Protein AF-0000000086640403 (afdb_homodimer)

Secondary structure (DSSP, 8-state):
--SGGGB----PPTTHHHHS-HHHHHHHHHTGGGPPP-TT-SEEEEEEET-TTSGGGHHHHHHHHHTSPTT-EEEEEEEE-TTS-HHHHHHHHHHHH-SPPSSSEEEEEEEES-TTS--S-TT-EEEEEEES-TTB-SB-------TT--HHHHHHHHHHHHHHHHHHHHHHHHHHHHHHEEEEEEEEEEEEEPPPTT--PPPBSSHHHHHHHHHHHHHTTSS-HHHHHHHTT-SB-PBPHHHHHHHHHSTTTTTTEEEEEEEEEEEE-HHHHHHHHHHHH-GGGHHHHHHHHHHHHHHHHHHHHHHHHHHHHHHHH-TT---HHHHHHHHHHHHHHHHHHH-TT---EEEEEEEEEEE-SS--/--SGGGB----PPTTHHHHS-HHHHHHHHTTGGGPPP-TT-SEEEEEEET-TTSHHHHHHHHHHHHTSPTT-EEEEEEEE-TTS-HHHHHHHHHHHH-SPPSSSEEEEEEEES-TTS--S-TT-EEEEEEES-TTB-SB-------TT--HHHHHHHHHHHHHHHHHHHHHHHHHHHHHHEEEEEEEEEEEEEPPPTT--PPPBSSHHHHHHHHHHHHHTTSS-HHHHHHHTT-SB-PBPHHHHHHHHHSTTTTTTEEEEEEEEEEEE-HHHHHHHHHHHH-GGGHHHHHHHHHHHHHHHHHHHHHHHHHHHHHHHH-TT---HHHHHHHHHHHHHHHHHHH-TT---EEEEEEEEEEE-SS--

InterPro domains:
  IPR005299 SAM dependent carboxyl methyltransferase [PF03492] (41-304)
  IPR005299 SAM dependent carboxyl methyltransferase [PTHR31009] (38-302)
  IPR029063 S-adenosyl-L-methionine-dependent methyltransferase superfamily [G3DSA:3.40.50.150] (20-268)
  IPR029063 S-adenosyl-L-methionine-dependent methyltransferase superfamily [SSF53335] (14-297)
  IPR042086 Methyltransferase, alpha-helical capping domain [G3DSA:1.10.1200.270] (17-304)

Organism: NCBI:txid1208366

Radius of gyration: 28.43 Å; Cα contacts (8 Å, |Δi|>4): 1411; chains: 2; bounding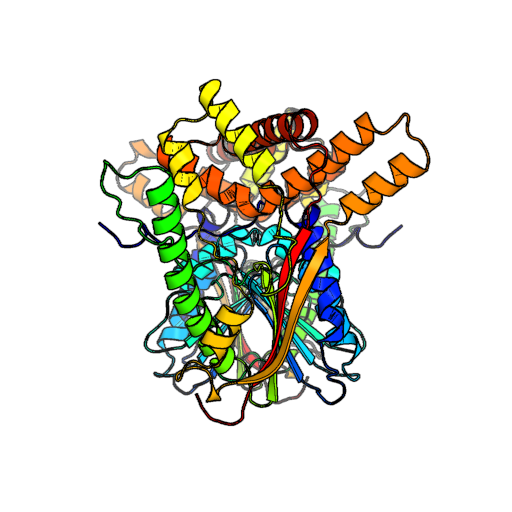 box: 63×84×74 Å

Solvent-accessible surface area (backbone atoms only — not comparable to full-atom values): 37725 Å² total; per-residue (Å²): 135,79,82,72,84,42,60,53,80,63,34,47,34,67,80,45,26,70,77,35,42,58,45,58,41,50,47,42,59,75,49,52,83,74,60,70,82,39,56,87,38,56,66,44,30,36,35,32,39,45,36,63,42,36,64,74,48,48,62,60,50,51,55,47,57,70,33,38,37,79,72,15,38,36,36,40,35,41,26,22,32,44,67,28,38,36,37,53,21,26,43,46,44,34,75,74,49,54,65,86,47,92,46,36,50,62,31,60,32,36,27,41,68,28,70,90,47,79,68,58,61,75,46,58,28,40,33,36,38,26,66,59,37,76,25,53,40,74,45,44,72,80,73,87,66,63,91,79,56,48,72,65,51,47,52,52,51,44,50,51,43,36,49,53,50,38,50,55,46,50,40,52,41,54,46,46,47,50,46,18,30,17,67,72,13,37,43,36,35,34,28,42,19,36,48,47,90,93,57,84,68,62,52,31,71,52,58,62,28,47,51,50,22,52,50,49,32,35,76,71,67,75,36,52,69,70,58,56,58,58,57,73,57,57,44,51,33,61,41,34,60,64,56,53,50,50,40,51,60,30,85,88,33,37,66,36,43,41,79,75,40,78,46,74,45,79,38,58,33,61,51,54,59,54,35,51,50,46,37,71,75,40,58,90,45,36,68,63,38,49,49,52,34,35,40,54,43,49,47,25,49,42,21,61,44,40,43,54,53,35,50,53,47,23,71,73,70,31,83,83,53,78,55,46,64,63,49,52,52,53,43,48,55,44,15,30,50,36,19,59,74,75,43,68,81,68,68,45,24,39,22,26,37,34,37,34,31,32,27,35,81,49,80,127,133,79,82,73,83,41,62,52,81,64,32,46,34,67,83,45,27,68,77,36,42,58,45,57,40,50,48,42,60,75,50,52,82,75,61,70,82,40,54,88,39,55,65,45,30,37,37,32,40,44,37,65,41,37,63,73,49,48,63,60,50,50,56,47,58,70,34,39,37,77,72,14,38,36,36,40,36,41,25,22,32,44,67,29,42,36,39,54,21,27,43,46,46,32,75,73,50,55,64,86,47,93,45,37,50,62,31,59,30,36,27,40,69,28,68,91,47,79,69,58,60,77,46,57,29,41,33,38,37,25,65,58,37,76,24,54,41,73,44,44,71,81,74,89,69,62,92,78,58,48,72,66,52,46,53,52,51,45,50,51,43,34,48,53,51,40,48,55,46,49,40,51,43,55,45,45,48,48,44,19,30,19,65,73,14,39,44,38,34,35,27,41,20,35,48,46,90,92,58,84,67,64,51,32,72,52,61,64,29,47,50,50,22,52,51,49,32,36,76,71,67,75,37,52,69,69,60,55,58,56,56,72,56,59,46,52,33,61,40,34,60,65,56,52,49,51,37,50,59,30,87,88,33,36,67,38,44,42,80,77,41,79,46,76,43,80,38,57,32,59,53,54,58,53,35,50,52,45,38,72,76,40,58,89,46,36,68,62,38,50,50,51,33,35,40,54,44,49,49,27,49,42,22,61,44,40,43,54,54,35,50,54,47,23,71,72,72,32,82,82,52,76,56,47,65,63,50,52,54,53,44,49,53,45,17,30,53,35,19,61,74,76,44,70,81,68,69,45,24,39,23,26,36,33,38,34,29,33,28,34,82,48,80,127

pLDDT: mean 92.16, std 10.55, range [21.94, 98.88]

Foldseek 3Di:
DDPPVWFDPFEFDPPQQLVQQQLLLLQLVVQLVLDDAPQVAQEAEEEEAACALPNSVQVSVVSRVVRYFFNGEYEYEYEDALNGPVVSNVVVCCVRFVDDDRGYHYHYDYFHHHLLDQTAAFAAHQEYEYRADLQFFRTQFDQDDDPVADPVRSLVSLLVRLLVRSLVSLLSNLLSVLRHHHAQGKYKYWYFAFDEPPDDDTADLLVVLLLVLQVVCCVVVNAPPVLVVQLSSRRGDHYYLVSNVVSCCDPSHVQFWDWPDKDKDKTFRPLVVVLVVCCVVPVVCNLVSLLVSLLSSLSNVCSRCLVVSLVSCCVVVHVPDPCSVVSSVVSSVSSSVSCSVPPSPDTHITMIIITMIGTHPDDD/DDPPVWFDPFEFDPPQQLVQQQLLLLQLVVQLVLDDAPQVAQEAEEEEAACALPNSVQVSVVSRVVRYFFNGEYEYEYEDALNGPVVSNVVVCCVRFVDDDRGYHYHYDYFHHHLLDQTAAFAAHQEYEYRADLQFFRTQFDQDDDPPADPVRSVVSLLVRLLVRSLVSLLSNLLSVLRHHHAQGKYKYWYFAFDEPPDDDTADLLVVLLVVLQVVCCVVVNAPPVLVVQLSSRRGHHYYLVSNVVSCCDPSHVQFWDWPDKDKDKTFRPLVVVLVVCCVVPVVCNLVSLLVSLLSSLSNVCSRCLVVSLVSCCVVVHVPDPCSVVSSVVSSVSSSVSCSPPPSPDTHITMIIITMIGTHPDDD

Sequence (728 aa):
MSSTQGQARIAMRDKHYNEHCEIQHSAMQAGLDLIPSFADRNNLVVVDYGCAQGANSVEPLKKVISTLPEGAVVSLVFEDTPFNDFGSLAKTVAQNFAKPDEKVFIAPSLVPLGFYQQIVPDGQADLGFSWSSLNYLEEVPTVSLDATASPTEFAAARHKALAAAGHTDLIKLLKLRAKEIRQGGYLIAAIGGQKPKGETVASNPGIQPVQSGLMRMVGEGKLSFPELMQTALFPSHERTPDEVRAALEDEAVKDLWEVESLEPKLIEHPAWKIYQDVIKTDESKKDDALKEYARAVVVNLVSASGWFWADVLRKSRGEDWDGGDAFLEEFVNIAVEEFVAKHADLKAEIWYNYIKLKRTDKKAMSSTQGQARIAMRDKHYNEHCEIQHSAMQAGLDLIPSFADRNNLVVVDYGCAQGANSVEPLKKVISTLPEGAVVSLVFEDTPFNDFGSLAKTVAQNFAKPDEKVFIAPSLVPLGFYQQIVPDGQADLGFSWSSLNYLEEVPTVSLDATASPTEFAAARHKALAAAGHTDLIKLLKLRAKEIRQGGYLIAAIGGQKPKGETVASNPGIQPVQSGLMRMVGEGKLSFPELMQTALFPSHERTPDEVRAALEDEAVKDLWEVESLEPKLIEHPAWKIYQDVIKTDESKKDDALKEYARAVVVNLVSASGWFWADVLRKSRGEDWDGGDAFLEEFVNIAVEEFVAKHADLKAEIWYNYIKLKRTDKKA

Nearest PDB structures (foldseek):
  6lyh-assembly2_A  TM=7.326E-01  e=1.510E-20  Camellia sinensis var. assamica
  8uzd-assembly1_A  TM=7.275E-01  e=2.534E-20  Ilex paraguariensis
  8uzd-assembly1_B-2  TM=7.233E-01  e=2.534E-20  Ilex paraguariensis
  6lyh-assembly4_H-4  TM=6.988E-01  e=3.174E-18  Camellia sinensis var. assamica
  6lyi-assembly1_B-2  TM=6.024E-01  e=2.516E-17  Camellia sinensis var. assamica

Structure (mmCIF, N/CA/C/O backbone):
data_AF-0000000086640403-model_v1
#
loop_
_entity.id
_entity.type
_entity.pdbx_description
1 polymer Methyltransferase
#
loop_
_atom_site.group_PDB
_atom_site.id
_atom_site.type_symbol
_atom_site.label_atom_id
_atom_site.label_alt_id
_atom_site.label_comp_id
_atom_site.label_asym_id
_atom_site.label_entity_id
_atom_site.label_seq_id
_atom_site.pdbx_PDB_ins_code
_atom_site.Cartn_x
_atom_site.Cartn_y
_atom_site.Cartn_z
_atom_site.occupancy
_atom_site.B_iso_or_equiv
_atom_site.auth_seq_id
_atom_site.auth_comp_id
_atom_site.auth_asym_id
_atom_site.auth_atom_id
_atom_site.pdbx_PDB_model_num
ATOM 1 N N . MET A 1 1 ? 0.499 19.156 -25.141 1 21.94 1 MET A N 1
ATOM 2 C CA . MET A 1 1 ? 1.377 19.422 -24 1 21.94 1 MET A CA 1
ATOM 3 C C . MET A 1 1 ? 0.72 18.984 -22.688 1 21.94 1 MET A C 1
ATOM 5 O O . MET A 1 1 ? -0.19 19.656 -22.203 1 21.94 1 MET A O 1
ATOM 9 N N . SER A 1 2 ? 0.416 17.766 -22.297 1 28.58 2 SER A N 1
ATOM 10 C CA . SER A 1 2 ? -0.549 17.078 -21.438 1 28.58 2 SER A CA 1
ATOM 11 C C . SER A 1 2 ? -0.518 17.625 -20.016 1 28.58 2 SER A C 1
ATOM 13 O O . SER A 1 2 ? 0.529 18.078 -19.547 1 28.58 2 SER A O 1
ATOM 15 N N . SER A 1 3 ? -1.611 18.109 -19.391 1 32.47 3 SER A N 1
ATOM 16 C CA . SER A 1 3 ? -2.123 18.812 -18.219 1 32.47 3 SER A CA 1
ATOM 17 C C . SER A 1 3 ? -1.547 18.234 -16.938 1 32.47 3 SER A C 1
ATOM 19 O O . SER A 1 3 ? -2.037 18.531 -15.836 1 32.47 3 SER A O 1
ATOM 21 N N . THR A 1 4 ? -0.666 17.297 -16.969 1 39.06 4 THR A N 1
ATOM 22 C CA . THR A 1 4 ? -0.034 16.672 -15.812 1 39.06 4 THR A CA 1
ATOM 23 C C . THR A 1 4 ? 0.853 17.656 -15.07 1 39.06 4 THR A C 1
ATOM 25 O O . THR A 1 4 ? 1.474 17.312 -14.062 1 39.06 4 THR A O 1
ATOM 28 N N . GLN A 1 5 ? 1.168 18.906 -15.602 1 44.62 5 GLN A N 1
ATOM 29 C CA . GLN A 1 5 ? 2.117 19.922 -15.141 1 44.62 5 GLN A CA 1
ATOM 30 C C . GLN A 1 5 ? 1.684 20.516 -13.805 1 44.62 5 GLN A C 1
ATOM 32 O O . GLN A 1 5 ? 2.516 21 -13.039 1 44.62 5 GLN A O 1
ATOM 37 N N . GLY A 1 6 ? 0.418 20.281 -13.344 1 54.34 6 GLY A N 1
ATOM 38 C CA . GLY A 1 6 ? -0.018 21.047 -12.188 1 54.34 6 GLY A CA 1
ATOM 39 C C . GLY A 1 6 ? -0.333 20.172 -10.984 1 54.34 6 GLY A C 1
ATOM 40 O O . GLY A 1 6 ? -0.64 20.688 -9.906 1 54.34 6 GLY A O 1
ATOM 41 N N . GLN A 1 7 ? -0.177 18.875 -11.227 1 60.88 7 GLN A N 1
ATOM 42 C CA . GLN A 1 7 ? -0.585 18.062 -10.078 1 60.88 7 GLN A CA 1
ATOM 43 C C . GLN A 1 7 ? 0.51 18.016 -9.016 1 60.88 7 GLN A C 1
ATOM 45 O O . GLN A 1 7 ? 1.671 17.75 -9.32 1 60.88 7 GLN A O 1
ATOM 50 N N . ALA A 1 8 ? 0.058 18.531 -7.84 1 69.5 8 ALA A N 1
ATOM 51 C CA . ALA A 1 8 ? 1.004 18.516 -6.727 1 69.5 8 ALA A CA 1
ATOM 52 C C . ALA A 1 8 ? 1.299 17.078 -6.281 1 69.5 8 ALA A C 1
ATOM 54 O O . ALA A 1 8 ? 0.38 16.312 -5.984 1 69.5 8 ALA A O 1
ATOM 55 N N . ARG A 1 9 ? 2.5 16.641 -6.453 1 76.19 9 ARG A N 1
ATOM 56 C CA . ARG A 1 9 ? 2.941 15.359 -5.922 1 76.19 9 ARG A CA 1
ATOM 57 C C . ARG A 1 9 ? 3.252 15.461 -4.434 1 76.19 9 ARG A C 1
ATOM 59 O O . ARG A 1 9 ? 4.367 15.82 -4.051 1 76.19 9 ARG A O 1
ATOM 66 N N . ILE A 1 10 ? 2.262 15.203 -3.652 1 79.12 10 ILE A N 1
ATOM 67 C CA . ILE A 1 10 ? 2.438 15.305 -2.207 1 79.12 10 ILE A CA 1
ATOM 68 C C . ILE A 1 10 ? 2.711 13.922 -1.623 1 79.12 10 ILE A C 1
ATOM 70 O O . ILE A 1 10 ? 1.884 13.016 -1.744 1 79.12 10 ILE A O 1
ATOM 74 N N . ALA A 1 11 ? 3.871 13.773 -1.028 1 80.69 11 ALA A N 1
ATOM 75 C CA . ALA A 1 11 ? 4.238 12.555 -0.314 1 80.69 11 ALA A CA 1
ATOM 76 C C . ALA A 1 11 ? 5.293 12.836 0.751 1 80.69 11 ALA A C 1
ATOM 78 O O . ALA A 1 11 ? 6.234 13.594 0.514 1 80.69 11 ALA A O 1
ATOM 79 N N . MET A 1 12 ? 5.09 12.32 1.934 1 81.12 12 MET A N 1
ATOM 80 C CA . MET A 1 12 ? 6.098 12.438 2.982 1 81.12 12 MET A CA 1
ATOM 81 C C . MET A 1 12 ? 7.293 11.539 2.693 1 81.12 12 MET A C 1
ATOM 83 O O . MET A 1 12 ? 7.18 10.57 1.94 1 81.12 12 MET A O 1
ATOM 87 N N . ARG A 1 13 ? 8.422 11.961 3.234 1 75.44 13 ARG A N 1
ATOM 88 C CA . ARG A 1 13 ? 9.648 11.234 2.928 1 75.44 13 ARG A CA 1
ATOM 89 C C . ARG A 1 13 ? 9.602 9.82 3.508 1 75.44 13 ARG A C 1
ATOM 91 O O . ARG A 1 13 ? 9.195 9.625 4.652 1 75.44 13 ARG A O 1
ATOM 98 N N . ASP A 1 14 ? 10.055 8.969 2.688 1 68.31 14 ASP A N 1
ATOM 99 C CA . ASP A 1 14 ? 10.008 7.535 2.977 1 68.31 14 ASP A CA 1
ATOM 100 C C . ASP A 1 14 ? 10.805 7.207 4.238 1 68.31 14 ASP A C 1
ATOM 102 O O . ASP A 1 14 ? 11.914 7.719 4.434 1 68.31 14 ASP A O 1
ATOM 106 N N . LYS A 1 15 ? 10.266 6.305 4.969 1 65.81 15 LYS A N 1
ATOM 107 C CA . LYS A 1 15 ? 10.844 5.75 6.195 1 65.81 15 LYS A CA 1
ATOM 108 C C . LYS A 1 15 ? 11.078 6.844 7.234 1 65.81 15 LYS A C 1
ATOM 110 O O . LYS A 1 15 ? 10.789 6.652 8.414 1 65.81 15 LYS A O 1
ATOM 115 N N . HIS A 1 16 ? 11.242 8.094 6.828 1 76.38 16 HIS A N 1
ATOM 116 C CA . HIS A 1 16 ? 11.68 9.148 7.742 1 76.38 16 HIS A CA 1
ATOM 117 C C . HIS A 1 16 ? 10.492 9.781 8.461 1 76.38 16 HIS A C 1
ATOM 119 O O . HIS A 1 16 ? 10.562 10.055 9.664 1 76.38 16 HIS A O 1
ATOM 125 N N . TYR A 1 17 ? 9.414 9.852 7.809 1 87.06 17 TYR A N 1
ATOM 126 C CA . TYR A 1 17 ? 8.352 10.703 8.344 1 87.06 17 TYR A CA 1
ATOM 127 C C . TYR A 1 17 ? 7.762 10.109 9.617 1 87.06 17 TYR A C 1
ATOM 129 O O . TYR A 1 17 ? 7.551 10.812 10.602 1 87.06 17 TYR A O 1
ATOM 137 N N . ASN A 1 18 ? 7.574 8.789 9.719 1 89.75 18 ASN A N 1
ATOM 138 C CA . ASN A 1 18 ? 7.035 8.156 10.922 1 89.75 18 ASN A CA 1
ATOM 139 C C . ASN A 1 18 ? 7.906 8.438 12.141 1 89.75 18 ASN A C 1
ATOM 141 O O . ASN A 1 18 ? 7.398 8.539 13.258 1 89.75 18 ASN A O 1
ATOM 145 N N . GLU A 1 19 ? 9.148 8.641 11.844 1 89.69 19 GLU A N 1
ATOM 146 C CA . GLU A 1 19 ? 10.102 8.805 12.938 1 89.69 19 GLU A CA 1
ATOM 147 C C . GLU A 1 19 ? 10.211 10.266 13.359 1 89.69 19 GLU A C 1
ATOM 149 O O . GLU A 1 19 ? 10.727 10.57 14.438 1 89.69 19 GLU A O 1
ATOM 154 N N . HIS A 1 20 ? 9.75 11.195 12.531 1 91.69 20 HIS A N 1
ATOM 155 C CA . HIS A 1 20 ? 10.016 12.602 12.781 1 91.69 20 HIS A CA 1
ATOM 156 C C . HIS A 1 20 ? 8.742 13.438 12.625 1 91.69 20 HIS A C 1
ATOM 158 O O . HIS A 1 20 ? 8.789 14.547 12.094 1 91.69 20 HIS A O 1
ATOM 164 N N . CYS A 1 21 ? 7.605 12.844 12.977 1 93.81 21 CYS A N 1
ATOM 165 C CA . CYS A 1 21 ? 6.332 13.547 12.875 1 93.81 21 CYS A CA 1
ATOM 166 C C . CYS A 1 21 ? 5.812 13.938 14.258 1 93.81 21 CYS A C 1
ATOM 168 O O . CYS A 1 21 ? 4.613 13.836 14.523 1 93.81 21 CYS A O 1
ATOM 170 N N . GLU A 1 22 ? 6.703 14.43 15.117 1 93.75 22 GLU A N 1
ATOM 171 C CA . GLU A 1 22 ? 6.391 14.633 16.531 1 93.75 22 GLU A CA 1
ATOM 172 C C . GLU A 1 22 ? 5.316 15.703 16.703 1 93.75 22 GLU A C 1
ATOM 174 O O . GLU A 1 22 ? 4.406 15.547 17.531 1 93.75 22 GLU A O 1
ATOM 179 N N . ILE A 1 23 ? 5.453 16.75 16.016 1 95.56 23 ILE A N 1
ATOM 180 C CA . ILE A 1 23 ? 4.492 17.828 16.234 1 95.56 23 ILE A CA 1
ATOM 181 C C . ILE A 1 23 ? 3.127 17.422 15.688 1 95.56 23 ILE A C 1
ATOM 183 O O . ILE A 1 23 ? 2.092 17.797 16.25 1 95.56 23 ILE A O 1
ATOM 187 N N . GLN A 1 24 ? 3.086 16.734 14.57 1 96.31 24 GLN A N 1
ATOM 188 C CA . GLN A 1 24 ? 1.825 16.219 14.055 1 96.31 24 GLN A CA 1
ATOM 189 C C . GLN A 1 24 ? 1.204 15.219 15.023 1 96.31 24 GLN A C 1
ATOM 191 O O . GLN A 1 24 ? -0.02 15.141 15.141 1 96.31 24 GLN A O 1
ATOM 196 N N . HIS A 1 25 ? 2.061 14.453 15.664 1 97.31 25 HIS A N 1
ATOM 197 C CA . HIS A 1 25 ? 1.568 13.531 16.688 1 97.31 25 HIS A CA 1
ATOM 198 C C . HIS A 1 25 ? 0.908 14.289 17.844 1 97.31 25 HIS A C 1
ATOM 200 O O . HIS A 1 25 ? -0.179 13.922 18.281 1 97.31 25 HIS A O 1
ATOM 206 N N . SER A 1 26 ? 1.57 15.312 18.281 1 97.62 26 SER A N 1
ATOM 207 C CA . SER A 1 26 ? 1.001 16.141 19.344 1 97.62 26 SER A CA 1
ATOM 208 C C . SER A 1 26 ? -0.326 16.75 18.906 1 97.62 26 SER A C 1
ATOM 210 O O . SER A 1 26 ? -1.263 16.844 19.688 1 97.62 26 SER A O 1
ATOM 212 N N . ALA A 1 27 ? -0.353 17.188 17.688 1 97.94 27 ALA A N 1
ATOM 213 C CA . ALA A 1 27 ? -1.589 17.75 17.156 1 97.94 27 ALA A CA 1
ATOM 214 C C . ALA A 1 27 ? -2.713 16.719 17.172 1 97.94 27 ALA A C 1
ATOM 216 O O . ALA A 1 27 ? -3.844 17.031 17.547 1 97.94 27 ALA A O 1
ATOM 217 N N . MET A 1 28 ? -2.402 15.539 16.719 1 98.5 28 MET A N 1
ATOM 218 C CA . MET A 1 28 ? -3.381 14.453 16.734 1 98.5 28 MET A CA 1
ATOM 219 C C . MET A 1 28 ? -3.861 14.172 18.156 1 98.5 28 MET A C 1
ATOM 221 O O . MET A 1 28 ? -5.066 14.078 18.406 1 98.5 28 MET A O 1
ATOM 225 N N . GLN A 1 29 ? -2.99 14.125 19.109 1 98.19 29 GLN A N 1
ATOM 226 C CA . GLN A 1 29 ? -3.334 13.828 20.5 1 98.19 29 GLN A CA 1
ATOM 227 C C . GLN A 1 29 ? -4.297 14.867 21.062 1 98.19 29 GLN A C 1
ATOM 229 O O . GLN A 1 29 ? -5.211 14.523 21.812 1 98.19 29 GLN A O 1
ATOM 234 N N . ALA A 1 30 ? -4.09 16.094 20.672 1 98.25 30 ALA A N 1
ATOM 235 C CA . ALA A 1 30 ? -4.91 17.188 21.172 1 98.25 30 ALA A CA 1
ATOM 236 C C . ALA A 1 30 ? -6.336 17.094 20.641 1 98.25 30 ALA A C 1
ATOM 238 O O . ALA A 1 30 ? -7.242 17.75 21.156 1 98.25 30 ALA A O 1
ATOM 239 N N . GLY A 1 31 ? -6.562 16.25 19.625 1 98.19 31 GLY A N 1
ATOM 240 C CA . GLY A 1 31 ? -7.883 16.109 19.031 1 98.19 31 GLY A CA 1
ATOM 241 C C . GLY A 1 31 ? -8.578 14.82 19.422 1 98.19 31 GLY A C 1
ATOM 242 O O . GLY A 1 31 ? -9.703 14.562 19 1 98.19 31 GLY A O 1
ATOM 243 N N . LEU A 1 32 ? -7.996 13.969 20.281 1 98.12 32 LEU A N 1
ATOM 244 C CA . LEU A 1 32 ? -8.508 12.633 20.594 1 98.12 32 LEU A CA 1
ATOM 245 C C . LEU A 1 32 ? -9.852 12.727 21.297 1 98.12 32 LEU A C 1
ATOM 247 O O . LEU A 1 32 ? -10.703 11.852 21.125 1 98.12 32 LEU A O 1
ATOM 251 N N . ASP A 1 33 ? -10.016 13.781 22.062 1 97.44 33 ASP A N 1
ATOM 252 C CA . ASP A 1 33 ? -11.234 13.922 22.859 1 97.44 33 ASP A CA 1
ATOM 253 C C . ASP A 1 33 ? -12.438 14.203 21.969 1 97.44 33 ASP A C 1
ATOM 255 O O . ASP A 1 33 ? -13.586 14.086 22.406 1 97.44 33 ASP A O 1
ATOM 259 N N . LEU A 1 34 ? -12.25 14.617 20.719 1 98.44 34 LEU A N 1
ATOM 260 C CA . LEU A 1 34 ? -13.336 14.898 19.797 1 98.44 34 LEU A CA 1
ATOM 261 C C . LEU A 1 34 ? -13.977 13.602 19.297 1 98.44 34 LEU A C 1
ATOM 263 O O . LEU A 1 34 ? -15.078 13.625 18.734 1 98.44 34 LEU A O 1
ATOM 267 N N . ILE A 1 35 ? -13.32 12.438 19.422 1 98.38 35 ILE A N 1
ATOM 268 C CA . ILE A 1 35 ? -13.781 11.164 18.891 1 98.38 35 ILE A CA 1
ATOM 269 C C . ILE A 1 35 ? -14.953 10.648 19.734 1 98.38 35 ILE A C 1
ATOM 271 O O . ILE A 1 35 ? -14.812 10.438 20.938 1 98.38 35 ILE A O 1
ATOM 275 N N . PRO A 1 36 ? -16.031 10.445 19.109 1 97.88 36 PRO A N 1
ATOM 276 C CA . PRO A 1 36 ? -17.172 9.938 19.875 1 97.88 36 PRO A CA 1
ATOM 277 C C . PRO A 1 36 ? -17.078 8.438 20.141 1 97.88 36 PRO A C 1
ATOM 279 O O . PRO A 1 36 ? -16.172 7.77 19.625 1 97.88 36 PRO A O 1
ATOM 282 N N . SER A 1 37 ? -18.016 7.977 21.031 1 97.81 37 SER A N 1
ATOM 283 C CA . SER A 1 37 ? -18.156 6.543 21.266 1 97.81 37 SER A CA 1
ATOM 284 C C . SER A 1 37 ? -19 5.891 20.172 1 97.81 37 SER A C 1
ATOM 286 O O . SER A 1 37 ? -19.938 6.5 19.656 1 97.81 37 SER A O 1
ATOM 288 N N . PHE A 1 38 ? -18.625 4.66 19.859 1 97.56 38 PHE A N 1
ATOM 289 C CA . PHE A 1 38 ? -19.391 3.871 18.891 1 97.56 38 PHE A CA 1
ATOM 290 C C . PHE A 1 38 ? -19.859 2.568 19.531 1 97.56 38 PHE A C 1
ATOM 292 O O . PHE A 1 38 ? -19.875 1.524 18.875 1 97.56 38 PHE A O 1
ATOM 299 N N . ALA A 1 39 ? -20.203 2.67 20.734 1 96.81 39 ALA A N 1
ATOM 300 C CA . ALA A 1 39 ? -20.594 1.5 21.516 1 96.81 39 ALA A CA 1
ATOM 301 C C . ALA A 1 39 ? -21.875 0.875 20.969 1 96.81 39 ALA A C 1
ATOM 303 O O . ALA A 1 39 ? -22.172 -0.284 21.266 1 96.81 39 ALA A O 1
ATOM 304 N N . ASP A 1 40 ? -22.594 1.63 20.219 1 96.12 40 ASP A N 1
ATOM 305 C CA . ASP A 1 40 ? -23.875 1.141 19.719 1 96.12 40 ASP A CA 1
ATOM 306 C C . ASP A 1 40 ? -23.75 0.646 18.281 1 96.12 40 ASP A C 1
ATOM 308 O O . ASP A 1 40 ? -24.766 0.329 17.641 1 96.12 40 ASP A O 1
ATOM 312 N N . ARG A 1 41 ? -22.594 0.575 17.75 1 95.62 41 ARG A N 1
ATOM 313 C CA . ARG A 1 41 ? -22.375 0.176 16.359 1 95.62 41 ARG A CA 1
ATOM 314 C C . ARG A 1 41 ? -21.75 -1.206 16.281 1 95.62 41 ARG A C 1
ATOM 316 O O . ARG A 1 41 ? -20.75 -1.48 16.969 1 95.62 41 ARG A O 1
ATOM 323 N N . ASN A 1 42 ? -22.359 -2.047 15.445 1 96.44 42 ASN A N 1
ATOM 324 C CA . ASN A 1 42 ? -21.797 -3.375 15.227 1 96.44 42 ASN A CA 1
ATOM 325 C C . ASN A 1 42 ? -20.938 -3.422 13.969 1 96.44 42 ASN A C 1
ATOM 327 O O . ASN A 1 42 ? -20.172 -4.367 13.766 1 96.44 42 ASN A O 1
ATOM 331 N N . ASN A 1 43 ? -21.156 -2.455 13.133 1 96.94 43 ASN A N 1
ATOM 332 C CA . ASN A 1 43 ? -20.375 -2.277 11.906 1 96.94 43 ASN A CA 1
ATOM 333 C C . ASN A 1 43 ? -19.922 -0.83 11.742 1 96.94 43 ASN A C 1
ATOM 335 O O . ASN A 1 43 ? -20.719 0.094 11.844 1 96.94 43 ASN A O 1
ATOM 339 N N . LEU A 1 44 ? -18.641 -0.67 11.625 1 97.75 44 LEU A N 1
ATOM 340 C CA . LEU A 1 44 ? -18.078 0.676 11.555 1 97.75 44 LEU A CA 1
ATOM 341 C C . LEU A 1 44 ? -17.078 0.79 10.414 1 97.75 44 LEU A C 1
ATOM 343 O O . LEU A 1 44 ? -16.281 -0.117 10.195 1 97.75 44 LEU A O 1
ATOM 347 N N . VAL A 1 45 ? -17.141 1.835 9.602 1 98.44 45 VAL A N 1
ATOM 348 C CA . VAL A 1 45 ? -16.156 2.174 8.586 1 98.44 45 VAL A CA 1
ATOM 349 C C . VAL A 1 45 ? -15.477 3.492 8.953 1 98.44 45 VAL A C 1
ATOM 351 O O . VAL A 1 45 ? -16.141 4.523 9.078 1 98.44 45 VAL A O 1
ATOM 354 N N . VAL A 1 46 ? -14.195 3.455 9.141 1 98.75 46 VAL A N 1
ATOM 355 C CA . VAL A 1 46 ? -13.398 4.629 9.508 1 98.75 46 VAL A CA 1
ATOM 356 C C . VAL A 1 46 ? -12.359 4.902 8.422 1 98.75 46 VAL A C 1
ATOM 358 O O . VAL A 1 46 ? -11.648 3.994 7.992 1 98.75 46 VAL A O 1
ATOM 361 N N . VAL A 1 47 ? -12.258 6.148 7.969 1 98.81 47 VAL A N 1
ATOM 362 C CA . VAL A 1 47 ? -11.297 6.531 6.941 1 98.81 47 VAL A CA 1
ATOM 363 C C . VAL A 1 47 ? -10.328 7.57 7.5 1 98.81 47 VAL A C 1
ATOM 365 O O . VAL A 1 47 ? -10.75 8.555 8.117 1 98.81 47 VAL A O 1
ATOM 368 N N . ASP A 1 48 ? -9.086 7.363 7.402 1 98.81 48 ASP A N 1
ATOM 369 C CA . ASP A 1 48 ? -8.062 8.367 7.672 1 98.81 48 ASP A CA 1
ATOM 370 C C . ASP A 1 48 ? -7.531 8.969 6.371 1 98.81 48 ASP A C 1
ATOM 372 O O . ASP A 1 48 ? -6.789 8.32 5.633 1 98.81 48 ASP A O 1
ATOM 376 N N . TYR A 1 49 ? -7.871 10.234 6.086 1 98.56 49 TYR A N 1
ATOM 377 C CA . TYR A 1 49 ? -7.484 10.945 4.875 1 98.56 49 TYR A CA 1
ATOM 378 C C . TYR A 1 49 ? -6.117 11.602 5.039 1 98.56 49 TYR A C 1
ATOM 380 O O . TYR A 1 49 ? -5.926 12.445 5.914 1 98.56 49 TYR A O 1
ATOM 388 N N . GLY A 1 50 ? -5.195 11.203 4.125 1 97.56 50 GLY A N 1
ATOM 389 C CA . GLY A 1 50 ? -3.838 11.719 4.227 1 97.56 50 GLY A CA 1
ATOM 390 C C . GLY A 1 50 ? -3.066 11.125 5.395 1 97.56 50 GLY A C 1
ATOM 391 O O . GLY A 1 50 ? -2.486 11.859 6.195 1 97.56 50 GLY A O 1
ATOM 392 N N . CYS A 1 51 ? -2.975 9.812 5.383 1 97.38 51 CYS A N 1
ATOM 393 C CA . CYS A 1 51 ? -2.49 9.125 6.574 1 97.38 51 CYS A CA 1
ATOM 394 C C . CYS A 1 51 ? -0.969 9.031 6.566 1 97.38 51 CYS A C 1
ATOM 396 O O . CYS A 1 51 ? -0.361 8.664 7.578 1 97.38 51 CYS A O 1
ATOM 398 N N . ALA A 1 52 ? -0.315 9.359 5.461 1 96.12 52 ALA A N 1
ATOM 399 C CA . ALA A 1 52 ? 1.126 9.18 5.309 1 96.12 52 ALA A CA 1
ATOM 400 C C . ALA A 1 52 ? 1.533 7.742 5.633 1 96.12 52 ALA A C 1
ATOM 402 O O . ALA A 1 52 ? 0.974 6.793 5.078 1 96.12 52 ALA A O 1
ATOM 403 N N . GLN A 1 53 ? 2.527 7.574 6.484 1 95.94 53 GLN A N 1
ATOM 404 C CA . GLN A 1 53 ? 3.006 6.234 6.797 1 95.94 53 GLN A CA 1
ATOM 405 C C . GLN A 1 53 ? 2.232 5.633 7.965 1 95.94 53 GLN A C 1
ATOM 407 O O . GLN A 1 53 ? 2.535 4.523 8.414 1 95.94 53 GLN A O 1
ATOM 412 N N . GLY A 1 54 ? 1.254 6.266 8.547 1 96.69 54 GLY A N 1
ATOM 413 C CA . GLY A 1 54 ? 0.237 5.664 9.391 1 96.69 54 GLY A CA 1
ATOM 414 C C . GLY A 1 54 ? 0.522 5.824 10.875 1 96.69 54 GLY A C 1
ATOM 415 O O . GLY A 1 54 ? -0.272 5.395 11.711 1 96.69 54 GLY A O 1
ATOM 416 N N . ALA A 1 55 ? 1.636 6.492 11.258 1 95.75 55 ALA A N 1
ATOM 417 C CA . ALA A 1 55 ? 1.986 6.609 12.672 1 95.75 55 ALA A CA 1
ATOM 418 C C . ALA A 1 55 ? 0.883 7.316 13.453 1 95.75 55 ALA A C 1
ATOM 420 O O . ALA A 1 55 ? 0.529 6.895 14.555 1 95.75 55 ALA A O 1
ATOM 421 N N . ASN A 1 56 ? 0.336 8.359 12.914 1 96.88 56 ASN A N 1
ATOM 422 C CA . ASN A 1 56 ? -0.636 9.18 13.617 1 96.88 56 ASN A CA 1
ATOM 423 C C . ASN A 1 56 ? -2.053 8.633 13.469 1 96.88 56 ASN A C 1
ATOM 425 O O . ASN A 1 56 ? -3.002 9.195 14.016 1 96.88 56 ASN A O 1
ATOM 429 N N . SER A 1 57 ? -2.223 7.551 12.742 1 98 57 SER A N 1
ATOM 430 C CA . SER A 1 57 ? -3.518 6.891 12.602 1 98 57 SER A CA 1
ATOM 431 C C . SER A 1 57 ? -3.777 5.934 13.758 1 98 57 SER A C 1
ATOM 433 O O . SER A 1 57 ? -4.93 5.625 14.07 1 98 57 SER A O 1
ATOM 435 N N . VAL A 1 58 ? -2.734 5.449 14.398 1 97.94 58 VAL A N 1
ATOM 436 C CA . VAL A 1 58 ? -2.793 4.277 15.266 1 97.94 58 VAL A CA 1
ATOM 437 C C . VAL A 1 58 ? -3.613 4.598 16.516 1 97.94 58 VAL A C 1
ATOM 439 O O . VAL A 1 58 ? -4.609 3.93 16.797 1 97.94 58 VAL A O 1
ATOM 442 N N . GLU A 1 59 ? -3.262 5.66 17.219 1 98.19 59 GLU A N 1
ATOM 443 C CA . GLU A 1 59 ? -3.891 5.957 18.5 1 98.19 59 GLU A CA 1
ATOM 444 C C . GLU A 1 59 ? -5.367 6.297 18.328 1 98.19 59 GLU A C 1
ATOM 446 O O . GLU A 1 59 ? -6.219 5.766 19.031 1 98.19 59 GLU A O 1
ATOM 451 N N . PRO A 1 60 ? -5.719 7.188 17.375 1 98.56 60 PRO A N 1
ATOM 452 C CA . PRO A 1 60 ? -7.145 7.469 17.188 1 98.56 60 PRO A CA 1
ATOM 453 C C . PRO A 1 60 ? -7.949 6.219 16.828 1 98.56 60 PRO A C 1
ATOM 455 O O . PRO A 1 60 ? -9.07 6.047 17.328 1 98.56 60 PRO A O 1
ATOM 458 N N . LEU A 1 61 ? -7.461 5.355 16 1 98.12 61 LEU A N 1
ATOM 459 C CA . LEU A 1 61 ? -8.18 4.16 15.586 1 98.12 61 LEU A CA 1
ATOM 460 C C . LEU A 1 61 ? -8.32 3.174 16.734 1 98.12 61 LEU A C 1
ATOM 462 O O . LEU A 1 61 ? -9.367 2.541 16.891 1 98.12 61 LEU A O 1
ATOM 466 N N . LYS A 1 62 ? -7.27 3.043 17.5 1 97.19 62 LYS A N 1
ATOM 467 C CA . LYS A 1 62 ? -7.367 2.184 18.672 1 97.19 62 LYS A CA 1
ATOM 468 C C . LYS A 1 62 ? -8.406 2.711 19.656 1 97.19 62 LYS A C 1
ATOM 470 O O . LYS A 1 62 ? -9.141 1.931 20.266 1 97.19 62 LYS A O 1
ATOM 475 N N . LYS A 1 63 ? -8.43 4.023 19.797 1 97.62 63 LYS A N 1
ATOM 476 C CA . LYS A 1 63 ? -9.453 4.625 20.656 1 97.62 63 LYS A CA 1
ATOM 477 C C . LYS A 1 63 ? -10.852 4.293 20.141 1 97.62 63 LYS A C 1
ATOM 479 O O . LYS A 1 63 ? -11.719 3.889 20.922 1 97.62 63 LYS A O 1
ATOM 484 N N . VAL A 1 64 ? -11.109 4.426 18.844 1 97.75 64 VAL A N 1
ATOM 485 C CA . VAL A 1 64 ? -12.391 4.094 18.25 1 97.75 64 VAL A CA 1
ATOM 486 C C . VAL A 1 64 ? -12.727 2.629 18.5 1 97.75 64 VAL A C 1
ATOM 488 O O . VAL A 1 64 ? -13.828 2.307 18.953 1 97.75 64 VAL A O 1
ATOM 491 N N . ILE A 1 65 ? -11.805 1.728 18.25 1 96.88 65 ILE A N 1
ATOM 492 C CA . ILE A 1 65 ? -12 0.286 18.359 1 96.88 65 ILE A CA 1
ATOM 493 C C . ILE A 1 65 ? -12.344 -0.085 19.797 1 96.88 65 ILE A C 1
ATOM 495 O O . ILE A 1 65 ? -13.18 -0.965 20.031 1 96.88 65 ILE A O 1
ATOM 499 N N . SER A 1 66 ? -11.734 0.629 20.75 1 95.94 66 SER A N 1
ATOM 500 C CA . SER A 1 66 ? -11.938 0.326 22.156 1 95.94 66 SER A CA 1
ATOM 501 C C . SER A 1 66 ? -13.383 0.588 22.578 1 95.94 66 SER A C 1
ATOM 503 O O . SER A 1 66 ? -13.836 0.088 23.609 1 95.94 66 SER A O 1
ATOM 505 N N . THR A 1 67 ? -14.109 1.351 21.828 1 96.94 67 THR A N 1
ATOM 506 C CA . THR A 1 67 ? -15.484 1.679 22.188 1 96.94 67 THR A CA 1
ATOM 507 C C . THR A 1 67 ? -16.453 0.669 21.594 1 96.94 67 THR A C 1
ATOM 509 O O . THR A 1 67 ? -17.625 0.638 21.953 1 96.94 67 THR A O 1
ATOM 512 N N . LEU A 1 68 ? -16.047 -0.151 20.641 1 97 68 LEU A N 1
ATOM 513 C CA . LEU A 1 68 ? -16.922 -1.043 19.906 1 97 68 LEU A CA 1
ATOM 514 C C . LEU A 1 68 ? -17.359 -2.229 20.766 1 97 68 LEU A C 1
ATOM 516 O O . LEU A 1 68 ? -16.594 -2.693 21.609 1 97 68 LEU A O 1
ATOM 520 N N . PRO A 1 69 ? -18.547 -2.678 20.594 1 96.69 69 PRO A N 1
ATOM 521 C CA . PRO A 1 69 ? -18.984 -3.873 21.312 1 96.69 69 PRO A CA 1
ATOM 522 C C . PRO A 1 69 ? -18.328 -5.152 20.797 1 96.69 69 PRO A C 1
ATOM 524 O O . PRO A 1 69 ? -17.797 -5.164 19.688 1 96.69 69 PRO A O 1
ATOM 527 N N . GLU A 1 70 ? -18.422 -6.188 21.625 1 95.12 70 GLU A N 1
ATOM 528 C CA . GLU A 1 70 ? -17.906 -7.492 21.219 1 95.12 70 GLU A CA 1
ATOM 529 C C . GLU A 1 70 ? -18.625 -8.008 19.969 1 95.12 70 GLU A C 1
ATOM 531 O O . GLU A 1 70 ? -19.859 -7.895 19.875 1 95.12 70 GLU A O 1
ATOM 536 N N . GLY A 1 71 ? -17.828 -8.484 19.062 1 94.94 71 GLY A N 1
ATOM 537 C CA . GLY A 1 71 ? -18.422 -9.055 17.859 1 94.94 71 GLY A CA 1
ATOM 538 C C . GLY A 1 71 ? -18.562 -8.047 16.719 1 94.94 71 GLY A C 1
ATOM 539 O O . GLY A 1 71 ? -18.953 -8.406 15.609 1 94.94 71 GLY A O 1
ATOM 540 N N . ALA A 1 72 ? -18.188 -6.785 17 1 96.69 72 ALA A N 1
ATOM 541 C CA . ALA A 1 72 ? -18.312 -5.746 15.992 1 96.69 72 ALA A CA 1
ATOM 542 C C . ALA A 1 72 ? -17.281 -5.949 14.875 1 96.69 72 ALA A C 1
ATOM 544 O O . ALA A 1 72 ? -16.297 -6.668 15.055 1 96.69 72 ALA A O 1
ATOM 545 N N . VAL A 1 73 ? -17.641 -5.453 13.719 1 97 73 VAL A N 1
ATOM 546 C CA . VAL A 1 73 ? -16.75 -5.406 12.562 1 97 73 VAL A CA 1
ATOM 547 C C . VAL A 1 73 ? -16.359 -3.959 12.266 1 97 73 VAL A C 1
ATOM 549 O O . VAL A 1 73 ? -17.219 -3.07 12.242 1 97 73 VAL A O 1
ATOM 552 N N . VAL A 1 74 ? -15.094 -3.734 12.133 1 97.25 74 VAL A N 1
ATOM 553 C CA . VAL A 1 74 ? -14.648 -2.383 11.805 1 97.25 74 VAL A CA 1
ATOM 554 C C . VAL A 1 74 ? -13.727 -2.424 10.586 1 97.25 74 VAL A C 1
ATOM 556 O O . VAL A 1 74 ? -12.797 -3.232 10.531 1 97.25 74 VAL A O 1
ATOM 559 N N . SER A 1 75 ? -14.047 -1.648 9.578 1 97.81 75 SER A N 1
ATOM 560 C CA . SER A 1 75 ? -13.203 -1.425 8.406 1 97.81 75 SER A CA 1
ATOM 561 C C . SER A 1 75 ? -12.375 -0.156 8.555 1 97.81 75 SER A C 1
ATOM 563 O O . SER A 1 75 ? -12.922 0.938 8.711 1 97.81 75 SER A O 1
ATOM 565 N N . LEU A 1 76 ? -11.078 -0.312 8.57 1 98.38 76 LEU A N 1
ATOM 566 C CA . LEU A 1 76 ? -10.156 0.809 8.68 1 98.38 76 LEU A CA 1
ATOM 567 C C . LEU A 1 76 ? -9.539 1.144 7.328 1 98.38 76 LEU A C 1
ATOM 569 O O . LEU A 1 76 ? -8.82 0.33 6.75 1 98.38 76 LEU A O 1
ATOM 573 N N . VAL A 1 77 ? -9.828 2.334 6.82 1 98.69 77 VAL A N 1
ATOM 574 C CA . VAL A 1 77 ? -9.336 2.754 5.512 1 98.69 77 VAL A CA 1
ATOM 575 C C . VAL A 1 77 ? -8.242 3.805 5.684 1 98.69 77 VAL A C 1
ATOM 577 O O . VAL A 1 77 ? -8.484 4.875 6.246 1 98.69 77 VAL A O 1
ATOM 580 N N . PHE A 1 78 ? -7.066 3.461 5.238 1 98.69 78 PHE A N 1
ATOM 581 C CA . PHE A 1 78 ? -5.926 4.367 5.25 1 98.69 78 PHE A CA 1
ATOM 582 C C . PHE A 1 78 ? -5.676 4.941 3.863 1 98.69 78 PHE A C 1
ATOM 584 O O . PHE A 1 78 ? -5.227 4.23 2.961 1 98.69 78 PHE A O 1
ATOM 591 N N . GLU A 1 79 ? -5.895 6.223 3.721 1 98.25 79 GLU A N 1
ATOM 592 C CA . GLU A 1 79 ? -5.82 6.816 2.391 1 98.25 79 GLU A CA 1
ATOM 593 C C . GLU A 1 79 ? -4.656 7.801 2.289 1 98.25 79 GLU A C 1
ATOM 595 O O . GLU A 1 79 ? -4.387 8.547 3.23 1 98.25 79 GLU A O 1
ATOM 600 N N . ASP A 1 80 ? -3.959 7.758 1.19 1 96.88 80 ASP A N 1
ATOM 601 C CA . ASP A 1 80 ? -2.992 8.781 0.811 1 96.88 80 ASP A CA 1
ATOM 602 C C . ASP A 1 80 ? -2.797 8.82 -0.703 1 96.88 80 ASP A C 1
ATOM 604 O O . ASP A 1 80 ? -3.424 8.047 -1.435 1 96.88 80 ASP A O 1
ATOM 608 N N . THR A 1 81 ? -1.986 9.789 -1.177 1 94.31 81 THR A N 1
ATOM 609 C CA . THR A 1 81 ? -1.685 9.867 -2.602 1 94.31 81 THR A CA 1
ATOM 610 C C . THR A 1 81 ? -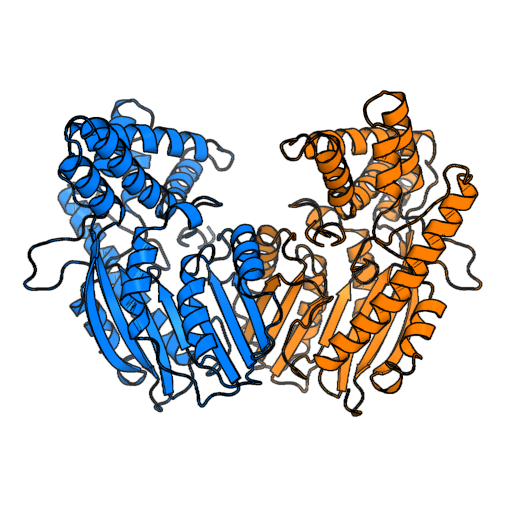0.879 8.648 -3.049 1 94.31 81 THR A C 1
ATOM 612 O O . THR A 1 81 ? -0.223 7.996 -2.232 1 94.31 81 THR A O 1
ATOM 615 N N . PRO A 1 82 ? -0.873 8.32 -4.359 1 91.88 82 PRO A N 1
ATOM 616 C CA . PRO A 1 82 ? -0.131 7.156 -4.859 1 91.88 82 PRO A CA 1
ATOM 617 C C . PRO A 1 82 ? 1.377 7.289 -4.652 1 91.88 82 PRO A C 1
ATOM 619 O O . PRO A 1 82 ? 2.107 6.305 -4.777 1 91.88 82 PRO A O 1
ATOM 622 N N . PHE A 1 83 ? 1.875 8.438 -4.262 1 89.69 83 PHE A N 1
ATOM 623 C CA . PHE A 1 83 ? 3.301 8.703 -4.113 1 89.69 83 PHE A CA 1
ATOM 624 C C . PHE A 1 83 ? 3.766 8.383 -2.697 1 89.69 83 PHE A C 1
ATOM 626 O O . PHE A 1 83 ? 4.965 8.398 -2.412 1 89.69 83 PHE A O 1
ATOM 633 N N . ASN A 1 84 ? 2.781 8.117 -1.842 1 93.69 84 ASN A N 1
ATOM 634 C CA . ASN A 1 84 ? 3.102 7.789 -0.457 1 93.69 84 ASN A CA 1
ATOM 635 C C . ASN A 1 84 ? 3.965 6.535 -0.361 1 93.69 84 ASN A C 1
ATOM 637 O O . ASN A 1 84 ? 3.969 5.707 -1.275 1 93.69 84 ASN A O 1
ATOM 641 N N . ASP A 1 85 ? 4.75 6.488 0.657 1 92.75 85 ASP A N 1
ATOM 642 C CA . ASP A 1 85 ? 5.465 5.254 0.966 1 92.75 85 ASP A CA 1
ATOM 643 C C . ASP A 1 85 ? 4.516 4.188 1.505 1 92.75 85 ASP A C 1
ATOM 645 O O . ASP A 1 85 ? 4.457 3.957 2.715 1 92.75 85 ASP A O 1
ATOM 649 N N . PHE A 1 86 ? 3.904 3.422 0.661 1 94.75 86 PHE A N 1
ATOM 650 C CA . PHE A 1 86 ? 2.906 2.428 1.036 1 94.75 86 PHE A CA 1
ATOM 651 C C . PHE A 1 86 ? 3.57 1.202 1.655 1 94.75 86 PHE A C 1
ATOM 653 O O . PHE A 1 86 ? 2.91 0.403 2.322 1 94.75 86 PHE A O 1
ATOM 660 N N . GLY A 1 87 ? 4.875 1 1.376 1 92.12 87 GLY A N 1
ATOM 661 C CA . GLY A 1 87 ? 5.586 -0.058 2.074 1 92.12 87 GLY A CA 1
ATOM 662 C C . GLY A 1 87 ? 5.637 0.149 3.576 1 92.12 87 GLY A C 1
ATOM 663 O O . GLY A 1 87 ? 5.293 -0.752 4.344 1 92.12 87 GLY A O 1
ATOM 664 N N . SER A 1 88 ? 6.047 1.384 3.973 1 93.56 88 SER A N 1
ATOM 665 C CA . SER A 1 88 ? 6.086 1.721 5.391 1 93.56 88 SER A CA 1
ATOM 666 C C . SER A 1 88 ? 4.688 1.714 6.004 1 93.56 88 SER A C 1
ATOM 668 O O . SER A 1 88 ? 4.504 1.274 7.141 1 93.56 88 SER A O 1
ATOM 670 N N . LEU A 1 89 ? 3.74 2.188 5.23 1 96.44 89 LEU A N 1
ATOM 671 C CA . LEU A 1 89 ? 2.363 2.193 5.715 1 96.44 89 LEU A CA 1
ATOM 672 C C . LEU A 1 89 ? 1.863 0.773 5.949 1 96.44 89 LEU A C 1
ATOM 674 O O . LEU A 1 89 ? 1.249 0.49 6.98 1 96.44 89 LEU A O 1
ATOM 678 N N . ALA A 1 90 ? 2.115 -0.101 5.004 1 95.38 90 ALA A N 1
ATOM 679 C CA . ALA A 1 90 ? 1.705 -1.497 5.137 1 95.38 90 ALA A CA 1
ATOM 680 C C . ALA A 1 90 ? 2.285 -2.121 6.402 1 95.38 90 ALA A C 1
ATOM 682 O O . ALA A 1 90 ? 1.586 -2.832 7.125 1 95.38 90 ALA A O 1
ATOM 683 N N . LYS A 1 91 ? 3.502 -1.876 6.664 1 93.06 91 LYS A N 1
ATOM 684 C CA . LYS A 1 91 ? 4.156 -2.398 7.859 1 93.06 91 LYS A CA 1
ATOM 685 C C . LYS A 1 91 ? 3.498 -1.857 9.125 1 93.06 91 LYS A C 1
ATOM 687 O O . LYS A 1 91 ? 3.24 -2.609 10.07 1 93.06 91 LYS A O 1
ATOM 692 N N . THR A 1 92 ? 3.268 -0.52 9.125 1 95.94 92 THR A N 1
ATOM 693 C CA . THR A 1 92 ? 2.613 0.105 10.266 1 95.94 92 THR A CA 1
ATOM 694 C C . THR A 1 92 ? 1.249 -0.528 10.523 1 95.94 92 THR A C 1
ATOM 696 O O . THR A 1 92 ? 0.924 -0.877 11.664 1 95.94 92 THR A O 1
ATOM 699 N N . VAL A 1 93 ? 0.514 -0.716 9.5 1 96.69 93 VAL A N 1
ATOM 700 C CA . VAL A 1 93 ? -0.84 -1.248 9.609 1 96.69 93 VAL A CA 1
ATOM 701 C C . VAL A 1 93 ? -0.789 -2.709 10.055 1 96.69 93 VAL A C 1
ATOM 703 O O . VAL A 1 93 ? -1.545 -3.125 10.93 1 96.69 93 VAL A O 1
ATOM 706 N N . ALA A 1 94 ? 0.056 -3.482 9.461 1 93.25 94 ALA A N 1
ATOM 707 C CA . ALA A 1 94 ? 0.192 -4.891 9.828 1 93.25 94 ALA A CA 1
ATOM 708 C C . ALA A 1 94 ? 0.572 -5.035 11.305 1 93.25 94 ALA A C 1
ATOM 710 O O . ALA A 1 94 ? 0.026 -5.887 12.008 1 93.25 94 ALA A O 1
ATOM 711 N N . GLN A 1 95 ? 1.451 -4.215 11.781 1 93.75 95 GLN A N 1
ATOM 712 C CA . GLN A 1 95 ? 1.946 -4.273 13.148 1 93.75 95 GLN A CA 1
ATOM 713 C C . GLN A 1 95 ? 0.85 -3.914 14.148 1 93.75 95 GLN A C 1
ATOM 715 O O . GLN A 1 95 ? 0.817 -4.445 15.258 1 93.75 95 GLN A O 1
ATOM 720 N N . ASN A 1 96 ? -0.054 -3.062 13.719 1 95.81 96 ASN A N 1
ATOM 721 C CA . ASN A 1 96 ? -0.973 -2.502 14.703 1 95.81 96 ASN A CA 1
ATOM 722 C C . ASN A 1 96 ? -2.379 -3.072 14.547 1 95.81 96 ASN A C 1
ATOM 724 O O . ASN A 1 96 ? -3.156 -3.088 15.508 1 95.81 96 ASN A O 1
ATOM 728 N N .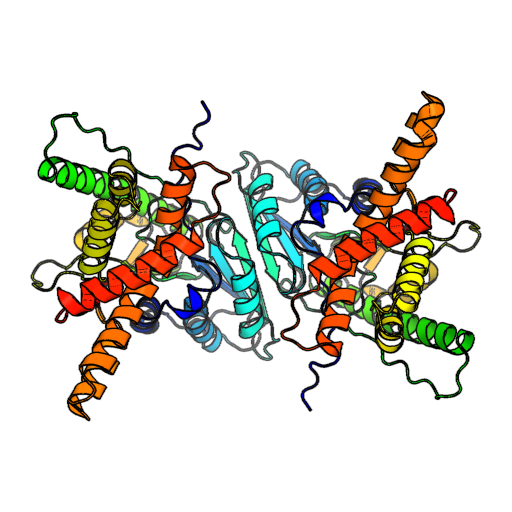 PHE A 1 97 ? -2.721 -3.588 13.344 1 95.5 97 PHE A N 1
ATOM 729 C CA . PHE A 1 97 ? -4.133 -3.871 13.125 1 95.5 97 PHE A CA 1
ATOM 730 C C . PHE A 1 97 ? -4.312 -5.234 12.461 1 95.5 97 PHE A C 1
ATOM 732 O O . PHE A 1 97 ? -5.434 -5.625 12.133 1 95.5 97 PHE A O 1
ATOM 739 N N . ALA A 1 98 ? -3.268 -5.969 12.172 1 88.31 98 ALA A N 1
ATOM 740 C CA . ALA A 1 98 ? -3.365 -7.242 11.461 1 88.31 98 ALA A CA 1
ATOM 741 C C . ALA A 1 98 ? -3.686 -8.383 12.43 1 88.31 98 ALA A C 1
ATOM 743 O O . ALA A 1 98 ? -4.242 -9.406 12.023 1 88.31 98 ALA A O 1
ATOM 744 N N . LYS A 1 99 ? -3.271 -8.297 13.68 1 82.5 99 LYS A N 1
ATOM 745 C CA . LYS A 1 99 ? -3.502 -9.375 14.633 1 82.5 99 LYS A CA 1
ATOM 746 C C . LYS A 1 99 ? -4.984 -9.5 14.977 1 82.5 99 LYS A C 1
ATOM 748 O O . LYS A 1 99 ? -5.652 -8.5 15.227 1 82.5 99 LYS A O 1
ATOM 753 N N . PRO A 1 100 ? -5.383 -10.766 14.805 1 73.31 100 PRO A N 1
ATOM 754 C CA . PRO A 1 100 ? -6.793 -10.969 15.148 1 73.31 100 PRO A CA 1
ATOM 755 C C . PRO A 1 100 ? -7.129 -10.492 16.562 1 73.31 100 PRO A C 1
ATOM 757 O O . PRO A 1 100 ? -6.34 -10.68 17.484 1 73.31 100 PRO A O 1
ATOM 760 N N . ASP A 1 101 ? -8.141 -9.719 16.547 1 72.12 101 ASP A N 1
ATOM 761 C CA . ASP A 1 101 ? -8.711 -9.289 17.828 1 72.12 101 ASP A CA 1
ATOM 762 C C . ASP A 1 101 ? -9.867 -10.203 18.234 1 72.12 101 ASP A C 1
ATOM 764 O O . ASP A 1 101 ? -10.734 -10.523 17.422 1 72.12 101 ASP A O 1
ATOM 768 N N . GLU A 1 102 ? -9.727 -10.578 19.344 1 75.69 102 GLU A N 1
ATOM 769 C CA . GLU A 1 102 ? -10.727 -11.523 19.828 1 75.69 102 GLU A CA 1
ATOM 770 C C . GLU A 1 102 ? -12.109 -10.867 19.906 1 75.69 102 GLU A C 1
ATOM 772 O O . GLU A 1 102 ? -13.125 -11.547 19.766 1 75.69 102 GLU A O 1
ATOM 777 N N . LYS A 1 103 ? -12.148 -9.625 20.109 1 88.06 103 LYS A N 1
ATOM 778 C CA . LYS A 1 103 ? -13.43 -8.977 20.391 1 88.06 103 LYS A CA 1
ATOM 779 C C . LYS A 1 103 ? -14.016 -8.359 19.125 1 88.06 103 LYS A C 1
ATOM 781 O O . LYS A 1 103 ? -15.234 -8.422 18.906 1 88.06 103 LYS A O 1
ATOM 786 N N . VAL A 1 104 ? -13.188 -7.797 18.312 1 94.62 104 VAL A N 1
ATOM 787 C CA . VAL A 1 104 ? -13.656 -7.051 17.156 1 94.62 104 VAL A CA 1
ATOM 788 C C . VAL A 1 104 ? -12.93 -7.539 15.898 1 94.62 104 VAL A C 1
ATOM 790 O O . VAL A 1 104 ? -11.727 -7.805 15.945 1 94.62 104 VAL A O 1
ATOM 793 N N . PHE A 1 105 ? -13.625 -7.797 14.797 1 95.62 105 PHE A N 1
ATOM 794 C CA . PHE A 1 105 ? -12.969 -8.07 13.523 1 95.62 105 PHE A CA 1
ATOM 795 C C . PHE A 1 105 ? -12.5 -6.773 12.867 1 95.62 105 PHE A C 1
ATOM 797 O O . PHE A 1 105 ? -13.297 -5.879 12.602 1 95.62 105 PHE A O 1
ATOM 804 N N . ILE A 1 106 ? -11.211 -6.668 12.664 1 96.88 106 ILE A N 1
ATOM 805 C CA . ILE A 1 106 ? -10.609 -5.484 12.055 1 96.88 106 ILE A CA 1
ATOM 806 C C . ILE A 1 106 ? -10.234 -5.785 10.609 1 96.88 106 ILE A C 1
ATOM 808 O O . ILE A 1 106 ? -9.508 -6.746 10.336 1 96.88 106 ILE A O 1
ATOM 812 N N . ALA A 1 107 ? -10.758 -5.07 9.672 1 96.75 107 ALA A N 1
ATOM 813 C CA . ALA A 1 107 ? -10.422 -5.16 8.258 1 96.75 107 ALA A CA 1
ATOM 814 C C . ALA A 1 107 ? -9.688 -3.91 7.781 1 96.75 107 ALA A C 1
ATOM 816 O O . ALA A 1 107 ? -10.312 -2.93 7.375 1 96.75 107 ALA A O 1
ATOM 817 N N . PRO A 1 108 ? -8.391 -3.906 7.77 1 97.38 108 PRO A N 1
ATOM 818 C CA . PRO A 1 108 ? -7.637 -2.74 7.309 1 97.38 108 PRO A CA 1
ATOM 819 C C . PRO A 1 108 ? -7.461 -2.711 5.793 1 97.38 108 PRO A C 1
ATOM 821 O O . PRO A 1 108 ? -7.363 -3.766 5.16 1 97.38 108 PRO A O 1
ATOM 824 N N . SER A 1 109 ? -7.465 -1.562 5.227 1 98.06 109 SER A N 1
ATOM 825 C CA . SER A 1 109 ? -7.207 -1.397 3.801 1 98.06 109 SER A CA 1
ATOM 826 C C . SER A 1 109 ? -6.473 -0.092 3.518 1 98.06 109 SER A C 1
ATOM 828 O O . SER A 1 109 ? -6.66 0.899 4.227 1 98.06 109 SER A O 1
ATOM 830 N N . LEU A 1 110 ? -5.641 -0.15 2.561 1 98.56 110 LEU A N 1
ATOM 831 C CA . LEU A 1 110 ? -4.898 1.013 2.088 1 98.56 110 LEU A CA 1
ATOM 832 C C . LEU A 1 110 ? -5.449 1.502 0.752 1 98.56 110 LEU A C 1
ATOM 834 O O . LEU A 1 110 ? -5.785 0.696 -0.118 1 98.56 110 LEU A O 1
ATOM 838 N N . VAL A 1 111 ? -5.574 2.822 0.563 1 98.31 111 VAL A N 1
ATOM 839 C CA . VAL A 1 111 ? -6.148 3.373 -0.66 1 98.31 111 VAL A CA 1
ATOM 840 C C . VAL A 1 111 ? -5.195 4.406 -1.259 1 98.31 111 VAL A C 1
ATOM 842 O O . VAL A 1 111 ? -4.934 5.445 -0.648 1 98.31 111 VAL A O 1
ATOM 845 N N . PRO A 1 112 ? -4.656 4.16 -2.479 1 96.62 112 PRO A N 1
ATOM 846 C CA . PRO A 1 112 ? -3.678 5.051 -3.109 1 96.62 112 PRO A CA 1
ATOM 847 C C . PRO A 1 112 ? -4.312 6 -4.121 1 96.62 112 PRO A C 1
ATOM 849 O O . PRO A 1 112 ? -3.939 6 -5.297 1 96.62 112 PRO A O 1
ATOM 852 N N . LEU A 1 113 ? -5.164 6.996 -3.744 1 95.25 113 LEU A N 1
ATOM 853 C CA . LEU A 1 113 ? -5.895 7.828 -4.691 1 95.25 113 LEU A CA 1
ATOM 854 C C . LEU A 1 113 ? -5.633 9.312 -4.438 1 95.25 113 LEU A C 1
ATOM 856 O O . LEU A 1 113 ? -5.531 10.102 -5.379 1 95.25 113 LEU A O 1
ATOM 860 N N . GLY A 1 114 ? -5.527 9.68 -3.119 1 95 114 GLY A N 1
ATOM 861 C CA . GLY A 1 114 ? -5.535 11.078 -2.715 1 95 114 GLY A CA 1
ATOM 862 C C . GLY A 1 114 ? -6.906 11.57 -2.295 1 95 114 GLY A C 1
ATOM 863 O O . GLY A 1 114 ? -7.914 11.227 -2.916 1 95 114 GLY A O 1
ATOM 864 N N . PHE A 1 115 ? -6.965 12.438 -1.336 1 96.81 115 PHE A N 1
ATOM 865 C CA . PHE A 1 115 ? -8.234 12.742 -0.689 1 96.81 115 PHE A CA 1
ATOM 866 C C . PHE A 1 115 ? -9.008 13.797 -1.476 1 96.81 115 PHE A C 1
ATOM 868 O O . PHE A 1 115 ? -10.102 14.188 -1.082 1 96.81 115 PHE A O 1
ATOM 875 N N . TYR A 1 116 ? -8.523 14.258 -2.66 1 96.12 116 TYR A N 1
ATOM 876 C CA . TYR A 1 116 ? -9.305 15.117 -3.535 1 96.12 116 TYR A CA 1
ATOM 877 C C . TYR A 1 116 ? -10.156 14.297 -4.496 1 96.12 116 TYR A C 1
ATOM 879 O O . TYR A 1 116 ? -10.742 14.836 -5.438 1 96.12 116 TYR A O 1
ATOM 887 N N . GLN A 1 117 ? -10.195 12.992 -4.328 1 95.25 117 GLN A N 1
ATOM 888 C CA . GLN A 1 117 ? -11.109 12.062 -4.969 1 95.25 117 GLN A CA 1
ATOM 889 C C . GLN A 1 117 ? -11.992 11.359 -3.939 1 95.25 117 GLN A C 1
ATOM 891 O O . GLN A 1 117 ? -11.703 11.391 -2.742 1 95.25 117 GLN A O 1
ATOM 896 N N . GLN A 1 118 ? -13.125 10.898 -4.453 1 96.5 118 GLN A N 1
ATOM 897 C CA . GLN A 1 118 ? -13.93 10.055 -3.57 1 96.5 118 GLN A CA 1
ATOM 898 C C . GLN A 1 118 ? -13.203 8.75 -3.252 1 96.5 118 GLN A C 1
ATOM 900 O O . GLN A 1 118 ? -12.664 8.102 -4.148 1 96.5 118 GLN A O 1
ATOM 905 N N . ILE A 1 119 ? -13.188 8.352 -2.023 1 97.06 119 ILE A N 1
ATOM 906 C CA . ILE A 1 119 ? -12.367 7.242 -1.543 1 97.06 119 ILE A CA 1
ATOM 907 C C . ILE A 1 119 ? -13.242 6.008 -1.356 1 97.06 119 ILE A C 1
ATOM 909 O O . ILE A 1 119 ? -12.859 4.902 -1.745 1 97.06 119 ILE A O 1
ATOM 913 N N . VAL A 1 120 ? -14.391 6.152 -0.723 1 96.94 120 VAL A N 1
ATOM 914 C CA . VAL A 1 120 ? -15.336 5.062 -0.49 1 96.94 120 VAL A CA 1
ATOM 915 C C . VAL A 1 120 ? -16.688 5.395 -1.121 1 96.94 120 VAL A C 1
ATOM 917 O O . VAL A 1 120 ? -16.969 6.559 -1.425 1 96.94 120 VAL A O 1
ATOM 920 N N . PRO A 1 121 ? -17.531 4.406 -1.347 1 95.62 121 PRO A N 1
ATOM 921 C CA . PRO A 1 121 ? -18.844 4.652 -1.945 1 95.62 121 PRO A CA 1
ATOM 922 C C . PRO A 1 121 ? -19.719 5.566 -1.094 1 95.62 121 PRO A C 1
ATOM 924 O O . PRO A 1 121 ? -19.422 5.812 0.075 1 95.62 121 PRO A O 1
ATOM 927 N N . ASP A 1 122 ? -20.812 6.059 -1.707 1 96.25 122 ASP A N 1
ATOM 928 C CA . ASP A 1 122 ? -21.719 7.012 -1.09 1 96.25 122 ASP A CA 1
ATOM 929 C C . ASP A 1 122 ? -22.266 6.473 0.23 1 96.25 122 ASP A C 1
ATOM 931 O O . ASP A 1 122 ? -22.781 5.352 0.285 1 96.25 122 ASP A O 1
ATOM 935 N N . GLY A 1 123 ? -22.078 7.258 1.25 1 96.88 123 GLY A N 1
ATOM 936 C CA . GLY A 1 123 ? -22.734 6.984 2.521 1 96.88 123 GLY A CA 1
ATOM 937 C C . GLY A 1 123 ? -22.188 5.754 3.219 1 96.88 123 GLY A C 1
ATOM 938 O O . GLY A 1 123 ? -22.891 5.113 4.004 1 96.88 123 GLY A O 1
ATOM 939 N N . GLN A 1 124 ? -20.953 5.445 2.941 1 96.38 124 GLN A N 1
ATOM 940 C CA . GLN A 1 124 ? -20.422 4.191 3.473 1 96.38 124 GLN A CA 1
ATOM 941 C C . GLN A 1 124 ? -19.578 4.43 4.723 1 96.38 124 GLN A C 1
ATOM 943 O O . GLN A 1 124 ? -19.438 3.535 5.559 1 96.38 124 GLN A O 1
ATOM 948 N N . ALA A 1 125 ? -19.047 5.57 4.926 1 98.31 125 ALA A N 1
ATOM 949 C CA . ALA A 1 125 ? -18.172 5.84 6.059 1 98.31 125 ALA A CA 1
ATOM 950 C C . ALA A 1 125 ? -18.969 6.336 7.266 1 98.31 125 ALA A C 1
ATOM 952 O O . ALA A 1 125 ? -19.969 7.031 7.105 1 98.31 125 ALA A O 1
ATOM 953 N N . ASP A 1 126 ? -18.516 5.906 8.461 1 98.69 126 ASP A N 1
ATOM 954 C CA . ASP A 1 126 ? -19.094 6.395 9.711 1 98.69 126 ASP A CA 1
ATOM 955 C C . ASP A 1 126 ? -18.281 7.562 10.266 1 98.69 126 ASP A C 1
ATOM 957 O O . ASP A 1 126 ? -18.828 8.445 10.93 1 98.69 126 ASP A O 1
ATOM 961 N N . LEU A 1 127 ? -17.016 7.477 10.078 1 98.88 127 LEU A N 1
ATOM 962 C CA . LEU A 1 127 ? -16.078 8.43 10.664 1 98.88 127 LEU A CA 1
ATOM 963 C C . LEU A 1 127 ? -14.914 8.688 9.719 1 98.88 127 LEU A C 1
ATOM 965 O O . LEU A 1 127 ? -14.328 7.75 9.172 1 98.88 127 LEU A O 1
ATOM 969 N N . GLY A 1 128 ? -14.633 9.922 9.469 1 98.81 128 GLY A N 1
ATOM 970 C CA . GLY A 1 128 ? -13.43 10.352 8.766 1 98.81 128 GLY A CA 1
ATOM 971 C C . GLY A 1 128 ? -12.492 11.164 9.625 1 98.81 128 GLY A C 1
ATOM 972 O O . GLY A 1 128 ? -12.93 12.008 10.414 1 98.81 128 GLY A O 1
ATOM 973 N N . PHE A 1 129 ? -11.188 10.836 9.484 1 98.5 129 PHE A N 1
ATOM 974 C CA . PHE A 1 129 ? -10.133 11.602 10.148 1 98.5 129 PHE A CA 1
ATOM 975 C C . PHE A 1 129 ? -9.258 12.312 9.125 1 98.5 129 PHE A C 1
ATOM 977 O O . PHE A 1 129 ? -9.148 11.875 7.984 1 98.5 129 PHE A O 1
ATOM 984 N N . SER A 1 130 ? -8.688 13.367 9.555 1 98.5 130 SER A N 1
ATOM 985 C CA . SER A 1 130 ? -7.496 13.93 8.93 1 98.5 130 SER A CA 1
ATOM 986 C C . SER A 1 130 ? -6.629 14.656 9.953 1 98.5 130 SER A C 1
ATOM 988 O O . SER A 1 130 ? -7.086 15.602 10.594 1 98.5 130 SER A O 1
ATOM 990 N N . TRP A 1 131 ? -5.418 14.164 10.047 1 97.19 131 TRP A N 1
ATOM 991 C CA . TRP A 1 131 ? -4.508 14.75 11.023 1 97.19 131 TRP A CA 1
ATOM 992 C C . TRP A 1 131 ? -3.381 15.508 10.328 1 97.19 131 TRP A C 1
ATOM 994 O O . TRP A 1 131 ? -2.311 14.953 10.086 1 97.19 131 TRP A O 1
ATOM 1004 N N . SER A 1 132 ? -3.625 16.766 9.945 1 94.56 132 SER A N 1
ATOM 1005 C CA . SER A 1 132 ? -2.609 17.719 9.492 1 94.56 132 SER A CA 1
ATOM 1006 C C . SER A 1 132 ? -2.361 17.578 7.992 1 94.56 132 SER A C 1
ATOM 1008 O O . SER A 1 132 ? -1.233 17.75 7.527 1 94.56 132 SER A O 1
ATOM 1010 N N . SER A 1 133 ? -3.357 17.203 7.246 1 95.88 133 SER A N 1
ATOM 1011 C CA . SER A 1 133 ? -3.068 17.016 5.824 1 95.88 133 SER A CA 1
ATOM 1012 C C . SER A 1 133 ? -3.986 17.875 4.961 1 95.88 133 SER A C 1
ATOM 1014 O O . SER A 1 133 ? -3.689 18.125 3.791 1 95.88 133 SER A O 1
ATOM 1016 N N . LEU A 1 134 ? -5.035 18.422 5.48 1 96.94 134 LEU A N 1
ATOM 1017 C CA . LEU A 1 134 ? -6.035 19.078 4.652 1 96.94 134 LEU A CA 1
ATOM 1018 C C . LEU A 1 134 ? -5.59 20.5 4.293 1 96.94 134 LEU A C 1
ATOM 1020 O O . LEU A 1 134 ? -6.312 21.219 3.602 1 96.94 134 LEU A O 1
ATOM 1024 N N . ASN A 1 135 ? -4.449 20.938 4.762 1 95.25 135 ASN A N 1
ATOM 1025 C CA . ASN A 1 135 ? -3.9 22.219 4.344 1 95.25 135 ASN A CA 1
ATOM 1026 C C . ASN A 1 135 ? -3.189 22.109 2.996 1 95.25 135 ASN A C 1
ATOM 1028 O O . ASN A 1 135 ? -2.896 23.125 2.361 1 95.25 135 ASN A O 1
ATOM 1032 N N . TYR A 1 136 ? -2.846 20.891 2.592 1 95.12 136 TYR A N 1
ATOM 1033 C CA . TYR A 1 136 ? -2.24 20.703 1.278 1 95.12 136 TYR A CA 1
ATOM 1034 C C . TYR A 1 136 ? -3.248 20.969 0.167 1 95.12 136 TYR A C 1
ATOM 1036 O O . TYR A 1 136 ? -4.426 20.609 0.29 1 95.12 136 TYR A O 1
ATOM 1044 N N . LEU A 1 137 ? -2.729 21.531 -0.895 1 94.94 137 LEU A N 1
ATOM 1045 C CA . LEU A 1 137 ? -3.605 21.922 -1.998 1 94.94 137 LEU A CA 1
ATOM 1046 C C . LEU A 1 137 ? -3.572 20.859 -3.104 1 94.94 137 LEU A C 1
ATOM 1048 O O . LEU A 1 137 ? -2.586 20.141 -3.246 1 94.94 137 LEU A O 1
ATOM 1052 N N . GLU A 1 138 ? -4.664 20.75 -3.82 1 93.69 138 GLU A N 1
ATOM 1053 C CA . GLU A 1 138 ? -4.785 19.781 -4.91 1 93.69 138 GLU A CA 1
ATOM 1054 C C . GLU A 1 138 ? -3.793 20.094 -6.027 1 93.69 138 GLU A C 1
ATOM 1056 O O . GLU A 1 138 ? -3.186 19.188 -6.594 1 93.69 138 GLU A O 1
ATOM 1061 N N . GLU A 1 139 ? -3.641 21.391 -6.32 1 89.94 139 GLU A N 1
ATOM 1062 C CA . GLU A 1 139 ? -2.77 21.844 -7.395 1 89.94 139 GLU A CA 1
ATOM 1063 C C . GLU A 1 139 ? -1.891 23 -6.934 1 89.94 139 GLU A C 1
ATOM 1065 O O . GLU A 1 139 ? -2.221 23.688 -5.965 1 89.94 139 GLU A O 1
ATOM 1070 N N . VAL A 1 140 ? -0.783 23.062 -7.594 1 83.06 140 VAL A N 1
ATOM 1071 C CA . VAL A 1 140 ? 0.046 24.25 -7.379 1 83.06 140 VAL A CA 1
ATOM 1072 C C . VAL A 1 140 ? -0.538 25.438 -8.148 1 83.06 140 VAL A C 1
ATOM 1074 O O . VAL A 1 140 ? -0.607 25.422 -9.375 1 83.06 140 VAL A O 1
ATOM 1077 N N . PRO A 1 141 ? -0.977 26.422 -7.395 1 82.31 141 PRO A N 1
ATOM 1078 C CA . PRO A 1 141 ? -1.545 27.562 -8.109 1 82.31 141 PRO A CA 1
ATOM 1079 C C . PRO A 1 141 ? -0.513 28.281 -8.969 1 82.31 141 PRO A C 1
ATOM 1081 O O . PRO A 1 141 ? 0.675 28.297 -8.641 1 82.31 141 PRO A O 1
ATOM 1084 N N . THR A 1 142 ? -0.94 28.75 -10.078 1 78.69 142 THR A N 1
ATOM 1085 C CA . THR A 1 142 ? -0.09 29.578 -10.93 1 78.69 142 THR A CA 1
ATOM 1086 C C . THR A 1 142 ? -0.057 31.016 -10.422 1 78.69 142 THR A C 1
ATOM 1088 O O . THR A 1 142 ? -1.09 31.562 -10.039 1 78.69 142 THR A O 1
ATOM 1091 N N . VAL A 1 143 ? 1.229 31.406 -10.156 1 76.88 143 VAL A N 1
ATOM 1092 C CA . VAL A 1 143 ? 1.394 32.812 -9.805 1 76.88 143 VAL A CA 1
ATOM 1093 C C . VAL A 1 143 ? 2.02 33.562 -10.969 1 76.88 143 VAL A C 1
ATOM 1095 O O . VAL A 1 143 ? 3.109 33.219 -11.43 1 76.88 143 VAL A O 1
ATOM 1098 N N . SER A 1 144 ? 1.175 34.25 -11.688 1 65.44 144 SER A N 1
ATOM 1099 C CA . SER A 1 144 ? 1.693 35.062 -12.789 1 65.44 144 SER A CA 1
ATOM 1100 C C . SER A 1 144 ? 2.162 36.438 -12.312 1 65.44 144 SER A C 1
ATOM 1102 O O . SER A 1 144 ? 1.383 37.188 -11.734 1 65.44 144 SER A O 1
ATOM 1104 N N . LEU A 1 145 ? 3.49 36.531 -12.148 1 62.53 145 LEU A N 1
ATOM 1105 C CA . LEU A 1 145 ? 3.924 37.875 -11.797 1 62.53 145 LEU A CA 1
ATOM 1106 C C . LEU A 1 145 ? 4.695 38.5 -12.945 1 62.53 145 LEU A C 1
ATOM 1108 O O . LEU A 1 145 ? 5.324 37.812 -13.742 1 62.53 145 LEU A O 1
ATOM 1112 N N . ASP A 1 146 ? 4.379 39.781 -12.945 1 63.53 146 ASP A N 1
ATOM 1113 C CA . ASP A 1 146 ? 5.164 40.625 -13.82 1 63.53 146 ASP A CA 1
ATOM 1114 C C . ASP A 1 146 ? 6.645 40.594 -13.453 1 63.53 146 ASP A C 1
ATOM 1116 O O . ASP A 1 146 ? 6.996 40.406 -12.281 1 63.53 146 ASP A O 1
ATOM 1120 N N . ALA A 1 147 ? 7.512 40.531 -14.367 1 62.66 147 ALA A N 1
ATOM 1121 C CA . ALA A 1 147 ? 8.969 40.469 -14.227 1 62.66 147 ALA A CA 1
ATOM 1122 C C . ALA A 1 147 ? 9.469 41.594 -13.328 1 62.66 147 ALA A C 1
ATOM 1124 O O . ALA A 1 147 ? 10.562 41.5 -12.766 1 62.66 147 ALA A O 1
ATOM 1125 N N . THR A 1 148 ? 8.766 42.469 -13.219 1 72.56 148 THR A N 1
ATOM 1126 C CA . THR A 1 148 ? 9.219 43.625 -12.461 1 72.56 148 THR A CA 1
ATOM 1127 C C . THR A 1 148 ? 8.672 43.594 -11.039 1 72.56 148 THR A C 1
ATOM 1129 O O . THR A 1 148 ? 8.945 44.5 -10.242 1 72.56 148 THR A O 1
ATOM 1132 N N . ALA A 1 149 ? 8 42.531 -10.711 1 76.5 149 ALA A N 1
ATOM 1133 C CA . ALA A 1 149 ? 7.352 42.469 -9.406 1 76.5 149 ALA A CA 1
ATOM 1134 C C . ALA A 1 149 ? 8.383 42.375 -8.289 1 76.5 149 ALA A C 1
ATOM 1136 O O . ALA A 1 149 ? 9.367 41.656 -8.406 1 76.5 149 ALA A O 1
ATOM 1137 N N . SER A 1 150 ? 8.242 43.219 -7.262 1 80.5 150 SER A N 1
ATOM 1138 C CA . SER A 1 150 ? 9.094 43.156 -6.078 1 80.5 150 SER A CA 1
ATOM 1139 C C . SER A 1 150 ? 8.852 41.875 -5.289 1 80.5 150 SER A C 1
ATOM 1141 O O . SER A 1 150 ? 7.82 41.219 -5.457 1 80.5 150 SER A O 1
ATOM 1143 N N . PRO A 1 151 ? 9.773 41.5 -4.445 1 76.94 151 PRO A N 1
ATOM 1144 C CA . PRO A 1 151 ? 9.57 40.312 -3.576 1 76.94 151 PRO A CA 1
ATOM 1145 C C . PRO A 1 151 ? 8.32 40.438 -2.707 1 76.94 151 PRO A C 1
ATOM 1147 O O . PRO A 1 151 ? 7.633 39.438 -2.467 1 76.94 151 PRO A O 1
ATOM 1150 N N . THR A 1 152 ? 8.117 41.625 -2.344 1 82 152 THR A N 1
ATOM 1151 C CA . THR A 1 152 ? 6.945 41.875 -1.515 1 82 152 THR A CA 1
ATOM 1152 C C . THR A 1 152 ? 5.664 41.656 -2.316 1 82 152 THR A C 1
ATOM 1154 O O . THR A 1 152 ? 4.699 41.062 -1.813 1 82 152 THR A O 1
ATOM 1157 N N . GLU A 1 153 ? 5.727 42.094 -3.463 1 81.12 153 GLU A N 1
ATOM 1158 C CA . GLU A 1 153 ? 4.574 41.906 -4.336 1 81.12 153 GLU A CA 1
ATOM 1159 C C . GLU A 1 153 ? 4.371 40.438 -4.672 1 81.12 153 GLU A C 1
ATOM 1161 O O . GLU A 1 153 ? 3.234 39.938 -4.727 1 81.12 153 GLU A O 1
ATOM 1166 N N . PHE A 1 154 ? 5.426 39.844 -4.875 1 78.69 154 PHE A N 1
ATOM 1167 C CA . PHE A 1 154 ? 5.359 38.406 -5.148 1 78.69 154 PHE A CA 1
ATOM 1168 C C . PHE A 1 154 ? 4.77 37.656 -3.963 1 78.69 154 PHE A C 1
ATOM 1170 O O . PHE A 1 154 ? 3.902 36.781 -4.133 1 78.69 154 PHE A O 1
ATOM 1177 N N . ALA A 1 155 ? 5.23 38 -2.822 1 81.12 155 ALA A N 1
ATOM 1178 C CA . ALA A 1 155 ? 4.762 37.312 -1.61 1 81.12 155 ALA A CA 1
ATOM 1179 C C . ALA A 1 155 ? 3.26 37.531 -1.417 1 81.12 155 ALA A C 1
ATOM 1181 O O . ALA A 1 155 ? 2.545 36.594 -1.034 1 81.12 155 ALA A O 1
ATOM 1182 N N . ALA A 1 156 ? 2.854 38.719 -1.663 1 85.06 156 ALA A N 1
ATOM 1183 C CA . ALA A 1 156 ? 1.436 39.031 -1.505 1 85.06 156 ALA A CA 1
ATOM 1184 C C . ALA A 1 156 ? 0.591 38.281 -2.541 1 85.06 156 ALA A C 1
ATOM 1186 O O . ALA A 1 156 ? -0.482 37.781 -2.223 1 85.06 156 ALA A O 1
ATOM 1187 N N . ALA A 1 157 ? 1.051 38.312 -3.73 1 84.06 157 ALA A N 1
ATOM 1188 C CA . ALA A 1 157 ? 0.339 37.625 -4.805 1 84.06 157 ALA A CA 1
ATOM 1189 C C . ALA A 1 157 ? 0.273 36.125 -4.555 1 84.06 157 ALA A C 1
ATOM 1191 O O . ALA A 1 157 ? -0.756 35.469 -4.801 1 84.06 157 ALA A O 1
ATOM 1192 N N . ARG A 1 158 ? 1.335 35.625 -4.148 1 86.19 158 ARG A N 1
ATOM 1193 C CA . ARG A 1 158 ? 1.402 34.219 -3.818 1 86.19 158 ARG A CA 1
ATOM 1194 C C . ARG A 1 158 ? 0.416 33.875 -2.713 1 86.19 158 ARG A C 1
ATOM 1196 O O . ARG A 1 158 ? -0.326 32.875 -2.822 1 86.19 158 ARG A O 1
ATOM 120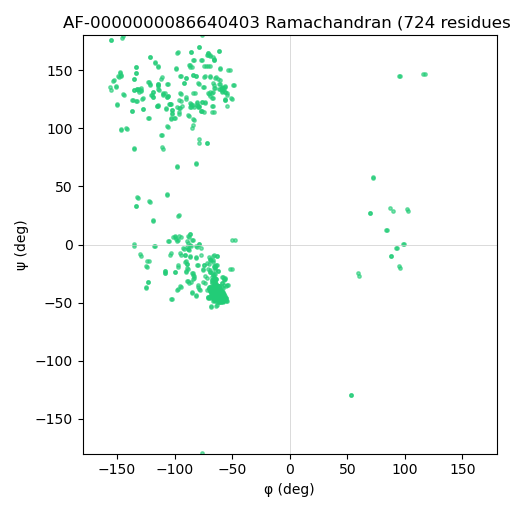3 N N . HIS A 1 159 ? 0.454 34.625 -1.715 1 86.94 159 HIS A N 1
ATOM 1204 C CA . HIS A 1 159 ? -0.44 34.375 -0.586 1 86.94 159 HIS A CA 1
ATOM 1205 C C . HIS A 1 159 ? -1.899 34.406 -1.027 1 86.94 159 HIS A C 1
ATOM 1207 O O . HIS A 1 159 ? -2.689 33.531 -0.605 1 86.94 159 HIS A O 1
ATOM 1213 N N . LYS A 1 160 ? -2.199 35.375 -1.838 1 89.31 160 LYS A N 1
ATOM 1214 C CA . LYS A 1 160 ? -3.57 35.5 -2.33 1 89.31 160 LYS A CA 1
ATOM 1215 C C . LYS A 1 160 ? -3.953 34.281 -3.182 1 89.31 160 LYS A C 1
ATOM 1217 O O . LYS A 1 160 ? -5.066 33.781 -3.072 1 89.31 160 LYS A O 1
ATOM 1222 N N . ALA A 1 161 ? -3.076 33.875 -3.986 1 90.06 161 ALA A N 1
ATOM 1223 C CA . ALA A 1 161 ? -3.334 32.719 -4.859 1 90.06 161 ALA A CA 1
ATOM 1224 C C . ALA A 1 161 ? -3.523 31.453 -4.051 1 90.06 161 ALA A C 1
ATOM 1226 O O . ALA A 1 161 ? -4.426 30.656 -4.328 1 90.06 161 ALA A O 1
ATOM 1227 N N . LEU A 1 162 ? -2.707 31.297 -3.072 1 92.12 162 LEU A N 1
ATOM 1228 C CA . LEU A 1 162 ? -2.777 30.109 -2.227 1 92.12 162 LEU A CA 1
ATOM 1229 C C . LEU A 1 162 ? -4.051 30.109 -1.391 1 92.12 162 LEU A C 1
ATOM 1231 O O . LEU A 1 162 ? -4.695 29.062 -1.227 1 92.12 162 LEU A O 1
ATOM 1235 N N . ALA A 1 163 ? -4.418 31.266 -0.931 1 93.94 163 ALA A N 1
ATOM 1236 C CA . ALA A 1 163 ? -5.629 31.375 -0.121 1 93.94 163 ALA A CA 1
ATOM 1237 C C . ALA A 1 163 ? -6.871 31.062 -0.945 1 93.94 163 ALA A C 1
ATOM 1239 O O . ALA A 1 163 ? -7.77 30.359 -0.478 1 93.94 163 ALA A O 1
ATOM 1240 N N . ALA A 1 164 ? -6.906 31.578 -2.135 1 94.69 164 ALA A N 1
ATOM 1241 C CA . ALA A 1 164 ? -8.047 31.344 -3.018 1 94.69 164 ALA A CA 1
ATOM 1242 C C . ALA A 1 164 ? -8.148 29.859 -3.375 1 94.69 164 ALA A C 1
ATOM 1244 O O . ALA A 1 164 ? -9.234 29.281 -3.342 1 94.69 164 ALA A O 1
ATOM 1245 N N . ALA A 1 165 ? -7.055 29.297 -3.705 1 94.56 165 ALA A N 1
ATOM 1246 C CA . ALA A 1 165 ? -7.027 27.859 -4.008 1 94.56 165 ALA A CA 1
ATOM 1247 C C . ALA A 1 165 ? -7.414 27.031 -2.787 1 94.56 165 ALA A C 1
ATOM 1249 O O . ALA A 1 165 ? -8.125 26.047 -2.908 1 94.56 165 ALA A O 1
ATOM 1250 N N . GLY A 1 166 ? -6.91 27.5 -1.652 1 96.12 166 GLY A N 1
ATOM 1251 C CA . GLY A 1 166 ? -7.227 26.812 -0.412 1 96.12 166 GLY A CA 1
ATOM 1252 C C . GLY A 1 166 ? -8.711 26.797 -0.104 1 96.12 166 GLY A C 1
ATOM 1253 O O . GLY A 1 166 ? -9.242 25.781 0.362 1 96.12 166 GLY A O 1
ATOM 1254 N N . HIS A 1 167 ? -9.352 27.922 -0.35 1 97.38 167 HIS A N 1
ATOM 1255 C CA . HIS A 1 167 ? -10.789 28 -0.115 1 97.38 167 HIS A CA 1
ATOM 1256 C C . HIS A 1 167 ? -11.562 27.062 -1.03 1 97.38 167 HIS A C 1
ATOM 1258 O O . HIS A 1 167 ? -12.422 26.312 -0.568 1 97.38 167 HIS A O 1
ATOM 1264 N N . THR A 1 168 ? -11.219 27.078 -2.256 1 97.25 168 THR A N 1
ATOM 1265 C CA . THR A 1 168 ? -11.859 26.203 -3.242 1 97.25 168 THR A CA 1
ATOM 1266 C C . THR A 1 168 ? -11.641 24.734 -2.893 1 97.25 168 THR A C 1
ATOM 1268 O O . THR A 1 168 ? -12.578 23.938 -2.943 1 97.25 168 THR A O 1
ATOM 1271 N N . ASP A 1 169 ? -10.453 24.422 -2.52 1 97.44 169 ASP A N 1
ATOM 1272 C CA . ASP A 1 169 ? -10.086 23.047 -2.207 1 97.44 169 ASP A CA 1
ATOM 1273 C C . ASP A 1 169 ? -10.82 22.562 -0.958 1 97.44 169 ASP A C 1
ATOM 1275 O O . ASP A 1 169 ? -11.242 21.406 -0.894 1 97.44 169 ASP A O 1
ATOM 1279 N N . LEU A 1 170 ? -10.922 23.438 0.058 1 98.38 170 LEU A N 1
ATOM 1280 C CA . LEU A 1 170 ? -11.602 23.016 1.28 1 98.38 170 LEU A CA 1
ATOM 1281 C C . LEU A 1 170 ? -13.078 22.734 1.016 1 98.38 170 LEU A C 1
ATOM 1283 O O . LEU A 1 170 ? -13.633 21.766 1.548 1 98.38 170 LEU A O 1
ATOM 1287 N N . ILE A 1 171 ? -13.719 23.516 0.221 1 98.62 171 ILE A N 1
ATOM 1288 C CA . ILE A 1 171 ? -15.109 23.281 -0.156 1 98.62 171 ILE A CA 1
ATOM 1289 C C . ILE A 1 171 ? -15.242 21.938 -0.857 1 98.62 171 ILE A C 1
ATOM 1291 O O . ILE A 1 171 ? -16.125 21.141 -0.531 1 98.62 171 ILE A O 1
ATOM 1295 N N . LYS A 1 172 ? -14.344 21.672 -1.78 1 98.38 172 LYS A N 1
ATOM 1296 C CA . LYS A 1 172 ? -14.352 20.406 -2.492 1 98.38 172 LYS A CA 1
ATOM 1297 C C . LYS A 1 172 ? -14.195 19.234 -1.523 1 98.38 172 LYS A C 1
ATOM 1299 O O . LYS A 1 172 ? -14.922 18.234 -1.622 1 98.38 172 LYS A O 1
ATOM 1304 N N . LEU A 1 173 ? -13.289 19.359 -0.58 1 98.5 173 LEU A N 1
ATOM 1305 C CA . LEU A 1 173 ? -13.023 18.312 0.395 1 98.5 173 LEU A CA 1
ATOM 1306 C C . LEU A 1 173 ? -14.258 18.047 1.249 1 98.5 173 LEU A C 1
ATOM 1308 O O . LEU A 1 173 ? -14.633 16.891 1.469 1 98.5 173 LEU A O 1
ATOM 1312 N N . LEU A 1 174 ? -14.891 19.094 1.703 1 98.69 174 LEU A N 1
ATOM 1313 C CA . LEU A 1 174 ? -16.062 18.969 2.564 1 98.69 174 LEU A CA 1
ATOM 1314 C C . LEU A 1 174 ? -17.219 18.312 1.817 1 98.69 174 LEU A C 1
ATOM 1316 O O . LEU A 1 174 ? -17.969 17.516 2.391 1 98.69 174 LEU A O 1
ATOM 1320 N N . LYS A 1 175 ? -17.344 18.578 0.548 1 98.5 175 LYS A N 1
ATOM 1321 C CA . LYS A 1 175 ? -18.391 17.969 -0.266 1 98.5 175 LYS A CA 1
ATOM 1322 C C . LYS A 1 175 ? -18.109 16.484 -0.503 1 98.5 175 LYS A C 1
ATOM 1324 O O . LYS A 1 175 ? -19 15.648 -0.41 1 98.5 175 LYS A O 1
ATOM 1329 N N . LEU A 1 176 ? -16.891 16.172 -0.841 1 98.25 176 LEU A N 1
ATOM 1330 C CA . LEU A 1 176 ? -16.5 14.797 -1.085 1 98.25 176 LEU A CA 1
ATOM 1331 C C . LEU A 1 176 ? -16.703 13.945 0.161 1 98.25 176 LEU A C 1
ATOM 1333 O O . LEU A 1 176 ? -17.234 12.828 0.074 1 98.25 176 LEU A O 1
ATOM 1337 N N . ARG A 1 177 ? -16.312 14.469 1.323 1 98.75 177 ARG A N 1
ATOM 1338 C CA . ARG A 1 177 ? -16.469 13.727 2.568 1 98.75 177 ARG A CA 1
ATOM 1339 C C . ARG A 1 177 ? -17.953 13.562 2.926 1 98.75 177 ARG A C 1
ATOM 1341 O O . ARG A 1 177 ? -18.359 12.523 3.441 1 98.75 177 ARG A O 1
ATOM 1348 N N . ALA A 1 178 ? -18.688 14.594 2.635 1 98.56 178 ALA A N 1
ATOM 1349 C CA . ALA A 1 178 ? -20.125 14.5 2.896 1 98.56 178 ALA A CA 1
ATOM 1350 C C . ALA A 1 178 ? -20.781 13.414 2.035 1 98.56 178 ALA A C 1
ATOM 1352 O O . ALA A 1 178 ? -21.734 12.773 2.455 1 98.56 178 ALA A O 1
ATOM 1353 N N . LYS A 1 179 ? -20.266 13.25 0.848 1 97.5 179 LYS A N 1
ATOM 1354 C CA . LYS A 1 179 ? -20.766 12.203 -0.041 1 97.5 179 LYS A CA 1
ATOM 1355 C C . LYS A 1 179 ? -20.453 10.82 0.521 1 97.5 179 LYS A C 1
ATOM 1357 O O . LYS A 1 179 ? -21.281 9.906 0.416 1 97.5 179 LYS A O 1
ATOM 1362 N N . GLU A 1 180 ? -19.328 10.633 1.16 1 98.31 180 GLU A N 1
ATOM 1363 C CA . GLU A 1 180 ? -18.844 9.352 1.642 1 98.31 180 GLU A CA 1
ATOM 1364 C C . GLU A 1 180 ? -19.422 9.016 3.01 1 98.31 180 GLU A C 1
ATOM 1366 O O . GLU A 1 180 ? -19.734 7.852 3.291 1 98.31 180 GLU A O 1
ATOM 1371 N N . ILE A 1 181 ? -19.484 10.031 3.893 1 98.56 181 ILE A N 1
ATOM 1372 C CA . ILE A 1 181 ? -19.891 9.805 5.281 1 98.56 181 ILE A CA 1
ATOM 1373 C C . ILE A 1 181 ? -21.406 9.766 5.383 1 98.56 181 ILE A C 1
ATOM 1375 O O . ILE A 1 181 ? -22.094 10.641 4.859 1 98.56 181 ILE A O 1
ATOM 1379 N N . ARG A 1 182 ? -21.938 8.773 6.016 1 97.81 182 ARG A N 1
ATOM 1380 C CA . ARG A 1 182 ? -23.375 8.594 6.133 1 97.81 182 ARG A CA 1
ATOM 1381 C C . ARG A 1 182 ? -23.984 9.641 7.062 1 97.81 182 ARG A C 1
ATOM 1383 O O . ARG A 1 182 ? -23.281 10.281 7.84 1 97.81 182 ARG A O 1
ATOM 1390 N N . GLN A 1 183 ? -25.297 9.742 6.973 1 97.25 183 GLN A N 1
ATOM 1391 C CA . GLN A 1 183 ? -26.016 10.617 7.895 1 97.25 183 GLN A CA 1
ATOM 1392 C C . GLN A 1 183 ? -25.719 10.25 9.344 1 97.25 183 GLN A C 1
ATOM 1394 O O . GLN A 1 183 ? -25.734 9.078 9.711 1 97.25 183 GLN A O 1
ATOM 1399 N N . GLY A 1 184 ? -25.391 11.25 10.117 1 97.44 184 GLY A N 1
ATOM 1400 C CA . GLY A 1 184 ? -25.094 11.023 11.516 1 97.44 184 GLY A CA 1
ATOM 1401 C C . GLY A 1 184 ? -23.625 10.688 11.766 1 97.44 184 GLY A C 1
ATOM 1402 O O . GLY A 1 184 ? -23.172 10.664 12.906 1 97.44 184 GLY A O 1
ATOM 1403 N N . GLY A 1 185 ? -22.859 10.445 10.672 1 98.44 185 GLY A N 1
ATOM 1404 C CA . GLY A 1 185 ? -21.438 10.195 10.789 1 98.44 185 GLY A CA 1
ATOM 1405 C C . GLY A 1 185 ? -20.641 11.461 11.039 1 98.44 185 GLY A C 1
ATOM 1406 O O . GLY A 1 185 ? -21.203 12.555 11.109 1 98.44 185 GLY A O 1
ATOM 1407 N N . TYR A 1 186 ? -19.297 11.312 11.164 1 98.88 186 TYR A N 1
ATOM 1408 C CA . TYR A 1 186 ? -18.5 12.453 11.602 1 98.88 186 TYR A CA 1
ATOM 1409 C C . TYR A 1 186 ? -17.266 12.633 10.719 1 98.88 186 TYR A C 1
ATOM 1411 O O . TYR A 1 186 ? -16.719 11.656 10.203 1 98.88 186 TYR A O 1
ATOM 1419 N N . LEU A 1 187 ? -16.875 13.844 10.562 1 98.88 187 LEU A N 1
ATOM 1420 C CA . LEU A 1 187 ? -15.555 14.234 10.094 1 98.88 187 LEU A CA 1
ATOM 1421 C C . LEU A 1 187 ? -14.789 14.992 11.18 1 98.88 187 LEU A C 1
ATOM 1423 O O . LEU A 1 187 ? -15.273 16.016 11.688 1 98.88 187 LEU A O 1
ATOM 1427 N N . ILE A 1 188 ? -13.695 14.5 11.594 1 98.88 188 ILE A N 1
ATOM 1428 C CA . ILE A 1 188 ? -12.836 15.117 12.602 1 98.88 188 ILE A CA 1
ATOM 1429 C C . ILE A 1 188 ? -11.461 15.391 12.008 1 98.88 188 ILE A C 1
ATOM 1431 O O . ILE A 1 188 ? -10.836 14.5 11.422 1 98.88 188 ILE A O 1
ATOM 1435 N N . ALA A 1 189 ? -11.023 16.625 12.164 1 98.69 189 ALA A N 1
ATOM 1436 C CA . ALA A 1 189 ? -9.75 16.969 11.539 1 98.69 189 ALA A CA 1
ATOM 1437 C C . ALA A 1 189 ? -8.992 18.016 12.344 1 98.69 189 ALA A C 1
ATOM 1439 O O . ALA A 1 189 ? -9.609 18.859 13.008 1 98.69 189 ALA A O 1
ATOM 1440 N N . ALA A 1 190 ? -7.703 17.891 12.359 1 98.44 190 ALA A N 1
ATOM 1441 C CA . ALA A 1 190 ? -6.777 18.953 12.727 1 98.44 190 ALA A CA 1
ATOM 1442 C C . ALA A 1 190 ? -6.117 19.562 11.492 1 98.44 190 ALA A C 1
ATOM 1444 O O . ALA A 1 190 ? -5.266 18.922 10.859 1 98.44 190 ALA A O 1
ATOM 1445 N N . ILE A 1 191 ? -6.488 20.766 11.156 1 97.81 191 ILE A N 1
ATOM 1446 C CA . ILE A 1 191 ? -6 21.422 9.945 1 97.81 191 ILE A CA 1
ATOM 1447 C C . ILE A 1 191 ? -4.961 22.469 10.312 1 97.81 191 ILE A C 1
ATOM 1449 O O . ILE A 1 191 ? -5.25 23.406 11.07 1 97.81 191 ILE A O 1
ATOM 1453 N N . GLY A 1 192 ? -3.76 22.297 9.766 1 95.69 192 GLY A N 1
ATOM 1454 C CA . GLY A 1 192 ? -2.779 23.344 10 1 95.69 192 GLY A CA 1
ATOM 1455 C C . GLY A 1 192 ? -3.314 24.734 9.711 1 95.69 192 GLY A C 1
ATOM 1456 O O . GLY A 1 192 ? -4.039 24.938 8.734 1 95.69 192 GLY A O 1
ATOM 1457 N N . GLY A 1 193 ? -2.975 25.656 10.609 1 95.5 193 GLY A N 1
ATOM 1458 C CA . GLY A 1 193 ? -3.658 26.938 10.492 1 95.5 193 GLY A CA 1
ATOM 1459 C C . GLY A 1 193 ? -2.783 28.109 10.867 1 95.5 193 GLY A C 1
ATOM 1460 O O . GLY A 1 193 ? -1.58 27.953 11.094 1 95.5 193 GLY A O 1
ATOM 1461 N N . GLN A 1 194 ? -3.354 29.266 10.727 1 94.88 194 GLN A N 1
ATOM 1462 C CA . GLN A 1 194 ? -2.785 30.531 11.148 1 94.88 194 GLN A CA 1
ATOM 1463 C C . GLN A 1 194 ? -3.326 30.953 12.516 1 94.88 194 GLN A C 1
ATOM 1465 O O . GLN A 1 194 ? -4.32 30.406 12.992 1 94.88 194 GLN A O 1
ATOM 1470 N N . LYS A 1 195 ? -2.637 31.906 13.055 1 94.62 195 LYS A N 1
ATOM 1471 C CA . LYS A 1 195 ? -3.064 32.438 14.336 1 94.62 195 LYS A CA 1
ATOM 1472 C C . LYS A 1 195 ? -4.488 33 14.25 1 94.62 195 LYS A C 1
ATOM 1474 O O . LYS A 1 195 ? -4.828 33.719 13.32 1 94.62 195 LYS A O 1
ATOM 1479 N N . PRO A 1 196 ? -5.324 32.688 15.25 1 95 196 PRO A N 1
ATOM 1480 C CA . PRO A 1 196 ? -6.672 33.25 15.281 1 95 196 PRO A CA 1
ATOM 1481 C C . PRO A 1 196 ? -6.664 34.75 15.57 1 95 196 PRO A C 1
ATOM 1483 O O . PRO A 1 196 ? -5.656 35.281 16.047 1 95 196 PRO A O 1
ATOM 1486 N N . LYS A 1 197 ? -7.809 35.344 15.242 1 92.94 197 LYS A N 1
ATOM 1487 C CA . LYS A 1 197 ? -7.98 36.75 15.594 1 92.94 197 LYS A CA 1
ATOM 1488 C C . LYS A 1 197 ? -7.844 36.969 17.094 1 92.94 197 LYS A C 1
ATOM 1490 O O . LYS A 1 197 ? -8.367 36.188 17.891 1 92.94 197 LYS A O 1
ATOM 1495 N N . GLY A 1 198 ? -7.086 38 17.484 1 92.31 198 GLY A N 1
ATOM 1496 C CA . GLY A 1 198 ? -6.938 38.344 18.891 1 92.31 198 GLY A CA 1
ATOM 1497 C C . GLY A 1 198 ? -5.699 37.719 19.531 1 92.31 198 GLY A C 1
ATOM 1498 O O . GLY A 1 198 ? -5.273 38.156 20.609 1 92.31 198 GLY A O 1
ATOM 1499 N N . GLU A 1 199 ? -5.207 36.719 18.875 1 93.06 199 GLU A N 1
ATOM 1500 C CA . GLU A 1 199 ? -3.979 36.094 19.375 1 93.06 199 GLU A CA 1
ATOM 1501 C C . GLU A 1 199 ? -2.748 36.812 18.828 1 93.06 199 GLU A C 1
ATOM 1503 O O . GLU A 1 199 ? -2.791 37.406 17.75 1 93.06 199 GLU A O 1
ATOM 1508 N N . THR A 1 200 ? -1.674 36.781 19.531 1 93.25 200 THR A N 1
ATOM 1509 C CA . THR A 1 200 ? -0.473 37.531 19.156 1 93.25 200 THR A CA 1
ATOM 1510 C C . THR A 1 200 ? 0.612 36.562 18.656 1 93.25 200 THR A C 1
ATOM 1512 O O . THR A 1 200 ? 1.496 36.969 17.891 1 93.25 200 THR A O 1
ATOM 1515 N N . VAL A 1 201 ? 0.524 35.344 19.094 1 93.75 201 VAL A N 1
ATOM 1516 C CA . VAL A 1 201 ? 1.551 34.375 18.719 1 93.75 201 VAL A CA 1
ATOM 1517 C C . VAL A 1 201 ? 1.211 33.781 17.359 1 93.75 201 VAL A C 1
ATOM 1519 O O . VAL A 1 201 ? 0.151 33.156 17.188 1 93.75 201 VAL A O 1
ATOM 1522 N N . ALA A 1 202 ? 2.051 33.938 16.391 1 93.06 202 ALA A N 1
ATOM 1523 C CA . ALA A 1 202 ? 1.886 33.312 15.078 1 93.06 202 ALA A CA 1
ATOM 1524 C C . ALA A 1 202 ? 2.477 31.906 15.055 1 93.06 202 ALA A C 1
ATOM 1526 O O . ALA A 1 202 ? 3.316 31.562 15.891 1 93.06 202 ALA A O 1
ATOM 1527 N N . SER A 1 203 ? 1.954 31.062 14.156 1 93.56 203 SER A N 1
ATOM 1528 C CA . SER A 1 203 ? 2.596 29.766 13.93 1 93.56 203 SER A CA 1
ATOM 1529 C C . SER A 1 203 ? 4.059 29.938 13.531 1 93.56 203 SER A C 1
ATOM 1531 O O . SER A 1 203 ? 4.398 30.844 12.773 1 93.56 203 SER A O 1
ATOM 1533 N N . ASN A 1 204 ? 4.879 29.141 14.117 1 92.62 204 ASN A N 1
ATOM 1534 C CA . ASN A 1 204 ? 6.301 29.125 13.797 1 92.62 204 ASN A CA 1
ATOM 1535 C C . ASN A 1 204 ? 6.82 27.688 13.656 1 92.62 204 ASN A C 1
ATOM 1537 O O . ASN A 1 204 ? 7.441 27.156 14.578 1 92.62 204 ASN A O 1
ATOM 1541 N N . PRO A 1 205 ? 6.656 27.078 12.508 1 90.75 205 PRO A N 1
ATOM 1542 C CA . PRO A 1 205 ? 7.074 25.672 12.32 1 90.75 205 PRO A CA 1
ATOM 1543 C C . PRO A 1 205 ? 8.578 25.531 12.102 1 90.75 205 PRO A C 1
ATOM 1545 O O . PRO A 1 205 ? 9.078 24.422 11.938 1 90.75 205 PRO A O 1
ATOM 1548 N N . GLY A 1 206 ? 9.352 26.625 12.109 1 90.62 206 GLY A N 1
ATOM 1549 C CA . GLY A 1 206 ? 10.781 26.547 11.859 1 90.62 206 GLY A CA 1
ATOM 1550 C C . GLY A 1 206 ? 11.172 26.984 10.453 1 90.62 206 GLY A C 1
ATOM 1551 O O . GLY A 1 206 ? 12.164 26.5 9.906 1 90.62 206 GLY A O 1
ATOM 1552 N N . ILE A 1 207 ? 10.398 27.859 9.898 1 88.69 207 ILE A N 1
ATOM 1553 C CA . ILE A 1 207 ? 10.602 28.266 8.508 1 88.69 207 ILE A CA 1
ATOM 1554 C C . ILE A 1 207 ? 11.828 29.172 8.406 1 88.69 207 ILE A C 1
ATOM 1556 O O . ILE A 1 207 ? 12.555 29.125 7.418 1 88.69 207 ILE A O 1
ATOM 1560 N N . GLN A 1 208 ? 12.078 29.953 9.422 1 92.19 208 GLN A N 1
ATOM 1561 C CA . GLN A 1 208 ? 13.156 30.938 9.367 1 92.19 208 GLN A CA 1
ATOM 1562 C C . GLN A 1 208 ? 14.516 30.25 9.227 1 92.19 208 GLN A C 1
ATOM 1564 O O . GLN A 1 208 ? 15.289 30.578 8.328 1 92.19 208 GLN A O 1
ATOM 1569 N N . PRO A 1 209 ? 14.797 29.328 10.102 1 94.88 209 PRO A N 1
ATOM 1570 C CA . PRO A 1 209 ? 16.062 28.625 9.914 1 94.88 209 PRO A CA 1
ATOM 1571 C C . PRO A 1 209 ? 16.156 27.938 8.555 1 94.88 209 PRO A C 1
ATOM 1573 O O . PRO A 1 209 ? 17.234 27.859 7.969 1 94.88 209 PRO A O 1
ATOM 1576 N N . VAL A 1 210 ? 15.086 27.406 8.094 1 92 210 VAL A N 1
ATOM 1577 C CA . VAL A 1 210 ? 15.047 26.734 6.797 1 92 210 VAL A CA 1
ATOM 1578 C C . VAL A 1 210 ? 15.336 27.734 5.688 1 92 210 VAL A C 1
ATOM 1580 O O . VAL A 1 210 ? 16.141 27.469 4.793 1 92 210 VAL A O 1
ATOM 1583 N N . GLN A 1 211 ? 14.695 28.891 5.793 1 89.69 211 GLN A N 1
ATOM 1584 C CA . GLN A 1 211 ? 14.953 29.953 4.82 1 89.69 211 GLN A CA 1
ATOM 1585 C C . GLN A 1 211 ? 16.406 30.391 4.859 1 89.69 211 GLN A C 1
ATOM 1587 O O . GLN A 1 211 ? 17.031 30.594 3.814 1 89.69 211 GLN A O 1
ATOM 1592 N N . SER A 1 212 ? 16.922 30.562 6.043 1 94.25 212 SER A N 1
ATOM 1593 C CA . SER A 1 212 ? 18.328 30.938 6.207 1 94.25 212 SER A CA 1
ATOM 1594 C C . SER A 1 212 ? 19.25 29.891 5.582 1 94.25 212 SER A C 1
ATOM 1596 O O . SER A 1 212 ? 20.25 30.234 4.941 1 94.25 212 SER A O 1
ATOM 1598 N N . GLY A 1 213 ? 18.922 28.688 5.82 1 94.75 213 GLY A N 1
ATOM 1599 C CA . GLY A 1 213 ? 19.703 27.609 5.242 1 94.75 213 GLY A CA 1
ATOM 1600 C C . GLY A 1 213 ? 19.688 27.594 3.725 1 94.75 213 GLY A C 1
ATOM 1601 O O . GLY A 1 213 ? 20.719 27.438 3.084 1 94.75 213 GLY A O 1
ATOM 1602 N N . LEU A 1 214 ? 18.531 27.812 3.133 1 92.44 214 LEU A N 1
ATOM 1603 C CA . LEU A 1 214 ? 18.391 27.844 1.681 1 92.44 214 LEU A CA 1
ATOM 1604 C C . LEU A 1 214 ? 19.172 29.016 1.09 1 92.44 214 LEU A C 1
ATOM 1606 O O . LEU A 1 214 ? 19.844 28.859 0.064 1 92.44 214 LEU A O 1
ATOM 1610 N N . MET A 1 215 ? 19.109 30.094 1.731 1 92.88 215 MET A N 1
ATOM 1611 C CA . MET A 1 215 ? 19.844 31.266 1.268 1 92.88 215 MET A CA 1
ATOM 1612 C C . MET A 1 215 ? 21.344 31.031 1.316 1 92.88 215 MET A C 1
ATOM 1614 O O . MET A 1 215 ? 22.078 31.438 0.411 1 92.88 215 MET A O 1
ATOM 1618 N N . ARG A 1 216 ? 21.734 30.453 2.379 1 95.5 216 ARG A N 1
ATOM 1619 C CA . ARG A 1 216 ? 23.156 30.109 2.486 1 95.5 216 ARG A CA 1
ATOM 1620 C C . ARG A 1 216 ? 23.578 29.172 1.369 1 95.5 216 ARG A C 1
ATOM 1622 O O . ARG A 1 216 ? 24.672 29.312 0.808 1 95.5 216 ARG A O 1
ATOM 1629 N N . MET A 1 217 ? 22.781 28.25 1.072 1 95.19 217 MET A N 1
ATOM 1630 C CA . MET A 1 217 ? 23.094 27.297 0.007 1 95.19 217 MET A CA 1
ATOM 1631 C C . MET A 1 217 ? 23.188 28 -1.342 1 95.19 217 MET A C 1
ATOM 1633 O O . MET A 1 217 ? 24 27.625 -2.193 1 95.19 217 MET A O 1
ATOM 1637 N N . VAL A 1 218 ? 22.359 28.969 -1.538 1 93.75 218 VAL A N 1
ATOM 1638 C CA . VAL A 1 218 ? 22.453 29.781 -2.746 1 93.75 218 VAL A CA 1
ATOM 1639 C C . VAL A 1 218 ? 23.781 30.531 -2.764 1 93.75 218 VAL A C 1
ATOM 1641 O O . VAL A 1 218 ? 24.484 30.531 -3.781 1 93.75 218 VAL A O 1
ATOM 1644 N N . GLY A 1 219 ? 24.094 31.109 -1.698 1 95.62 219 GLY A N 1
ATOM 1645 C CA . GLY A 1 219 ? 25.359 31.828 -1.582 1 95.62 219 GLY A CA 1
ATOM 1646 C C . GLY A 1 219 ? 26.578 30.953 -1.828 1 95.62 219 GLY A C 1
ATOM 1647 O O . GLY A 1 219 ? 27.578 31.422 -2.365 1 95.62 219 GLY A O 1
ATOM 1648 N N . GLU A 1 220 ? 26.438 29.75 -1.457 1 96.19 220 GLU A N 1
ATOM 1649 C CA . GLU A 1 220 ? 27.531 28.797 -1.596 1 96.19 220 GLU A CA 1
ATOM 1650 C C . GLU A 1 220 ? 27.516 28.125 -2.959 1 96.19 220 GLU A C 1
ATOM 1652 O O . GLU A 1 220 ? 28.359 27.266 -3.252 1 96.19 220 GLU A O 1
ATOM 1657 N N . GLY A 1 221 ? 26.484 28.406 -3.783 1 93.94 221 GLY A N 1
ATOM 1658 C CA . GLY A 1 221 ? 26.406 27.859 -5.129 1 93.94 221 GLY A CA 1
ATOM 1659 C C . GLY A 1 221 ? 25.797 26.469 -5.176 1 93.94 221 GLY A C 1
ATOM 1660 O O . GLY A 1 221 ? 25.828 25.812 -6.215 1 93.94 221 GLY A O 1
ATOM 1661 N N . LYS A 1 222 ? 25.203 26.031 -4.109 1 93.81 222 LYS A N 1
ATOM 1662 C CA . LYS A 1 222 ? 24.641 24.688 -4.02 1 93.81 222 LYS A CA 1
ATOM 1663 C C . LYS A 1 222 ? 23.188 24.672 -4.508 1 93.81 222 LYS A C 1
ATOM 1665 O O . LYS A 1 222 ? 22.641 23.609 -4.812 1 93.81 222 LYS A O 1
ATOM 1670 N N . LEU A 1 223 ? 22.578 25.734 -4.531 1 93.5 223 LEU A N 1
ATOM 1671 C CA . LEU A 1 223 ? 21.203 25.953 -4.988 1 93.5 223 LEU A CA 1
ATOM 1672 C C . LEU A 1 223 ? 21.125 27.188 -5.875 1 93.5 223 LEU A C 1
ATOM 1674 O O . LEU A 1 223 ? 21.688 28.234 -5.547 1 93.5 223 LEU A O 1
ATOM 1678 N N . SER A 1 224 ? 20.469 27.062 -6.988 1 92.62 224 SER A N 1
ATOM 1679 C CA . SER A 1 224 ? 20.328 28.219 -7.855 1 92.62 224 SER A CA 1
ATOM 1680 C C . SER A 1 224 ? 19.172 29.109 -7.406 1 92.62 224 SER A C 1
ATOM 1682 O O . SER A 1 224 ? 18.281 28.656 -6.676 1 92.62 224 SER A O 1
ATOM 1684 N N . PHE A 1 225 ? 19.234 30.312 -7.824 1 87.69 225 PHE A N 1
ATOM 1685 C CA . PHE A 1 225 ? 18.188 31.266 -7.465 1 87.69 225 PHE A CA 1
ATOM 1686 C C . PHE A 1 225 ? 16.844 30.828 -8.055 1 87.69 225 PHE A C 1
ATOM 1688 O O . PHE A 1 225 ? 15.82 30.859 -7.367 1 87.69 225 PHE A O 1
ATOM 1695 N N . PRO A 1 226 ? 16.828 30.328 -9.289 1 85.81 226 PRO A N 1
ATOM 1696 C CA . PRO A 1 226 ? 15.555 29.812 -9.812 1 85.81 226 PRO A CA 1
ATOM 1697 C C . PRO A 1 226 ? 15.016 28.625 -9.016 1 85.81 226 PRO A C 1
ATOM 1699 O O . PRO A 1 226 ? 13.805 28.531 -8.797 1 85.81 226 PRO A O 1
ATOM 1702 N N . GLU A 1 227 ? 15.883 27.766 -8.617 1 89.19 227 GLU A N 1
ATOM 1703 C CA . GLU A 1 227 ? 15.477 26.641 -7.773 1 89.19 227 GLU A CA 1
ATOM 1704 C C . GLU A 1 227 ? 14.867 27.141 -6.461 1 89.19 227 GLU A C 1
ATOM 1706 O O . GLU A 1 227 ? 13.836 26.625 -6.02 1 89.19 227 GLU A O 1
ATOM 1711 N N . LEU A 1 228 ? 15.5 28.094 -5.871 1 87.25 228 LEU A N 1
ATOM 1712 C CA . LEU A 1 228 ? 15 28.672 -4.633 1 87.25 228 LEU A CA 1
ATOM 1713 C C . LEU A 1 228 ? 13.609 29.281 -4.836 1 87.25 228 LEU A C 1
ATOM 1715 O O . LEU A 1 228 ? 12.727 29.078 -4 1 87.25 228 LEU A O 1
ATOM 1719 N N . MET A 1 229 ? 13.359 29.938 -5.848 1 81.25 229 MET A N 1
ATOM 1720 C CA . MET A 1 229 ? 12.086 30.594 -6.121 1 81.25 229 MET A CA 1
ATOM 1721 C C . MET A 1 229 ? 10.977 29.562 -6.297 1 81.25 229 MET A C 1
ATOM 1723 O O . MET A 1 229 ? 9.828 29.812 -5.922 1 81.25 229 MET A O 1
ATOM 1727 N N . GLN A 1 230 ? 11.305 28.438 -6.785 1 81.44 230 GLN A N 1
ATOM 1728 C CA . GLN A 1 230 ? 10.32 27.391 -7.004 1 81.44 230 GLN A CA 1
ATOM 1729 C C . GLN A 1 230 ? 9.867 26.781 -5.684 1 81.44 230 GLN A C 1
ATOM 1731 O O . GLN A 1 230 ? 8.727 26.312 -5.566 1 81.44 230 GLN A O 1
ATOM 1736 N N . THR A 1 231 ? 10.75 26.828 -4.754 1 80.81 231 THR A N 1
ATOM 1737 C CA . THR A 1 231 ? 10.383 26.25 -3.467 1 80.81 231 THR A CA 1
ATOM 1738 C C . THR A 1 231 ? 9.312 27.109 -2.781 1 80.81 231 THR A C 1
ATOM 1740 O O . THR A 1 231 ? 8.602 26.625 -1.899 1 80.81 231 THR A O 1
ATOM 1743 N N . ALA A 1 232 ? 9.18 28.359 -3.129 1 77.19 232 ALA A N 1
ATOM 1744 C CA . ALA A 1 232 ? 8.195 29.266 -2.539 1 77.19 232 ALA A CA 1
ATOM 1745 C C . ALA A 1 232 ? 6.777 28.875 -2.951 1 77.19 232 ALA A C 1
ATOM 1747 O O . ALA A 1 232 ? 5.805 29.312 -2.332 1 77.19 232 ALA A O 1
ATOM 1748 N N . LEU A 1 233 ? 6.656 28.031 -3.893 1 80.31 233 LEU A N 1
ATOM 1749 C CA . LEU A 1 233 ? 5.348 27.656 -4.418 1 80.31 233 LEU A CA 1
ATOM 1750 C C . LEU A 1 233 ? 4.855 26.375 -3.775 1 80.31 233 LEU A C 1
ATOM 1752 O O . LEU A 1 233 ? 4.059 25.641 -4.371 1 80.31 233 LEU A O 1
ATOM 1756 N N . PHE A 1 234 ? 5.367 26.156 -2.572 1 85.94 234 PHE A N 1
ATOM 1757 C CA . PHE A 1 234 ? 4.883 25 -1.82 1 85.94 234 PHE A CA 1
ATOM 1758 C C . PHE A 1 234 ? 3.359 24.984 -1.782 1 85.94 234 PHE A C 1
ATOM 1760 O O . PHE A 1 234 ? 2.73 25.969 -1.399 1 85.94 234 PHE A O 1
ATOM 1767 N N . PRO A 1 235 ? 2.717 23.891 -2.211 1 89.81 235 PRO A N 1
ATOM 1768 C CA . PRO A 1 235 ? 1.264 23.844 -2.402 1 89.81 235 PRO A CA 1
ATOM 1769 C C . PRO A 1 235 ? 0.504 23.609 -1.101 1 89.81 235 PRO A C 1
ATOM 1771 O O . PRO A 1 235 ? -0.159 22.578 -0.954 1 89.81 235 PRO A O 1
ATOM 1774 N N . SER A 1 236 ? 0.506 24.547 -0.242 1 92.75 236 SER A N 1
ATOM 1775 C CA . SER A 1 236 ? -0.212 24.469 1.026 1 92.75 236 SER A CA 1
ATOM 1776 C C . SER A 1 236 ? -0.723 25.844 1.459 1 92.75 236 SER A C 1
ATOM 1778 O O . SER A 1 236 ? -0.133 26.859 1.113 1 92.75 236 SER A O 1
ATOM 1780 N N . HIS A 1 237 ? -1.766 25.844 2.092 1 94.69 237 HIS A N 1
ATOM 1781 C CA . HIS A 1 237 ? -2.314 27.062 2.68 1 94.69 237 HIS A CA 1
ATOM 1782 C C . HIS A 1 237 ? -2.826 26.797 4.094 1 94.69 237 HIS A C 1
ATOM 1784 O O . HIS A 1 237 ? -3.738 26 4.293 1 94.69 237 HIS A O 1
ATOM 1790 N N . GLU A 1 238 ? -2.152 27.438 5.023 1 95.38 238 GLU A N 1
ATOM 1791 C CA . GLU A 1 238 ? -2.637 27.406 6.402 1 95.38 238 GLU A CA 1
ATOM 1792 C C . GLU A 1 238 ? -3.826 28.344 6.586 1 95.38 238 GLU A C 1
ATOM 1794 O O . GLU A 1 238 ? -3.715 29.547 6.367 1 95.38 238 GLU A O 1
ATOM 1799 N N . ARG A 1 239 ? -4.898 27.812 7.02 1 96.44 239 ARG A N 1
ATOM 1800 C CA . ARG A 1 239 ? -6.141 28.578 7.082 1 96.44 239 ARG A CA 1
ATOM 1801 C C . ARG A 1 239 ? -6.34 29.188 8.461 1 96.44 239 ARG A C 1
ATOM 1803 O O . ARG A 1 239 ? -5.973 28.578 9.477 1 96.44 239 ARG A O 1
ATOM 1810 N N . THR A 1 240 ? -6.918 30.375 8.461 1 96 240 THR A N 1
ATOM 1811 C CA . THR A 1 240 ? -7.441 30.922 9.711 1 96 240 THR A CA 1
ATOM 1812 C C . THR A 1 240 ? -8.75 30.25 10.094 1 96 240 THR A C 1
ATOM 1814 O O . THR A 1 240 ? -9.414 29.641 9.242 1 96 240 THR A O 1
ATOM 1817 N N . PRO A 1 241 ? -9.086 30.344 11.414 1 97.19 241 PRO A N 1
ATOM 1818 C CA . PRO A 1 241 ? -10.398 29.828 11.781 1 97.19 241 PRO A CA 1
ATOM 1819 C C . PRO A 1 241 ? -11.539 30.438 10.969 1 97.19 241 PRO A C 1
ATOM 1821 O O . PRO A 1 241 ? -12.492 29.75 10.609 1 97.19 241 PRO A O 1
ATOM 1824 N N . ASP A 1 242 ? -11.414 31.703 10.617 1 96.94 242 ASP A N 1
ATOM 1825 C CA . ASP A 1 242 ? -12.453 32.406 9.844 1 96.94 242 ASP A CA 1
ATOM 1826 C C . ASP A 1 242 ? -12.547 31.828 8.43 1 96.94 242 ASP A C 1
ATOM 1828 O O . ASP A 1 242 ? -13.641 31.719 7.867 1 96.94 242 ASP A O 1
ATOM 1832 N N . GLU A 1 243 ? -11.43 31.516 7.863 1 97.12 243 GLU A N 1
ATOM 1833 C CA . GLU A 1 243 ? -11.43 30.906 6.539 1 97.12 243 GLU A CA 1
ATOM 1834 C C . GLU A 1 243 ? -12.109 29.531 6.562 1 97.12 243 GLU A C 1
ATOM 1836 O O . GLU A 1 243 ? -12.82 29.172 5.625 1 97.12 243 GLU A O 1
ATOM 1841 N N . VAL A 1 244 ? -11.875 28.781 7.625 1 98.44 244 VAL A N 1
ATOM 1842 C CA . VAL A 1 244 ? -12.531 27.484 7.766 1 98.44 244 VAL A CA 1
ATOM 1843 C C . VAL A 1 244 ? -14.039 27.672 7.91 1 98.44 244 VAL A C 1
ATOM 1845 O O . VAL A 1 244 ? -14.82 27 7.25 1 98.44 244 VAL A O 1
ATOM 1848 N N . ARG A 1 245 ? -14.414 28.641 8.719 1 98.12 245 ARG A N 1
ATOM 1849 C CA . ARG A 1 245 ? -15.828 28.938 8.914 1 98.12 245 ARG A CA 1
ATOM 1850 C C . ARG A 1 245 ? -16.484 29.375 7.605 1 98.12 245 ARG A C 1
ATOM 1852 O O . ARG A 1 245 ? -17.625 28.969 7.316 1 98.12 245 ARG A O 1
ATOM 1859 N N . ALA A 1 246 ? -15.766 30.156 6.883 1 98.19 246 ALA A N 1
ATOM 1860 C CA . ALA A 1 246 ? -16.297 30.625 5.605 1 98.19 246 ALA A CA 1
ATOM 1861 C C . ALA A 1 246 ? -16.594 29.453 4.668 1 98.19 246 ALA A C 1
ATOM 1863 O O . ALA A 1 246 ? -17.609 29.469 3.957 1 98.19 246 ALA A O 1
ATOM 1864 N N . ALA A 1 247 ? -15.719 28.516 4.613 1 98.38 247 ALA A N 1
ATOM 1865 C CA . ALA A 1 247 ? -15.938 27.344 3.779 1 98.38 247 ALA A CA 1
ATOM 1866 C C . ALA A 1 247 ? -17.141 26.531 4.266 1 98.38 247 ALA A C 1
ATOM 1868 O O . ALA A 1 247 ? -17.953 26.062 3.459 1 98.38 247 ALA A O 1
ATOM 1869 N N . LEU A 1 248 ? -17.328 26.391 5.582 1 98.5 248 LEU A N 1
ATOM 1870 C CA . LEU A 1 248 ? -18.422 25.625 6.172 1 98.5 248 LEU A CA 1
ATOM 1871 C C . LEU A 1 248 ? -19.766 26.312 5.945 1 98.5 248 LEU A C 1
ATOM 1873 O O . LEU A 1 248 ? -20.812 25.672 5.914 1 98.5 248 LEU A O 1
ATOM 1877 N N . GLU A 1 249 ? -19.672 27.625 5.742 1 98.12 249 GLU A N 1
ATOM 1878 C CA . GLU A 1 249 ? -20.891 28.422 5.57 1 98.12 249 GLU A CA 1
ATOM 1879 C C . GLU A 1 249 ? -21.234 28.594 4.094 1 98.12 249 GLU A C 1
ATOM 1881 O O . GLU A 1 249 ? -22.281 29.141 3.754 1 98.12 249 GLU A O 1
ATOM 1886 N N . ASP A 1 250 ? -20.344 28.188 3.27 1 98 250 ASP A N 1
ATOM 1887 C CA . ASP A 1 250 ? -20.609 28.25 1.837 1 98 250 ASP A CA 1
ATOM 1888 C C . ASP A 1 250 ? -21.938 27.578 1.494 1 98 250 ASP A C 1
ATOM 1890 O O . ASP A 1 250 ? -22.266 26.531 2.062 1 98 250 ASP A O 1
ATOM 1894 N N . GLU A 1 251 ? -22.609 28.016 0.473 1 97.5 251 GLU A N 1
ATOM 1895 C CA . GLU A 1 251 ? -23.938 27.531 0.088 1 97.5 251 GLU A CA 1
ATOM 1896 C C . GLU A 1 251 ? -23.875 26.062 -0.315 1 97.5 251 GLU A C 1
ATOM 1898 O O . GLU A 1 251 ? -24.828 25.312 -0.087 1 97.5 251 GLU A O 1
ATOM 1903 N N . ALA A 1 252 ? -22.781 25.656 -0.822 1 97.06 252 ALA A N 1
ATOM 1904 C CA . ALA A 1 252 ? -22.625 24.281 -1.299 1 97.06 252 ALA A CA 1
ATOM 1905 C C . ALA A 1 252 ? -22.328 23.328 -0.144 1 97.06 252 ALA A C 1
ATOM 1907 O O . ALA A 1 252 ? -22.438 22.109 -0.294 1 97.06 252 ALA A O 1
ATOM 1908 N N . VAL A 1 253 ? -22.016 23.844 1.071 1 98.19 253 VAL A N 1
ATOM 1909 C CA . VAL A 1 253 ? -21.5 23.016 2.148 1 98.19 253 VAL A CA 1
ATOM 1910 C C . VAL A 1 253 ? -22.391 23.141 3.379 1 98.19 253 VAL A C 1
ATOM 1912 O O . VAL A 1 253 ? -22.609 22.156 4.102 1 98.19 253 VAL A O 1
ATOM 1915 N N . LYS A 1 254 ? -22.953 24.266 3.566 1 97.25 254 LYS A N 1
ATOM 1916 C CA . LYS A 1 254 ? -23.562 24.672 4.836 1 97.25 254 LYS A CA 1
ATOM 1917 C C . LYS A 1 254 ? -24.641 23.672 5.27 1 97.25 254 LYS A C 1
ATOM 1919 O O . LYS A 1 254 ? -24.828 23.438 6.461 1 97.25 254 LYS A O 1
ATOM 1924 N N . ASP A 1 255 ? -25.328 23.016 4.328 1 97.56 255 ASP A N 1
ATOM 1925 C CA . ASP A 1 255 ? -26.422 22.109 4.68 1 97.56 255 ASP A CA 1
ATOM 1926 C C . ASP A 1 255 ? -25.922 20.672 4.84 1 97.56 255 ASP A C 1
ATOM 1928 O O . ASP A 1 255 ? -26.656 19.797 5.258 1 97.56 255 ASP A O 1
ATOM 1932 N N . LEU A 1 256 ? -24.672 20.453 4.578 1 98.19 256 LEU A N 1
ATOM 1933 C CA . LEU A 1 256 ? -24.141 19.094 4.582 1 98.19 256 LEU A CA 1
ATOM 1934 C C . LEU A 1 256 ? -23.625 18.719 5.969 1 98.19 256 LEU A C 1
ATOM 1936 O O . LEU A 1 256 ? -23.547 17.531 6.309 1 98.19 256 LEU A O 1
ATOM 1940 N N . TRP A 1 257 ? -23.297 19.75 6.738 1 98.5 257 TRP A N 1
ATOM 1941 C CA . TRP A 1 257 ? -22.625 19.469 8.008 1 98.5 257 TRP A CA 1
ATOM 1942 C C . TRP A 1 257 ? -23.234 20.297 9.133 1 98.5 257 TRP A C 1
ATOM 1944 O O . TRP A 1 257 ? -23.562 21.469 8.945 1 98.5 257 TRP A O 1
ATOM 1954 N N . GLU A 1 258 ? -23.328 19.719 10.258 1 98.25 258 GLU A N 1
ATOM 1955 C CA . GLU A 1 258 ? -23.469 20.422 11.531 1 98.25 258 GLU A CA 1
ATOM 1956 C C . GLU A 1 258 ? -22.125 20.594 12.219 1 98.25 258 GLU A C 1
ATOM 1958 O O . GLU A 1 258 ? -21.422 19.625 12.469 1 98.25 258 GLU A O 1
ATOM 1963 N N . VAL A 1 259 ? -21.797 21.797 12.516 1 98.44 259 VAL A N 1
ATOM 1964 C CA . VAL A 1 259 ? -20.516 22.078 13.156 1 98.44 259 VAL A CA 1
ATOM 1965 C C . VAL A 1 259 ? -20.641 21.875 14.664 1 98.44 259 VAL A C 1
ATOM 1967 O O . VAL A 1 259 ? -21.219 22.719 15.359 1 98.44 259 VAL A O 1
ATOM 1970 N N . GLU A 1 260 ? -20.031 20.812 15.141 1 98.38 260 GLU A N 1
ATOM 1971 C CA . GLU A 1 260 ? -20.062 20.547 16.578 1 98.38 260 GLU A CA 1
ATOM 1972 C C . GLU A 1 260 ? -18.891 21.219 17.281 1 98.38 260 GLU A C 1
ATOM 1974 O O . GLU A 1 260 ? -19 21.578 18.469 1 98.38 260 GLU A O 1
ATOM 1979 N N . SER A 1 261 ? -17.812 21.328 16.578 1 97.94 261 SER A N 1
ATOM 1980 C CA . SER A 1 261 ? -16.641 21.984 17.156 1 97.94 261 SER A CA 1
ATOM 1981 C C . SER A 1 261 ? -15.789 22.641 16.062 1 97.94 261 SER A C 1
ATOM 1983 O O . SER A 1 261 ? -15.633 22.094 14.977 1 97.94 261 SER A O 1
ATOM 1985 N N . LEU A 1 262 ? -15.344 23.766 16.25 1 98.06 262 LEU A N 1
ATOM 1986 C CA . LEU A 1 262 ? -14.312 24.484 15.516 1 98.06 262 LEU A CA 1
ATOM 1987 C C . LEU A 1 262 ? -13.445 25.297 16.469 1 98.06 262 LEU A C 1
ATOM 1989 O O . LEU A 1 262 ? -13.82 26.406 16.859 1 98.06 262 LEU A O 1
ATOM 1993 N N . GLU A 1 263 ? -12.289 24.781 16.797 1 97.31 263 GLU A N 1
ATOM 1994 C CA . GLU A 1 263 ? -11.453 25.375 17.828 1 97.31 263 GLU A CA 1
ATOM 1995 C C . GLU A 1 263 ? -9.992 25.406 17.406 1 97.31 263 GLU A C 1
ATOM 1997 O O . GLU A 1 263 ? -9.43 24.391 17.016 1 97.31 263 GLU A O 1
ATOM 2002 N N . PRO A 1 264 ? -9.469 26.547 17.438 1 97.94 264 PRO A N 1
ATOM 2003 C CA . PRO A 1 264 ? -8.023 26.609 17.203 1 97.94 264 PRO A CA 1
ATOM 2004 C C . PRO A 1 264 ? -7.215 26.234 18.453 1 97.94 264 PRO A C 1
ATOM 2006 O O . PRO A 1 264 ? -7.621 26.531 19.578 1 97.94 264 PRO A O 1
ATOM 2009 N N . LYS A 1 265 ? -6.191 25.5 18.281 1 98 265 LYS A N 1
ATOM 2010 C CA . LYS A 1 265 ? -5.25 25.156 19.359 1 98 265 LYS A CA 1
ATOM 2011 C C . LYS A 1 265 ? -3.809 25.375 18.906 1 98 265 LYS A C 1
ATOM 2013 O O . LYS A 1 265 ? -3.459 25.078 17.766 1 98 265 LYS A O 1
ATOM 2018 N N . LEU A 1 266 ? -3.07 26.016 19.734 1 98.12 266 LEU A N 1
ATOM 2019 C CA . LEU A 1 266 ? -1.639 26.141 19.484 1 98.12 266 LEU A CA 1
ATOM 2020 C C . LEU A 1 266 ? -0.877 24.938 20.016 1 98.12 266 LEU A C 1
ATOM 2022 O O . LEU A 1 266 ? -0.935 24.625 21.203 1 98.12 266 LEU A O 1
ATOM 2026 N N . ILE A 1 267 ? -0.21 24.203 19.125 1 98.31 267 ILE A N 1
ATOM 2027 C CA . ILE A 1 267 ? 0.508 22.984 19.484 1 98.31 267 ILE A CA 1
ATOM 2028 C C . ILE A 1 267 ? 2.012 23.25 19.453 1 98.31 267 ILE A C 1
ATOM 2030 O O . ILE A 1 267 ? 2.549 23.719 18.453 1 98.31 267 ILE A O 1
ATOM 2034 N N . GLU A 1 268 ? 2.658 22.938 20.5 1 97.31 268 GLU A N 1
ATOM 2035 C CA . GLU A 1 268 ? 4.105 23.094 20.609 1 97.31 268 GLU A CA 1
ATOM 2036 C C . GLU A 1 268 ? 4.832 21.828 20.188 1 97.31 268 GLU A C 1
ATOM 2038 O O . GLU A 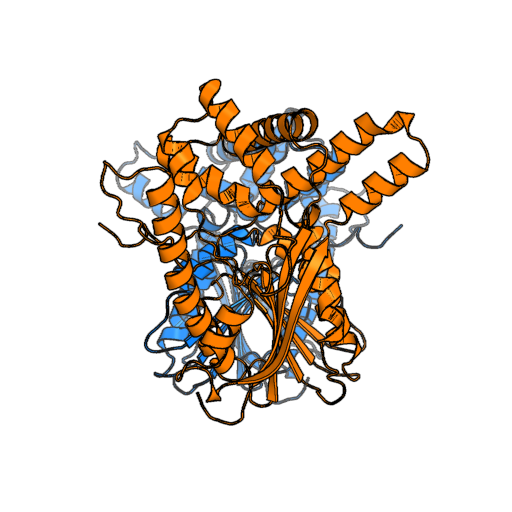1 268 ? 4.379 20.719 20.484 1 97.31 268 GLU A O 1
ATOM 2043 N N . HIS A 1 269 ? 5.895 22.016 19.484 1 97.62 269 HIS A N 1
ATOM 2044 C CA . HIS A 1 269 ? 6.766 20.875 19.234 1 97.62 269 HIS A CA 1
ATOM 2045 C C . HIS A 1 269 ? 7.27 20.266 20.547 1 97.62 269 HIS A C 1
ATOM 2047 O O . HIS A 1 269 ? 7.82 20.984 21.391 1 97.62 269 HIS A O 1
ATOM 2053 N N . PRO A 1 270 ? 7.172 18.969 20.672 1 96.88 270 PRO A N 1
ATOM 2054 C CA . PRO A 1 270 ? 7.516 18.375 21.969 1 96.88 270 PRO A CA 1
ATOM 2055 C C . PRO A 1 270 ? 9 18.516 22.297 1 96.88 270 PRO A C 1
ATOM 2057 O O . PRO A 1 270 ? 9.367 18.516 23.484 1 96.88 270 PRO A O 1
ATOM 2060 N N . ALA A 1 271 ? 9.82 18.625 21.328 1 97 271 ALA A N 1
ATOM 2061 C CA . ALA A 1 271 ? 11.258 18.781 21.562 1 97 271 ALA A CA 1
ATOM 2062 C C . ALA A 1 271 ? 11.547 20.062 22.328 1 97 271 ALA A C 1
ATOM 2064 O O . ALA A 1 271 ? 12.602 20.188 22.969 1 97 271 ALA A O 1
ATOM 2065 N N . TRP A 1 272 ? 10.656 21.047 22.281 1 97.19 272 TRP A N 1
ATOM 2066 C CA . TRP A 1 272 ? 10.859 22.297 23.016 1 97.19 272 TRP A CA 1
ATOM 2067 C C . TRP A 1 272 ? 10.906 22.047 24.516 1 97.19 272 TRP A C 1
ATOM 2069 O O . TRP A 1 272 ? 11.82 22.5 25.203 1 97.19 272 TRP A O 1
ATOM 2079 N N . LYS A 1 273 ? 9.914 21.297 24.984 1 96.31 273 LYS A N 1
ATOM 2080 C CA . LYS A 1 273 ? 9.875 20.984 26.406 1 96.31 273 LYS A CA 1
ATOM 2081 C C . LYS A 1 273 ? 11.109 20.188 26.828 1 96.31 273 LYS A C 1
ATOM 2083 O O . LYS A 1 273 ? 11.664 20.406 27.906 1 96.31 273 LYS A O 1
ATOM 2088 N N . ILE A 1 274 ? 11.492 19.297 25.969 1 96.31 274 ILE A N 1
ATOM 2089 C CA . ILE A 1 274 ? 12.68 18.5 26.266 1 96.31 274 ILE A CA 1
ATOM 2090 C C . ILE A 1 274 ? 13.891 19.422 26.406 1 96.31 274 ILE A C 1
ATOM 2092 O O . ILE A 1 274 ? 14.664 19.297 27.359 1 96.31 274 ILE A O 1
ATOM 2096 N N . TYR A 1 275 ? 14.055 20.297 25.516 1 97.31 275 TYR A N 1
ATOM 2097 C CA . TYR A 1 275 ? 15.141 21.266 25.531 1 97.31 275 TYR A CA 1
ATOM 2098 C C . TYR A 1 275 ? 15.094 22.109 26.797 1 97.31 275 TYR A C 1
ATOM 2100 O O . TYR A 1 275 ? 16.109 22.234 27.5 1 97.31 275 TYR A O 1
ATOM 2108 N N . GLN A 1 276 ? 13.922 22.547 27.156 1 96.5 276 GLN A N 1
ATOM 2109 C CA . GLN A 1 276 ? 13.758 23.391 28.344 1 96.5 276 GLN A CA 1
ATOM 2110 C C . GLN A 1 276 ? 14.109 22.625 29.609 1 96.5 276 GLN A C 1
ATOM 2112 O O . GLN A 1 276 ? 14.734 23.172 30.516 1 96.5 276 GLN A O 1
ATOM 2117 N N . ASP A 1 277 ? 13.719 21.406 29.656 1 96.88 277 ASP A N 1
ATOM 2118 C CA . ASP A 1 277 ? 13.984 20.578 30.828 1 96.88 277 ASP A CA 1
ATOM 2119 C C . ASP A 1 277 ? 15.477 20.344 31 1 96.88 277 ASP A C 1
ATOM 2121 O O . ASP A 1 277 ? 15.977 20.359 32.125 1 96.88 277 ASP A O 1
ATOM 2125 N N . VAL A 1 278 ? 16.141 20.125 29.906 1 96.38 278 VAL A N 1
ATOM 2126 C CA . VAL A 1 278 ? 17.578 19.906 29.969 1 96.38 278 VAL A CA 1
ATOM 2127 C C . VAL A 1 278 ? 18.281 21.141 30.5 1 96.38 278 VAL A C 1
ATOM 2129 O O . VAL A 1 278 ? 19.156 21.062 31.359 1 96.38 278 VAL A O 1
ATOM 2132 N N . ILE A 1 279 ? 17.922 22.344 30 1 95.06 279 ILE A N 1
ATOM 2133 C CA . ILE A 1 279 ? 18.578 23.578 30.375 1 95.06 279 ILE A CA 1
ATOM 2134 C C . ILE A 1 279 ? 18.281 23.906 31.828 1 95.06 279 ILE A C 1
ATOM 2136 O O . ILE A 1 279 ? 19.125 24.484 32.531 1 95.06 279 ILE A O 1
ATOM 2140 N N . LYS A 1 280 ? 17.109 23.547 32.312 1 95.69 280 LYS A N 1
ATOM 2141 C CA . LYS A 1 280 ? 16.734 23.766 33.719 1 95.69 280 LYS A CA 1
ATOM 2142 C C . LYS A 1 280 ? 17.531 22.875 34.656 1 95.69 280 LYS A C 1
ATOM 2144 O O . LYS A 1 280 ? 17.891 23.281 35.75 1 95.69 280 LYS A O 1
ATOM 2149 N N . THR A 1 281 ? 17.797 21.703 34.25 1 96.06 281 THR A N 1
ATOM 2150 C CA . THR A 1 281 ? 18.484 20.719 35.094 1 96.06 281 THR A CA 1
ATOM 2151 C C . THR A 1 281 ? 20 20.953 35.062 1 96.06 281 THR A C 1
ATOM 2153 O O . THR A 1 281 ? 20.656 20.844 36.094 1 96.06 281 THR A O 1
ATOM 2156 N N . ASP A 1 282 ? 20.562 21.219 33.844 1 95.88 282 ASP A N 1
ATOM 2157 C CA . ASP A 1 282 ? 22 21.375 33.656 1 95.88 282 ASP A CA 1
ATOM 2158 C C . ASP A 1 282 ? 22.297 22.406 32.562 1 95.88 282 ASP A C 1
ATOM 2160 O O . ASP A 1 282 ? 22.406 22.047 31.391 1 95.88 282 ASP A O 1
ATOM 2164 N N . GLU A 1 283 ? 22.578 23.562 32.906 1 93.25 283 GLU A N 1
ATOM 2165 C CA . GLU A 1 283 ? 22.797 24.688 31.984 1 93.25 283 GLU A CA 1
ATOM 2166 C C . GLU A 1 283 ? 24.031 24.469 31.125 1 93.25 283 GLU A C 1
ATOM 2168 O O . GLU A 1 283 ? 24.125 24.984 30.016 1 93.25 283 GLU A O 1
ATOM 2173 N N . SER A 1 284 ? 24.953 23.797 31.578 1 95.75 284 SER A N 1
ATOM 2174 C CA . SER A 1 284 ? 26.188 23.547 30.844 1 95.75 284 SER A CA 1
ATOM 2175 C C . SER A 1 284 ? 25.906 22.75 29.578 1 95.75 284 SER A C 1
ATOM 2177 O O . SER A 1 284 ? 26.75 22.719 28.672 1 95.75 284 SER A O 1
ATOM 2179 N N . LYS A 1 285 ? 24.781 22.125 29.484 1 96.62 285 LYS A N 1
ATOM 2180 C CA . LYS A 1 285 ? 24.422 21.297 28.344 1 96.62 285 LYS A CA 1
ATOM 2181 C C . LYS A 1 285 ? 23.578 22.078 27.328 1 96.62 285 LYS A C 1
ATOM 2183 O O . LYS A 1 285 ? 23.031 21.516 26.391 1 96.62 285 LYS A O 1
ATOM 2188 N N . LYS A 1 286 ? 23.453 23.281 27.547 1 96.12 286 LYS A N 1
ATOM 2189 C CA . LYS A 1 286 ? 22.547 24.141 26.766 1 96.12 286 LYS A CA 1
ATOM 2190 C C . LYS A 1 286 ? 22.891 24.062 25.281 1 96.12 286 LYS A C 1
ATOM 2192 O O . LYS A 1 286 ? 21.984 23.906 24.438 1 96.12 286 LYS A O 1
ATOM 2197 N N . ASP A 1 287 ? 24.156 24.188 24.922 1 95.81 287 ASP A N 1
ATOM 2198 C CA . ASP A 1 287 ? 24.562 24.219 23.516 1 95.81 287 ASP A CA 1
ATOM 2199 C C . ASP A 1 287 ? 24.203 22.922 22.812 1 95.81 287 ASP A C 1
ATOM 2201 O O . ASP A 1 287 ? 23.641 22.938 21.703 1 95.81 287 ASP A O 1
ATOM 2205 N N . ASP A 1 288 ? 24.5 21.859 23.469 1 96.81 288 ASP A N 1
ATOM 2206 C CA . ASP A 1 288 ? 24.188 20.562 22.891 1 96.81 288 ASP A CA 1
ATOM 2207 C C . ASP A 1 288 ? 22.672 20.344 22.812 1 96.81 288 ASP A C 1
ATOM 2209 O O . ASP A 1 288 ? 22.172 19.797 21.828 1 96.81 288 ASP A O 1
ATOM 2213 N N . ALA A 1 289 ? 22 20.703 23.844 1 97.44 289 ALA A N 1
ATOM 2214 C CA . ALA A 1 289 ? 20.547 20.562 23.875 1 97.44 289 ALA A CA 1
ATOM 2215 C C . ALA A 1 289 ? 19.875 21.406 22.797 1 97.44 289 ALA A C 1
ATOM 2217 O O . ALA A 1 289 ? 18.875 20.984 22.203 1 97.44 289 ALA A O 1
ATOM 2218 N N . LEU A 1 290 ? 20.375 22.609 22.609 1 97.94 290 LEU A N 1
ATOM 2219 C CA . LEU A 1 290 ? 19.828 23.484 21.578 1 97.94 290 LEU A CA 1
ATOM 2220 C C . LEU A 1 290 ? 20.016 22.875 20.188 1 97.94 290 LEU A C 1
ATOM 2222 O O . LEU A 1 290 ? 19.125 22.953 19.344 1 97.94 290 LEU A O 1
ATOM 2226 N N . LYS A 1 291 ? 21.188 22.328 19.938 1 98.06 291 LYS A N 1
ATOM 2227 C CA . LYS A 1 291 ? 21.453 21.672 18.656 1 98.06 291 LYS A CA 1
ATOM 2228 C C . LYS A 1 291 ? 20.484 20.516 18.422 1 98.06 291 LYS A C 1
ATOM 2230 O O . LYS A 1 291 ? 20 20.328 17.297 1 98.06 291 LYS A O 1
ATOM 2235 N N . GLU A 1 292 ? 20.281 19.766 19.453 1 97.69 292 GLU A N 1
ATOM 2236 C CA . GLU A 1 292 ? 19.344 18.656 19.344 1 97.69 292 GLU A CA 1
ATOM 2237 C C . GLU A 1 292 ? 17.922 19.141 19.062 1 97.69 292 GLU A C 1
ATOM 2239 O O . GLU A 1 292 ? 17.203 18.547 18.266 1 97.69 292 GLU A O 1
ATOM 2244 N N . TYR A 1 293 ? 17.531 20.172 19.797 1 98 293 TYR A N 1
ATOM 2245 C CA . TYR A 1 293 ? 16.234 20.781 19.562 1 98 293 TYR A CA 1
ATOM 2246 C C . TYR A 1 293 ? 16.125 21.281 18.125 1 98 293 TYR A C 1
ATOM 2248 O O . TYR A 1 293 ? 15.141 20.969 17.438 1 98 293 TYR A O 1
ATOM 2256 N N . ALA A 1 294 ? 17.109 21.984 17.672 1 98.12 294 ALA A N 1
ATOM 2257 C CA . ALA A 1 294 ? 17.156 22.516 16.312 1 98.12 294 ALA A CA 1
ATOM 2258 C C . ALA A 1 294 ? 17.016 21.391 15.281 1 98.12 294 ALA A C 1
ATOM 2260 O O . ALA A 1 294 ? 16.266 21.516 14.312 1 98.12 294 ALA A O 1
ATOM 2261 N N . ARG A 1 295 ? 17.719 20.375 15.508 1 97.56 295 ARG A N 1
ATOM 2262 C CA . ARG A 1 295 ? 17.703 19.25 14.578 1 97.56 295 ARG A CA 1
ATOM 2263 C C . ARG A 1 295 ? 16.328 18.609 14.531 1 97.56 295 ARG A C 1
ATOM 2265 O O . ARG A 1 295 ? 15.836 18.25 13.453 1 97.56 295 ARG A O 1
ATOM 2272 N N . ALA A 1 296 ? 15.695 18.422 15.664 1 96.62 296 ALA A N 1
ATOM 2273 C CA . ALA A 1 296 ? 14.359 17.828 15.711 1 96.62 296 ALA A CA 1
ATOM 2274 C C . ALA A 1 296 ? 13.367 18.656 14.883 1 96.62 296 ALA A C 1
ATOM 2276 O O . ALA A 1 296 ? 12.57 18.094 14.133 1 96.62 296 ALA A O 1
ATOM 2277 N N . VAL A 1 297 ? 13.461 19.922 14.992 1 97.19 297 VAL A N 1
ATOM 2278 C CA . VAL A 1 297 ? 12.539 20.812 14.297 1 97.19 297 VAL A CA 1
ATOM 2279 C C . VAL A 1 297 ? 12.812 20.781 12.797 1 97.19 297 VAL A C 1
ATOM 2281 O O . VAL A 1 297 ? 11.891 20.609 12 1 97.19 297 VAL A O 1
ATOM 2284 N N . VAL A 1 298 ? 14.039 20.875 12.422 1 96.38 298 VAL A N 1
ATOM 2285 C CA . VAL A 1 298 ? 14.422 20.953 11.016 1 96.38 298 VAL A CA 1
ATOM 2286 C C . VAL A 1 298 ? 14.125 19.625 10.32 1 96.38 298 VAL A C 1
ATOM 2288 O O . VAL A 1 298 ? 13.602 19.609 9.203 1 96.38 298 VAL A O 1
ATOM 2291 N N . VAL A 1 299 ? 14.445 18.578 10.984 1 95 299 VAL A N 1
ATOM 2292 C CA . VAL A 1 299 ? 14.227 17.266 10.398 1 95 299 VAL A CA 1
ATOM 2293 C C . VAL A 1 299 ? 12.727 17.016 10.219 1 95 299 VAL A C 1
ATOM 2295 O O . VAL A 1 299 ? 12.305 16.406 9.242 1 95 299 VAL A O 1
ATOM 2298 N N . ASN A 1 300 ? 11.961 17.406 11.188 1 94.81 300 ASN A N 1
ATOM 2299 C CA . ASN A 1 300 ? 10.516 17.312 11.039 1 94.81 300 ASN A CA 1
ATOM 2300 C C . ASN A 1 300 ? 10.023 18.031 9.789 1 94.81 300 ASN A C 1
ATOM 2302 O O . ASN A 1 300 ? 9.242 17.484 9.016 1 94.81 300 ASN A O 1
ATOM 2306 N N . LEU A 1 301 ? 10.453 19.219 9.602 1 92.88 301 LEU A N 1
ATOM 2307 C CA . LEU A 1 301 ? 10.039 20.016 8.453 1 92.88 301 LEU A CA 1
ATOM 2308 C C . LEU A 1 301 ? 10.5 19.359 7.152 1 92.88 301 LEU A C 1
ATOM 2310 O O . LEU A 1 301 ? 9.742 19.312 6.18 1 92.88 301 LEU A O 1
ATOM 2314 N N . VAL A 1 302 ? 11.719 18.906 7.168 1 91.38 302 VAL A N 1
ATOM 2315 C CA . VAL A 1 302 ? 12.273 18.281 5.973 1 91.38 302 VAL A CA 1
ATOM 2316 C C . VAL A 1 302 ? 11.547 16.969 5.688 1 91.38 302 VAL A C 1
ATOM 2318 O O . VAL A 1 302 ? 11.32 16.609 4.527 1 91.38 302 VAL A O 1
ATOM 2321 N N . SER A 1 303 ? 11.195 16.234 6.711 1 91.44 303 SER A N 1
ATOM 2322 C CA . SER A 1 303 ? 10.453 15 6.535 1 91.44 303 SER A CA 1
ATOM 2323 C C . SER A 1 303 ? 9.094 15.25 5.902 1 91.44 303 SER A C 1
ATOM 2325 O O . SER A 1 303 ? 8.617 14.453 5.086 1 91.44 303 SER A O 1
ATOM 2327 N N . ALA A 1 304 ? 8.461 16.328 6.234 1 90 304 ALA A N 1
ATOM 2328 C CA . ALA A 1 304 ? 7.121 16.672 5.762 1 90 304 ALA A CA 1
ATOM 2329 C C . ALA A 1 304 ? 7.172 17.328 4.387 1 90 304 ALA A C 1
ATOM 2331 O O . ALA A 1 304 ? 6.254 17.156 3.58 1 90 304 ALA A O 1
ATOM 2332 N N . SER A 1 305 ? 8.273 17.984 4.039 1 89.12 305 SER A N 1
ATOM 2333 C CA . SER A 1 305 ? 8.25 18.844 2.854 1 89.12 305 SER A CA 1
ATOM 2334 C C . SER A 1 305 ? 9.422 18.531 1.927 1 89.12 305 SER A C 1
ATOM 2336 O O . SER A 1 305 ? 9.492 19.047 0.812 1 89.12 305 SER A O 1
ATOM 2338 N N . GLY A 1 306 ? 10.367 17.734 2.336 1 87.25 306 GLY A N 1
ATOM 2339 C CA . GLY A 1 306 ? 11.57 17.453 1.568 1 87.25 306 GLY A CA 1
ATOM 2340 C C . GLY A 1 306 ? 11.273 16.922 0.182 1 87.25 306 GLY A C 1
ATOM 2341 O O . GLY A 1 306 ? 12.055 17.125 -0.75 1 87.25 306 GLY A O 1
ATOM 2342 N N . TRP A 1 307 ? 10.172 16.266 0.101 1 84.5 307 TRP A N 1
ATOM 2343 C CA . TRP A 1 307 ? 9.773 15.75 -1.203 1 84.5 307 TRP A CA 1
ATOM 2344 C C . TRP A 1 307 ? 9.656 16.875 -2.227 1 84.5 307 TRP A C 1
ATOM 2346 O O . TRP A 1 307 ? 10.031 16.703 -3.389 1 84.5 307 TRP A O 1
ATOM 2356 N N . PHE A 1 308 ? 9.102 17.984 -1.811 1 87 308 PHE A N 1
ATOM 2357 C CA . PHE A 1 308 ? 8.852 19.109 -2.705 1 87 308 PHE A CA 1
ATOM 2358 C C . PHE A 1 308 ? 10.164 19.703 -3.201 1 87 308 PHE A C 1
ATOM 2360 O O . PHE A 1 308 ? 10.312 20 -4.391 1 87 308 PHE A O 1
ATOM 2367 N N . TRP A 1 309 ? 11.086 19.828 -2.312 1 87.75 309 TRP A N 1
ATOM 2368 C CA . TRP A 1 309 ? 12.391 20.375 -2.676 1 87.75 309 TRP A CA 1
ATOM 2369 C C . TRP A 1 309 ? 13.133 19.438 -3.621 1 87.75 309 TRP A C 1
ATOM 2371 O O . TRP A 1 309 ? 13.727 19.875 -4.605 1 87.75 309 TRP A O 1
ATOM 2381 N N . ALA A 1 310 ? 13.062 18.203 -3.287 1 87.88 310 ALA A N 1
ATOM 2382 C CA . ALA A 1 310 ? 13.688 17.219 -4.16 1 87.88 310 ALA A CA 1
ATOM 2383 C C . ALA A 1 310 ? 13.062 17.234 -5.551 1 87.88 310 ALA A C 1
ATOM 2385 O O . ALA A 1 310 ? 13.758 17.094 -6.559 1 87.88 310 ALA A O 1
ATOM 2386 N N . ASP A 1 311 ? 11.797 17.391 -5.59 1 86.12 311 ASP A N 1
ATOM 2387 C CA . ASP A 1 311 ? 11.078 17.422 -6.863 1 86.12 311 ASP A CA 1
ATOM 2388 C C . ASP A 1 311 ? 11.484 18.641 -7.695 1 86.12 311 ASP A C 1
ATOM 2390 O O . ASP A 1 311 ? 11.648 18.531 -8.914 1 86.12 311 ASP A O 1
ATOM 2394 N N . VAL A 1 312 ? 11.539 19.75 -7.043 1 86.38 312 VAL A N 1
ATOM 2395 C CA . VAL A 1 312 ? 11.984 20.969 -7.703 1 86.38 312 VAL A CA 1
ATOM 2396 C C . VAL A 1 312 ? 13.367 20.75 -8.305 1 86.38 312 VAL A C 1
ATOM 2398 O O . VAL A 1 312 ? 13.617 21.125 -9.453 1 86.38 312 VAL A O 1
ATOM 2401 N N . LEU A 1 313 ? 14.281 20.156 -7.551 1 90.69 313 LEU A N 1
ATOM 2402 C CA . LEU A 1 313 ? 15.648 19.938 -8.008 1 90.69 313 LEU A CA 1
ATOM 2403 C C . LEU A 1 313 ? 15.68 18.938 -9.156 1 90.69 313 LEU A C 1
ATOM 2405 O O . LEU A 1 313 ? 16.438 19.109 -10.117 1 90.69 313 LEU A O 1
ATOM 2409 N N . ARG A 1 314 ? 14.922 17.922 -9.055 1 89.19 314 ARG A N 1
ATOM 2410 C CA . ARG A 1 314 ? 14.875 16.938 -10.133 1 89.19 314 ARG A CA 1
ATOM 2411 C C . ARG A 1 314 ? 14.406 17.578 -11.438 1 89.19 314 ARG A C 1
ATOM 2413 O O . ARG A 1 314 ? 14.938 17.281 -12.508 1 89.19 314 ARG A O 1
ATOM 2420 N N . LYS A 1 315 ? 13.367 18.406 -11.352 1 86.12 315 LYS A N 1
ATOM 2421 C CA . LYS A 1 315 ? 12.852 19.094 -12.531 1 86.12 315 LYS A CA 1
ATOM 2422 C C . LYS A 1 315 ? 13.898 20.016 -13.133 1 86.12 315 LYS A C 1
ATOM 2424 O O . LYS A 1 315 ? 13.984 20.172 -14.352 1 86.12 315 LYS A O 1
ATOM 2429 N N . SER A 1 316 ? 14.625 20.656 -12.289 1 89.56 316 SER A N 1
ATOM 2430 C CA . SER A 1 316 ? 15.625 21.641 -12.711 1 89.56 316 SER A CA 1
ATOM 2431 C C . SER A 1 316 ? 16.891 20.953 -13.219 1 89.56 316 SER A C 1
ATOM 2433 O O . SER A 1 316 ? 17.484 21.375 -14.211 1 89.56 316 SER A O 1
ATOM 2435 N N . ARG A 1 317 ? 17.312 19.922 -12.617 1 92.94 317 ARG A N 1
ATOM 2436 C CA . ARG A 1 317 ? 18.625 19.328 -12.867 1 92.94 317 ARG A CA 1
ATOM 2437 C C . ARG A 1 317 ? 18.5 18.078 -13.734 1 92.94 317 ARG A C 1
ATOM 2439 O O . ARG A 1 317 ? 19.516 17.531 -14.188 1 92.94 317 ARG A O 1
ATOM 2446 N N . GLY A 1 318 ? 17.328 17.656 -13.977 1 90.44 318 GLY A N 1
ATOM 2447 C CA . GLY A 1 318 ? 17.078 16.484 -14.797 1 90.44 318 GLY A CA 1
ATOM 2448 C C . GLY A 1 318 ? 16.422 15.344 -14.047 1 90.44 318 GLY A C 1
ATOM 2449 O O . GLY A 1 318 ? 16.703 15.117 -12.867 1 90.44 318 GLY A O 1
ATOM 2450 N N . GLU A 1 319 ? 15.625 14.625 -14.711 1 84.88 319 GLU A N 1
ATOM 2451 C CA . GLU A 1 319 ? 14.812 13.57 -14.125 1 84.88 319 GLU A CA 1
ATOM 2452 C C . GLU A 1 319 ? 15.688 12.438 -13.594 1 84.88 319 GLU A C 1
ATOM 2454 O O . GLU A 1 319 ? 15.312 11.75 -12.641 1 84.88 319 GLU A O 1
ATOM 2459 N N . ASP A 1 320 ? 16.828 12.328 -14.172 1 87.38 320 ASP A N 1
ATOM 2460 C CA . ASP A 1 320 ? 17.703 11.227 -13.797 1 87.38 320 ASP A CA 1
ATOM 2461 C C . ASP A 1 320 ? 18.594 11.609 -12.617 1 87.38 320 ASP A C 1
ATOM 2463 O O . ASP A 1 320 ? 19.328 10.773 -12.094 1 87.38 320 ASP A O 1
ATOM 2467 N N . TRP A 1 321 ? 18.422 12.898 -12.242 1 89.44 321 TRP A N 1
ATOM 2468 C CA . TRP A 1 321 ? 19.219 13.352 -11.102 1 89.44 321 TRP A CA 1
ATOM 2469 C C . TRP A 1 321 ? 18.781 12.633 -9.82 1 89.44 321 TRP A C 1
ATOM 2471 O O . TRP A 1 321 ? 17.594 12.594 -9.5 1 89.44 321 TRP A O 1
ATOM 2481 N N . ASP A 1 322 ? 19.688 11.992 -9.07 1 86.25 322 ASP A N 1
ATOM 2482 C CA . ASP A 1 322 ? 19.359 11.188 -7.895 1 86.25 322 ASP A CA 1
ATOM 2483 C C . ASP A 1 322 ? 20.016 11.758 -6.645 1 86.25 322 ASP A C 1
ATOM 2485 O O . ASP A 1 322 ? 20.266 11.031 -5.68 1 86.25 322 ASP A O 1
ATOM 2489 N N . GLY A 1 323 ? 20.391 13.008 -6.684 1 90.25 323 GLY A N 1
ATOM 2490 C CA . GLY A 1 323 ? 21.109 13.617 -5.574 1 90.25 323 GLY A CA 1
ATOM 2491 C C . GLY A 1 323 ? 20.188 14.18 -4.508 1 90.25 323 GLY A C 1
ATOM 2492 O O . GLY A 1 323 ? 20.625 14.938 -3.635 1 90.25 323 GLY A O 1
ATOM 2493 N N . GLY A 1 324 ? 18.938 13.93 -4.57 1 88.69 324 GLY A N 1
ATOM 2494 C CA . GLY A 1 324 ? 17.938 14.523 -3.691 1 88.69 324 GLY A CA 1
ATOM 2495 C C . GLY A 1 324 ? 18.203 14.25 -2.223 1 88.69 324 GLY A C 1
ATOM 2496 O O . GLY A 1 324 ? 18.219 15.18 -1.408 1 88.69 324 GLY A O 1
ATOM 2497 N N . ASP A 1 325 ? 18.562 13.031 -1.903 1 88.38 325 ASP A N 1
ATOM 2498 C CA . ASP A 1 325 ? 18.797 12.664 -0.511 1 88.38 325 ASP A CA 1
ATOM 2499 C C . ASP A 1 325 ? 20.031 13.344 0.044 1 88.38 325 ASP A C 1
ATOM 2501 O O . ASP A 1 325 ? 20.031 13.828 1.18 1 88.38 325 ASP A O 1
ATOM 2505 N N . ALA A 1 326 ? 21.047 13.297 -0.763 1 92 326 ALA A N 1
ATOM 2506 C CA . ALA A 1 326 ? 22.297 13.953 -0.341 1 92 326 ALA A CA 1
ATOM 2507 C C . ALA A 1 326 ? 22.078 15.445 -0.135 1 92 326 ALA A C 1
ATOM 2509 O O . ALA A 1 326 ? 22.625 16.031 0.806 1 92 326 ALA A O 1
ATOM 2510 N N . PHE A 1 327 ? 21.391 16.078 -1.006 1 93.38 327 PHE A N 1
ATOM 2511 C CA . PHE A 1 327 ? 21.078 17.5 -0.891 1 93.38 327 PHE A CA 1
ATOM 2512 C C . PHE A 1 327 ? 20.328 17.781 0.406 1 93.38 327 PHE A C 1
ATOM 2514 O O . PHE A 1 327 ? 20.672 18.719 1.135 1 93.38 327 PHE A O 1
ATOM 2521 N N . LEU A 1 328 ? 19.297 17 0.681 1 93 328 LEU A N 1
ATOM 2522 C CA . LEU A 1 328 ? 18.469 17.234 1.854 1 93 328 LEU A CA 1
ATOM 2523 C C . LEU A 1 328 ? 19.25 17.016 3.139 1 93 328 LEU A C 1
ATOM 2525 O O . LEU A 1 328 ? 19.031 17.703 4.137 1 93 328 LEU A O 1
ATOM 2529 N N . GLU A 1 329 ? 20.172 16.078 3.086 1 93.69 329 GLU A N 1
ATOM 2530 C CA . GLU A 1 329 ? 21.016 15.859 4.254 1 93.69 329 GLU A CA 1
ATOM 2531 C C . GLU A 1 329 ? 21.922 17.078 4.512 1 93.69 329 GLU A C 1
ATOM 2533 O O . GLU A 1 329 ? 22.047 17.516 5.656 1 93.69 329 GLU A O 1
ATOM 2538 N N . GLU A 1 330 ? 22.516 17.484 3.494 1 95.69 330 GLU A N 1
ATOM 2539 C CA . GLU A 1 330 ? 23.344 18.688 3.625 1 95.69 330 GLU A CA 1
ATOM 2540 C C . GLU A 1 330 ? 22.516 19.891 4.055 1 95.69 330 GLU A C 1
ATOM 2542 O O . GLU A 1 330 ? 22.953 20.703 4.875 1 95.69 330 GLU A O 1
ATOM 2547 N N . PHE A 1 331 ? 21.406 19.984 3.473 1 95.62 331 PHE A N 1
ATOM 2548 C CA . PHE A 1 331 ? 20.5 21.062 3.803 1 95.62 331 PHE A CA 1
ATOM 2549 C C . PHE A 1 331 ? 20.141 21.047 5.285 1 95.62 331 PHE A C 1
ATOM 2551 O O . PHE A 1 331 ? 20.125 22.094 5.941 1 95.62 331 PHE A O 1
ATOM 2558 N N . VAL A 1 332 ? 19.797 19.906 5.809 1 95.88 332 VAL A N 1
ATOM 2559 C CA . VAL A 1 332 ? 19.453 19.766 7.223 1 95.88 332 VAL A CA 1
ATOM 2560 C C . VAL A 1 332 ? 20.594 20.297 8.086 1 95.88 332 VAL A C 1
ATOM 2562 O O . VAL A 1 332 ? 20.375 21.078 9.016 1 95.88 332 VAL A O 1
ATOM 2565 N N . ASN A 1 333 ? 21.797 19.906 7.75 1 97.38 333 ASN A N 1
ATOM 2566 C CA . ASN A 1 333 ? 22.953 20.328 8.523 1 97.38 333 ASN A CA 1
ATOM 2567 C C . ASN A 1 333 ? 23.125 21.844 8.492 1 97.38 333 ASN A C 1
ATOM 2569 O O . ASN A 1 333 ? 23.344 22.469 9.531 1 97.38 333 ASN A O 1
ATOM 2573 N N . ILE A 1 334 ? 22.984 22.391 7.352 1 97.81 334 ILE A N 1
ATOM 2574 C CA . ILE A 1 334 ? 23.141 23.844 7.188 1 97.81 334 ILE A CA 1
ATOM 2575 C C . ILE A 1 334 ? 22.031 24.562 7.949 1 97.81 334 ILE A C 1
ATOM 2577 O O . ILE A 1 334 ? 22.297 25.547 8.648 1 97.81 334 ILE A O 1
ATOM 2581 N N . ALA A 1 335 ? 20.812 24.109 7.809 1 97.06 335 ALA A N 1
ATOM 2582 C CA . ALA A 1 335 ? 19.672 24.75 8.469 1 97.06 335 ALA A CA 1
ATOM 2583 C C . ALA A 1 335 ? 19.797 24.656 9.984 1 97.06 335 ALA A C 1
ATOM 2585 O O . ALA A 1 335 ? 19.406 25.594 10.695 1 97.06 335 ALA A O 1
ATOM 2586 N N . VAL A 1 336 ? 20.328 23.531 10.461 1 98.06 336 VAL A N 1
ATOM 2587 C CA . VAL A 1 336 ? 20.547 23.375 11.898 1 98.06 336 VAL A CA 1
ATOM 2588 C C . VAL A 1 336 ? 21.578 24.391 12.375 1 98.06 336 VAL A C 1
ATOM 2590 O O . VAL A 1 336 ? 21.422 25.016 13.422 1 98.06 336 VAL A O 1
ATOM 2593 N N . GLU A 1 337 ? 22.641 24.531 11.609 1 97.94 337 GLU A N 1
ATOM 2594 C CA . GLU A 1 337 ? 23.672 25.531 11.945 1 97.94 337 GLU A CA 1
ATOM 2595 C C . GLU A 1 337 ? 23.078 26.938 11.984 1 97.94 337 GLU A C 1
ATOM 2597 O O . GLU A 1 337 ? 23.359 27.703 12.898 1 97.94 337 GLU A O 1
ATOM 2602 N N . GLU A 1 338 ? 22.297 27.25 11 1 97.81 338 GLU A N 1
ATOM 2603 C CA . GLU A 1 338 ? 21.656 28.562 10.945 1 97.81 338 GLU A CA 1
ATOM 2604 C C . GLU A 1 338 ? 20.703 28.75 12.117 1 97.81 338 GLU A C 1
ATOM 2606 O O . GLU A 1 338 ? 20.609 29.859 12.664 1 97.81 338 GLU A O 1
ATOM 2611 N N . PHE A 1 339 ? 20 27.703 12.469 1 97.94 339 PHE A N 1
ATOM 2612 C CA . PHE A 1 339 ? 19.078 27.719 13.602 1 97.94 339 PHE A CA 1
ATOM 2613 C C . PHE A 1 339 ? 19.812 28.094 14.883 1 97.94 339 PHE A C 1
ATOM 2615 O O . PHE A 1 339 ? 19.422 29.016 15.586 1 97.94 339 PHE A O 1
ATOM 2622 N N . VAL A 1 340 ? 20.906 27.453 15.125 1 97.75 340 VAL A N 1
ATOM 2623 C CA . VAL A 1 340 ? 21.656 27.641 16.359 1 97.75 340 VAL A CA 1
ATOM 2624 C C . VAL A 1 340 ? 22.312 29.031 16.375 1 97.75 340 VAL A C 1
ATOM 2626 O O . VAL A 1 340 ? 22.328 29.703 17.391 1 97.75 340 VAL A O 1
ATOM 2629 N N . ALA A 1 341 ? 22.75 29.469 15.242 1 97.31 341 ALA A N 1
ATOM 2630 C CA . ALA A 1 341 ? 23.5 30.703 15.141 1 97.31 341 ALA A CA 1
ATOM 2631 C C . ALA A 1 341 ? 22.578 31.922 15.172 1 97.31 341 ALA A C 1
ATOM 2633 O O . ALA A 1 341 ? 22.922 32.938 15.758 1 97.31 341 ALA A O 1
ATOM 2634 N N . LYS A 1 342 ? 21.391 31.828 14.57 1 96.88 342 LYS A N 1
ATOM 2635 C CA . LYS A 1 342 ? 20.641 33.031 14.305 1 96.88 342 LYS A CA 1
ATOM 2636 C C . LYS A 1 342 ? 19.25 32.969 14.922 1 96.88 342 LYS A C 1
ATOM 2638 O O . LYS A 1 342 ? 18.578 34 15.078 1 96.88 342 LYS A O 1
ATOM 2643 N N . HIS A 1 343 ? 18.781 31.797 15.234 1 96.62 343 HIS A N 1
ATOM 2644 C CA . HIS A 1 343 ? 17.391 31.641 15.656 1 96.62 343 HIS A CA 1
ATOM 2645 C C . HIS A 1 343 ? 17.281 30.797 16.922 1 96.62 343 HIS A C 1
ATOM 2647 O O . HIS A 1 343 ? 16.391 29.953 17.031 1 96.62 343 HIS A O 1
ATOM 2653 N N . ALA A 1 344 ? 18.141 30.953 17.844 1 94.19 344 ALA A N 1
ATOM 2654 C CA . ALA A 1 344 ? 18.25 30.109 19.031 1 94.19 344 ALA A CA 1
ATOM 2655 C C . ALA A 1 344 ? 17.016 30.234 19.906 1 94.19 344 ALA A C 1
ATOM 2657 O O . ALA A 1 344 ? 16.719 29.344 20.703 1 94.19 344 ALA A O 1
ATOM 2658 N N . ASP A 1 345 ? 16.25 31.281 19.812 1 93.12 345 ASP A N 1
ATOM 2659 C CA . ASP A 1 345 ? 15.109 31.516 20.672 1 93.12 345 ASP A CA 1
ATOM 2660 C C . ASP A 1 345 ? 13.812 31.062 20.016 1 93.12 345 ASP A C 1
ATOM 2662 O O . ASP A 1 345 ? 12.734 31.203 20.594 1 93.12 345 ASP A O 1
ATOM 2666 N N . LEU A 1 346 ? 13.914 30.484 18.875 1 95.94 346 LEU A N 1
ATOM 2667 C CA . LEU A 1 346 ? 12.727 30.078 18.141 1 95.94 346 LEU A CA 1
ATOM 2668 C C . LEU A 1 346 ? 12.008 28.938 18.875 1 95.94 346 LEU A C 1
ATOM 2670 O O . LEU A 1 346 ? 12.609 27.906 19.172 1 95.94 346 LEU A O 1
ATOM 2674 N N . LYS A 1 347 ? 10.797 29.188 19.25 1 96.88 347 LYS A N 1
ATOM 2675 C CA . LYS A 1 347 ? 9.898 28.156 19.766 1 96.88 347 LYS A CA 1
ATOM 2676 C C . LYS A 1 347 ? 8.992 27.609 18.672 1 96.88 347 LYS A C 1
ATOM 2678 O O . LYS A 1 347 ? 8.117 28.328 18.172 1 96.88 347 LYS A O 1
ATOM 2683 N N . ALA A 1 348 ? 9.195 26.344 18.312 1 97.19 348 ALA A N 1
ATOM 2684 C CA . ALA A 1 348 ? 8.406 25.734 17.25 1 97.19 348 ALA A CA 1
ATOM 2685 C C . ALA A 1 348 ? 6.996 25.406 17.719 1 97.19 348 ALA A C 1
ATOM 2687 O O . ALA A 1 348 ? 6.812 24.594 18.625 1 97.19 348 ALA A O 1
ATOM 2688 N N . GLU A 1 349 ? 6.055 26 17.219 1 97.69 349 GLU A N 1
ATOM 2689 C CA . GLU A 1 349 ? 4.645 25.812 17.562 1 97.69 349 GLU A CA 1
ATOM 2690 C C . GLU A 1 349 ? 3.74 26.156 16.391 1 97.69 349 GLU A C 1
ATOM 2692 O O . GLU A 1 349 ? 4.047 27.062 15.609 1 97.69 349 GLU A O 1
ATOM 2697 N N . ILE A 1 350 ? 2.707 25.406 16.219 1 97.44 350 ILE A N 1
ATOM 2698 C CA . ILE A 1 350 ? 1.823 25.531 15.062 1 97.44 350 ILE A CA 1
ATOM 2699 C C . ILE A 1 350 ? 0.372 25.594 15.523 1 97.44 350 ILE A C 1
ATOM 2701 O O . ILE A 1 350 ? -0.04 24.828 16.406 1 97.44 350 ILE A O 1
ATOM 2705 N N . TRP A 1 351 ? -0.348 26.578 15 1 97.94 351 TRP A N 1
ATOM 2706 C CA . TRP A 1 351 ? -1.792 26.594 15.203 1 97.94 351 TRP A CA 1
ATOM 2707 C C . TRP A 1 351 ? -2.482 25.547 14.336 1 97.94 351 TRP A C 1
ATOM 2709 O O . TRP A 1 351 ? -2.125 25.375 13.164 1 97.94 351 TRP A O 1
ATOM 2719 N N . TYR A 1 352 ? -3.385 24.859 14.914 1 98.38 352 TYR A N 1
ATOM 2720 C CA . TYR A 1 352 ? -4.27 23.938 14.195 1 98.38 352 TYR A CA 1
ATOM 2721 C C . TYR A 1 352 ? -5.73 24.328 14.391 1 98.38 352 TYR A C 1
ATOM 2723 O O . TYR A 1 352 ? -6.125 24.75 15.484 1 98.38 352 TYR A O 1
ATOM 2731 N N . ASN A 1 353 ? -6.5 24.266 13.32 1 98.5 353 ASN A N 1
ATOM 2732 C CA . ASN A 1 353 ? -7.953 24.344 13.422 1 98.5 353 ASN A CA 1
ATOM 2733 C C . ASN A 1 353 ? -8.562 22.953 13.625 1 98.5 353 ASN A C 1
ATOM 2735 O O . ASN A 1 353 ? -8.547 22.125 12.711 1 98.5 353 ASN A O 1
ATOM 2739 N N . TYR A 1 354 ? -9.125 22.703 14.828 1 98.75 354 TYR A N 1
ATOM 2740 C CA . TYR A 1 354 ? -9.805 21.438 15.086 1 98.75 354 TYR A CA 1
ATOM 2741 C C . TYR A 1 354 ? -11.281 21.516 14.734 1 98.75 354 TYR A C 1
ATOM 2743 O O . TYR A 1 354 ? -11.992 22.406 15.219 1 98.75 354 TYR A O 1
ATOM 2751 N N . ILE A 1 355 ? -11.719 20.609 13.898 1 98.75 355 ILE A N 1
ATOM 2752 C CA . ILE A 1 355 ? -13.133 20.594 13.539 1 98.75 355 ILE A CA 1
ATOM 2753 C C . ILE A 1 355 ? -13.742 19.25 13.891 1 98.75 355 ILE A C 1
ATOM 2755 O O . ILE A 1 355 ? -13.078 18.219 13.789 1 98.75 355 ILE A O 1
ATOM 2759 N N . LYS A 1 356 ? -14.891 19.234 14.383 1 98.88 356 LYS A N 1
ATOM 2760 C CA . LYS A 1 356 ? -15.797 18.094 14.5 1 98.88 356 LYS A CA 1
ATOM 2761 C C . LYS A 1 356 ? -17.125 18.375 13.805 1 98.88 356 LYS A C 1
ATOM 2763 O O . LYS A 1 356 ? -17.906 19.203 14.273 1 98.88 356 LYS A O 1
ATOM 2768 N N . LEU A 1 357 ? -17.328 17.719 12.719 1 98.88 357 LEU A N 1
ATOM 2769 C CA . LEU A 1 357 ? -18.516 17.922 11.891 1 98.88 357 LEU A CA 1
ATOM 2770 C C . LEU A 1 357 ? -19.391 16.688 11.883 1 98.88 357 LEU A C 1
ATOM 2772 O O . LEU A 1 357 ? -18.891 15.562 11.742 1 98.88 357 LEU A O 1
ATOM 2776 N N . LYS A 1 358 ? -20.609 16.844 12.062 1 98.75 358 LYS A N 1
ATOM 2777 C CA . LYS A 1 358 ? -21.578 15.766 11.969 1 98.75 358 LYS A CA 1
ATOM 2778 C C . LYS A 1 358 ? -22.391 15.859 10.68 1 98.75 358 LYS A C 1
ATOM 2780 O O . LYS A 1 358 ? -22.938 16.922 10.359 1 98.75 358 LYS A O 1
ATOM 2785 N N . ARG A 1 359 ? -22.438 14.805 9.945 1 98.5 359 ARG A N 1
ATOM 2786 C CA . ARG A 1 359 ? -23.141 14.789 8.672 1 98.5 359 ARG A CA 1
ATOM 2787 C C . ARG A 1 359 ? -24.641 14.938 8.875 1 98.5 359 ARG A C 1
ATOM 2789 O O . ARG A 1 359 ? -25.25 14.188 9.633 1 98.5 359 ARG A O 1
ATOM 2796 N N . THR A 1 360 ? -25.234 15.844 8.133 1 97.06 360 THR A N 1
ATOM 2797 C CA . THR A 1 360 ? -26.656 16.109 8.289 1 97.06 360 THR A CA 1
ATOM 2798 C C . THR A 1 360 ? -27.484 15.148 7.449 1 97.06 360 THR A C 1
ATOM 2800 O O . THR A 1 360 ? -26.938 14.398 6.645 1 97.06 360 THR A O 1
ATOM 2803 N N . ASP A 1 361 ? -28.797 15.07 7.707 1 86.06 361 ASP A N 1
ATOM 2804 C CA . ASP A 1 361 ? -29.734 14.242 6.953 1 86.06 361 ASP A CA 1
ATOM 2805 C C . ASP A 1 361 ? -30.078 14.898 5.613 1 86.06 361 ASP A C 1
ATOM 2807 O O . ASP A 1 361 ? -30.734 14.281 4.773 1 86.06 361 ASP A O 1
ATOM 2811 N N . LYS A 1 362 ? -29.719 15.945 5.441 1 71.44 362 LYS A N 1
ATOM 2812 C CA . LYS A 1 362 ? -30.062 16.625 4.199 1 71.44 362 LYS A CA 1
ATOM 2813 C C . LYS A 1 362 ? -29.156 16.172 3.053 1 71.44 362 LYS A C 1
ATOM 2815 O O . LYS A 1 362 ? -27.953 16.031 3.229 1 71.44 362 LYS A O 1
ATOM 2820 N N . LYS A 1 363 ? -29.797 15.656 2.176 1 59.94 363 LYS A N 1
ATOM 2821 C CA . LYS A 1 363 ? -29.094 15.062 1.036 1 59.94 363 LYS A CA 1
ATOM 2822 C C . LYS A 1 363 ? -28.234 16.094 0.317 1 59.94 363 LYS A C 1
ATOM 2824 O O . LYS A 1 363 ? -28.641 17.266 0.18 1 59.94 363 LYS A O 1
ATOM 2829 N N . ALA A 1 364 ? -27.031 15.695 0.032 1 52.62 364 ALA A N 1
ATOM 2830 C CA . ALA A 1 364 ? -26.109 16.484 -0.777 1 52.62 364 ALA A CA 1
ATOM 2831 C C . ALA A 1 364 ? -26.656 16.688 -2.186 1 52.62 364 ALA A C 1
ATOM 2833 O O . ALA A 1 364 ? -27.25 15.789 -2.77 1 52.62 364 ALA A O 1
ATOM 2834 N N . MET B 1 1 ? 11.695 -17.969 23.453 1 22.17 1 MET B N 1
ATOM 2835 C CA . MET B 1 1 ? 12.281 -18.078 22.125 1 22.17 1 MET B CA 1
ATOM 2836 C C . MET B 1 1 ? 11.242 -17.766 21.047 1 22.17 1 MET B C 1
ATOM 2838 O O . MET B 1 1 ? 10.359 -18.594 20.781 1 22.17 1 MET B O 1
ATOM 2842 N N . SER B 1 2 ? 10.68 -16.625 20.812 1 27.45 2 SER B N 1
ATOM 2843 C CA . SER B 1 2 ? 9.43 -16.125 20.25 1 27.45 2 SER B CA 1
ATOM 2844 C C . SER B 1 2 ? 9.188 -16.703 18.844 1 27.45 2 SER B C 1
ATOM 2846 O O . SER B 1 2 ? 10.133 -16.906 18.094 1 27.45 2 SER B O 1
ATOM 2848 N N . SER B 1 3 ? 8.148 -17.453 18.516 1 32.06 3 SER B N 1
ATOM 2849 C CA . SER B 1 3 ? 7.543 -18.328 17.516 1 32.06 3 SER B CA 1
ATOM 2850 C C . SER B 1 3 ? 7.559 -17.672 16.125 1 32.06 3 SER B C 1
ATOM 2852 O O . SER B 1 3 ? 6.871 -18.141 15.211 1 32.06 3 SER B O 1
ATOM 2854 N N . THR B 1 4 ? 8.125 -16.531 15.961 1 38.62 4 THR B N 1
ATOM 2855 C CA . THR B 1 4 ? 8.234 -15.805 14.695 1 38.62 4 THR B CA 1
ATOM 2856 C C . THR B 1 4 ? 9.117 -16.562 13.711 1 38.62 4 THR B C 1
ATOM 2858 O O . THR B 1 4 ? 9.367 -16.094 12.602 1 38.62 4 THR B O 1
ATOM 2861 N N . GLN B 1 5 ? 9.867 -17.672 14.078 1 43.91 5 GLN B N 1
ATOM 2862 C CA . GLN B 1 5 ? 10.883 -18.438 13.359 1 43.91 5 GLN B CA 1
ATOM 2863 C C . GLN B 1 5 ? 10.281 -19.172 12.164 1 43.91 5 GLN B C 1
ATOM 2865 O O . GLN B 1 5 ? 10.984 -19.469 11.195 1 43.91 5 GLN B O 1
ATOM 2870 N N . GLY B 1 6 ? 8.93 -19.312 12.062 1 52.88 6 GLY B N 1
ATOM 2871 C CA . GLY B 1 6 ? 8.422 -20.203 11.031 1 52.88 6 GLY B CA 1
ATOM 2872 C C . GLY B 1 6 ? 7.582 -19.484 9.992 1 52.88 6 GLY B C 1
ATOM 2873 O O . GLY B 1 6 ? 7.121 -20.094 9.023 1 52.88 6 GLY B O 1
ATOM 2874 N N . GLN B 1 7 ? 7.449 -18.172 10.227 1 59.34 7 GLN B N 1
ATOM 2875 C CA . GLN B 1 7 ? 6.562 -17.547 9.258 1 59.34 7 GLN B CA 1
ATOM 2876 C C . GLN B 1 7 ? 7.293 -17.266 7.945 1 59.34 7 GLN B C 1
ATOM 2878 O O . GLN B 1 7 ? 8.383 -16.703 7.945 1 59.34 7 GLN B O 1
ATOM 2883 N N . ALA B 1 8 ? 6.707 -17.938 6.934 1 67.75 8 ALA B N 1
ATOM 2884 C CA . ALA B 1 8 ? 7.293 -17.719 5.613 1 67.75 8 ALA B CA 1
ATOM 2885 C C . ALA B 1 8 ? 7.09 -16.281 5.148 1 67.75 8 ALA B C 1
ATOM 2887 O O . ALA B 1 8 ? 5.965 -15.781 5.141 1 67.75 8 ALA B O 1
ATOM 2888 N N . ARG B 1 9 ? 8.141 -15.555 5.027 1 74.31 9 ARG B N 1
ATOM 2889 C CA . ARG B 1 9 ? 8.086 -14.219 4.445 1 74.31 9 ARG B CA 1
ATOM 2890 C C . ARG B 1 9 ? 8.023 -14.281 2.924 1 74.31 9 ARG B C 1
ATOM 2892 O O . ARG B 1 9 ? 9.055 -14.305 2.25 1 74.31 9 ARG B O 1
ATOM 2899 N N . ILE B 1 10 ? 6.832 -14.375 2.436 1 78.31 10 ILE B N 1
ATOM 2900 C CA . ILE B 1 10 ? 6.66 -14.469 0.99 1 78.31 10 ILE B CA 1
ATOM 2901 C C . ILE B 1 10 ? 6.438 -13.078 0.401 1 78.31 10 ILE B C 1
ATOM 2903 O O . ILE B 1 10 ? 5.484 -12.391 0.77 1 78.31 10 ILE B O 1
ATOM 2907 N N . ALA B 1 11 ? 7.34 -12.688 -0.48 1 79.69 11 ALA B N 1
ATOM 2908 C CA . ALA B 1 11 ? 7.203 -11.438 -1.221 1 79.69 11 ALA B CA 1
ATOM 2909 C C . ALA B 1 11 ? 7.98 -11.484 -2.533 1 79.69 11 ALA B C 1
ATOM 2911 O O . ALA B 1 11 ? 9.086 -12.023 -2.586 1 79.69 11 ALA B O 1
ATOM 2912 N N . MET B 1 12 ? 7.371 -11.023 -3.578 1 80.62 12 MET B N 1
ATOM 2913 C CA . MET B 1 12 ? 8.078 -10.914 -4.852 1 80.62 12 MET B CA 1
ATOM 2914 C C . MET B 1 12 ? 9.055 -9.742 -4.828 1 80.62 12 MET B C 1
ATOM 2916 O O . MET B 1 12 ? 8.906 -8.82 -4.023 1 80.62 12 MET B O 1
ATOM 2920 N N . ARG B 1 13 ? 10.07 -9.883 -5.652 1 74.94 13 ARG B N 1
ATOM 2921 C CA . ARG B 1 13 ? 11.102 -8.844 -5.641 1 74.94 13 ARG B CA 1
ATOM 2922 C C . ARG B 1 13 ? 10.547 -7.52 -6.152 1 74.94 13 ARG B C 1
ATOM 2924 O O . ARG B 1 13 ? 9.812 -7.488 -7.141 1 74.94 13 ARG B O 1
ATOM 2931 N N . ASP B 1 14 ? 10.977 -6.543 -5.461 1 67.31 14 ASP B N 1
ATOM 2932 C CA . ASP B 1 14 ? 10.508 -5.184 -5.707 1 67.31 14 ASP B CA 1
ATOM 2933 C C . ASP B 1 14 ? 10.875 -4.727 -7.121 1 67.31 14 ASP B C 1
ATOM 2935 O O . ASP B 1 14 ? 11.977 -4.988 -7.598 1 67.31 14 ASP B O 1
ATOM 2939 N N . LYS B 1 15 ? 9.961 -4.004 -7.695 1 64.31 15 LYS B N 1
ATOM 2940 C CA . LYS B 1 15 ? 10.062 -3.381 -9.016 1 64.31 15 LYS B CA 1
ATOM 2941 C C . LYS B 1 15 ? 10.281 -4.43 -10.102 1 64.31 15 LYS B C 1
ATOM 2943 O O . LYS B 1 15 ? 9.648 -4.379 -11.156 1 64.31 15 LYS B O 1
ATOM 2948 N N . HIS B 1 16 ? 10.867 -5.555 -9.773 1 75.75 16 HIS B N 1
ATOM 2949 C CA . HIS B 1 16 ? 11.297 -6.496 -10.797 1 75.75 16 HIS B CA 1
ATOM 2950 C C . HIS B 1 16 ? 10.156 -7.422 -11.203 1 75.75 16 HIS B C 1
ATOM 2952 O O . HIS B 1 16 ? 9.984 -7.719 -12.391 1 75.75 16 HIS B O 1
ATOM 2958 N N . TYR B 1 17 ? 9.312 -7.73 -10.328 1 87.19 17 TYR B N 1
ATOM 2959 C CA . TYR B 1 17 ? 8.398 -8.836 -10.594 1 87.19 17 TYR B CA 1
ATOM 2960 C C . TYR B 1 17 ? 7.359 -8.445 -11.641 1 87.19 17 TYR B C 1
ATOM 2962 O O . TYR B 1 17 ? 7.07 -9.219 -12.547 1 87.19 17 TYR B O 1
ATOM 2970 N N . ASN B 1 18 ? 6.812 -7.215 -11.648 1 89.88 18 ASN B N 1
ATOM 2971 C CA . ASN B 1 18 ? 5.836 -6.781 -12.641 1 89.88 18 ASN B CA 1
ATOM 2972 C C . ASN B 1 18 ? 6.387 -6.887 -14.062 1 89.88 18 ASN B C 1
ATOM 2974 O O . ASN B 1 18 ? 5.641 -7.152 -15.008 1 89.88 18 ASN B O 1
ATOM 2978 N N . GLU B 1 19 ? 7.68 -6.766 -14.109 1 89.44 19 GLU B N 1
ATOM 2979 C CA . GLU B 1 19 ? 8.312 -6.727 -15.422 1 89.44 19 GLU B CA 1
ATOM 2980 C C . GLU B 1 19 ? 8.672 -8.125 -15.906 1 89.44 19 GLU B C 1
ATOM 2982 O O . GLU B 1 19 ? 8.945 -8.328 -17.094 1 89.44 19 GLU B O 1
ATOM 2987 N N . HIS B 1 20 ? 8.695 -9.102 -15.016 1 91.44 20 HIS B N 1
ATOM 2988 C CA . HIS B 1 20 ? 9.227 -10.414 -15.367 1 91.44 20 HIS B CA 1
ATOM 2989 C C . HIS B 1 20 ? 8.297 -11.531 -14.906 1 91.44 20 HIS B C 1
ATOM 2991 O O . HIS B 1 20 ? 8.75 -12.578 -14.453 1 91.44 20 HIS B O 1
ATOM 2997 N N . CYS B 1 21 ? 6.996 -11.242 -14.922 1 93.75 21 CYS B N 1
ATOM 2998 C CA . CYS B 1 21 ? 6.008 -12.242 -14.523 1 93.75 21 CYS B CA 1
ATOM 2999 C C . CYS B 1 21 ? 5.266 -12.789 -15.742 1 93.75 21 CYS B C 1
ATOM 3001 O O . CYS B 1 21 ? 4.051 -12.992 -15.688 1 93.75 21 CYS B O 1
ATOM 3003 N N . GLU B 1 22 ? 5.996 -13.078 -16.812 1 93.88 22 GLU B N 1
ATOM 3004 C CA . GLU B 1 22 ? 5.398 -13.398 -18.094 1 93.88 22 GLU B CA 1
ATOM 3005 C C . GLU B 1 22 ? 4.617 -14.711 -18.031 1 93.88 22 GLU B C 1
ATOM 3007 O O . GLU B 1 22 ? 3.518 -14.812 -18.578 1 93.88 22 GLU B O 1
ATOM 3012 N N . ILE B 1 23 ? 5.184 -15.672 -17.438 1 95.62 23 ILE B N 1
ATOM 3013 C CA . ILE B 1 23 ? 4.496 -16.953 -17.438 1 95.62 23 ILE B CA 1
ATOM 3014 C C . ILE B 1 23 ? 3.264 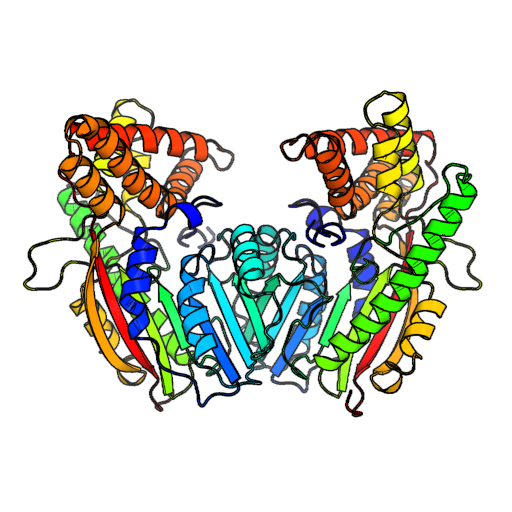-16.891 -16.547 1 95.62 23 ILE B C 1
ATOM 3016 O O . ILE B 1 23 ? 2.242 -17.516 -16.844 1 95.62 23 ILE B O 1
ATOM 3020 N N . GLN B 1 24 ? 3.342 -16.203 -15.43 1 96.38 24 GLN B N 1
ATOM 3021 C CA . GLN B 1 24 ? 2.166 -15.992 -14.594 1 96.38 24 GLN B CA 1
ATOM 3022 C C . GLN B 1 24 ? 1.086 -15.211 -15.336 1 96.38 24 GLN B C 1
ATOM 3024 O O . GLN B 1 24 ? -0.107 -15.453 -15.141 1 96.38 24 GLN B O 1
ATOM 3029 N N . HIS B 1 25 ? 1.522 -14.281 -16.156 1 97.38 25 HIS B N 1
ATOM 3030 C CA . HIS B 1 25 ? 0.572 -13.547 -16.984 1 97.38 25 HIS B CA 1
ATOM 3031 C C . HIS B 1 25 ? -0.149 -14.484 -17.953 1 97.38 25 HIS B C 1
ATOM 3033 O O . HIS B 1 25 ? -1.372 -14.414 -18.094 1 97.38 25 HIS B O 1
ATOM 3039 N N . SER B 1 26 ? 0.611 -15.32 -18.578 1 97.69 26 SER B N 1
ATOM 3040 C CA . SER B 1 26 ? 0.02 -16.312 -19.484 1 97.69 26 SER B CA 1
ATOM 3041 C C . SER B 1 26 ? -0.953 -17.219 -18.734 1 97.69 26 SER B C 1
ATOM 3043 O O . SER B 1 26 ? -2.01 -17.578 -19.266 1 97.69 26 SER B O 1
ATOM 3045 N N . ALA B 1 27 ? -0.555 -17.609 -17.578 1 97.94 27 ALA B N 1
ATOM 3046 C CA . ALA B 1 27 ? -1.43 -18.438 -16.766 1 97.94 27 ALA B CA 1
ATOM 3047 C C . ALA B 1 27 ? -2.742 -17.719 -16.453 1 97.94 27 ALA B C 1
ATOM 3049 O O . ALA B 1 27 ? -3.818 -18.312 -16.547 1 97.94 27 ALA B O 1
ATOM 3050 N N . MET B 1 28 ? -2.639 -16.484 -16.062 1 98.5 28 MET B N 1
ATOM 3051 C CA . MET B 1 28 ? -3.828 -15.688 -15.789 1 98.5 28 MET B CA 1
ATOM 3052 C C . MET B 1 28 ? -4.711 -15.578 -17.031 1 98.5 28 MET B C 1
ATOM 3054 O O . MET B 1 28 ? -5.922 -15.797 -16.953 1 98.5 28 MET B O 1
ATOM 3058 N N . GLN B 1 29 ? -4.156 -15.344 -18.172 1 98.25 29 GLN B N 1
ATOM 3059 C CA . GLN B 1 29 ? -4.906 -15.188 -19.406 1 98.25 29 GLN B CA 1
ATOM 3060 C C . GLN B 1 29 ? -5.691 -16.453 -19.734 1 98.25 29 GLN B C 1
ATOM 3062 O O . GLN B 1 29 ? -6.824 -16.375 -20.219 1 98.25 29 GLN B O 1
ATOM 3067 N N . ALA B 1 30 ? -5.09 -17.578 -19.469 1 98.31 30 ALA B N 1
ATOM 3068 C CA . ALA B 1 30 ? -5.707 -18.859 -19.781 1 98.31 30 ALA B CA 1
ATOM 3069 C C . ALA B 1 30 ? -6.93 -19.109 -18.891 1 98.31 30 ALA B C 1
ATOM 3071 O O . ALA B 1 30 ? -7.73 -20 -19.172 1 98.31 30 ALA B O 1
ATOM 3072 N N . GLY B 1 31 ? -7.086 -18.312 -17.812 1 98.25 31 GLY B N 1
ATOM 3073 C CA . GLY B 1 31 ? -8.203 -18.484 -16.906 1 98.25 31 GLY B CA 1
ATOM 3074 C C . GLY B 1 31 ? -9.273 -17.422 -17.062 1 98.25 31 GLY B C 1
ATOM 3075 O O . GLY B 1 31 ? -10.273 -17.438 -16.344 1 98.25 31 GLY B O 1
ATOM 3076 N N . LEU B 1 32 ? -9.164 -16.484 -18 1 98.19 32 LEU B N 1
ATOM 3077 C CA . LEU B 1 32 ? -10.055 -15.328 -18.125 1 98.19 32 LEU B CA 1
ATOM 3078 C C . LEU B 1 32 ? -11.477 -15.773 -18.469 1 98.19 32 LEU B C 1
ATOM 3080 O O . LEU B 1 32 ? -12.445 -15.133 -18.047 1 98.19 32 LEU B O 1
ATOM 3084 N N . ASP B 1 33 ? -11.562 -16.875 -19.188 1 97.5 33 ASP B N 1
ATOM 3085 C CA . ASP B 1 33 ? -12.867 -17.328 -19.656 1 97.5 33 ASP B CA 1
ATOM 3086 C C . ASP B 1 33 ? -13.695 -17.875 -18.484 1 97.5 33 ASP B C 1
ATOM 3088 O O . ASP B 1 33 ? -14.906 -18.062 -18.625 1 97.5 33 ASP B O 1
ATOM 3092 N N . LEU B 1 34 ? -13.094 -18.172 -17.359 1 98.44 34 LEU B N 1
ATOM 3093 C CA . LEU B 1 34 ? -13.805 -18.688 -16.188 1 98.44 34 LEU B CA 1
ATOM 3094 C C . LEU B 1 34 ? -14.594 -17.578 -15.5 1 98.44 34 LEU B C 1
ATOM 3096 O O . LEU B 1 34 ? -15.469 -17.859 -14.672 1 98.44 34 LEU B O 1
ATOM 3100 N N . ILE B 1 35 ? -14.305 -16.297 -15.742 1 98.38 35 ILE B N 1
ATOM 3101 C CA . ILE B 1 35 ? -14.922 -15.164 -15.062 1 98.38 35 ILE B CA 1
ATOM 3102 C C . ILE B 1 35 ? -16.359 -14.984 -15.562 1 98.38 35 ILE B C 1
ATOM 3104 O O . ILE B 1 35 ? -16.578 -14.781 -16.75 1 98.38 35 ILE B O 1
ATOM 3108 N N . PRO B 1 36 ? -17.266 -15.031 -14.68 1 97.94 36 PRO B N 1
ATOM 3109 C CA . PRO B 1 36 ? -18.641 -14.844 -15.109 1 97.94 36 PRO B CA 1
ATOM 3110 C C . PRO B 1 36 ? -19 -13.375 -15.336 1 97.94 36 PRO B C 1
ATOM 3112 O O . PRO B 1 36 ? -18.188 -12.492 -15.055 1 97.94 36 PRO B O 1
ATOM 3115 N N . SER B 1 37 ? -20.219 -13.203 -15.945 1 97.88 37 SER B N 1
ATOM 3116 C CA . SER B 1 37 ? -20.766 -11.859 -16.078 1 97.88 37 SER B CA 1
ATOM 3117 C C . SER B 1 37 ? -21.438 -11.406 -14.789 1 97.88 37 SER B C 1
ATOM 3119 O O . SER B 1 37 ? -22.031 -12.211 -14.07 1 97.88 37 SER B O 1
ATOM 3121 N N . PHE B 1 38 ? -21.312 -10.109 -14.531 1 97.56 38 PHE B N 1
ATOM 3122 C CA . PHE B 1 38 ? -21.969 -9.5 -13.383 1 97.56 38 PHE B CA 1
ATOM 3123 C C . PHE B 1 38 ? -22.906 -8.375 -13.82 1 97.56 38 PHE B C 1
ATOM 3125 O O . PHE B 1 38 ? -23 -7.348 -13.148 1 97.56 38 PHE B O 1
ATOM 3132 N N . ALA B 1 39 ? -23.5 -8.602 -14.898 1 96.81 39 ALA B N 1
ATOM 3133 C CA . ALA B 1 39 ? -24.359 -7.594 -15.508 1 96.81 39 ALA B CA 1
ATOM 3134 C C . ALA B 1 39 ? -25.578 -7.301 -14.633 1 96.81 39 ALA B C 1
ATOM 3136 O O . ALA B 1 39 ? -26.234 -6.27 -14.797 1 96.81 39 ALA B O 1
ATOM 3137 N N . ASP B 1 40 ? -25.859 -8.18 -13.75 1 96.19 40 ASP B N 1
ATOM 3138 C CA . ASP B 1 40 ? -27.047 -8.023 -12.922 1 96.19 40 ASP B CA 1
ATOM 3139 C C . ASP B 1 40 ? -26.688 -7.465 -11.547 1 96.19 40 ASP B C 1
ATOM 3141 O O . ASP B 1 40 ? -27.547 -7.395 -10.656 1 96.19 40 ASP B O 1
ATOM 3145 N N . ARG B 1 41 ? -25.484 -7.086 -11.328 1 95.62 41 ARG B N 1
ATOM 3146 C CA . ARG B 1 41 ? -25.031 -6.602 -10.031 1 95.62 41 ARG B CA 1
ATOM 3147 C C . ARG B 1 41 ? -24.75 -5.102 -10.078 1 95.62 41 ARG B C 1
ATOM 3149 O O . ARG B 1 41 ? -24.078 -4.613 -10.984 1 95.62 41 ARG B O 1
ATOM 3156 N N . ASN B 1 42 ? -25.328 -4.402 -9.086 1 96.44 42 ASN B N 1
ATOM 3157 C CA . ASN B 1 42 ? -25.078 -2.969 -8.984 1 96.44 42 ASN B CA 1
ATOM 3158 C C . ASN B 1 42 ? -23.969 -2.664 -7.984 1 96.44 42 ASN B C 1
ATOM 3160 O O . ASN B 1 42 ? -23.438 -1.547 -7.949 1 96.44 42 ASN B O 1
ATOM 3164 N N . ASN B 1 43 ? -23.703 -3.627 -7.156 1 96.94 43 ASN B N 1
ATOM 3165 C CA . ASN B 1 43 ? -22.625 -3.562 -6.184 1 96.94 43 ASN B CA 1
ATOM 3166 C C . ASN B 1 43 ? -21.797 -4.844 -6.188 1 96.94 43 ASN B C 1
ATOM 3168 O O . ASN B 1 43 ? -22.344 -5.941 -6.086 1 96.94 43 ASN B O 1
ATOM 3172 N N . LEU B 1 44 ? -20.531 -4.684 -6.406 1 97.75 44 LEU B N 1
ATOM 3173 C CA . LEU B 1 44 ? -19.656 -5.848 -6.527 1 97.75 44 LEU B CA 1
ATOM 3174 C C . LEU B 1 44 ? -18.406 -5.672 -5.688 1 97.75 44 LEU B C 1
ATOM 3176 O O . LEU B 1 44 ? -17.812 -4.586 -5.656 1 97.75 44 LEU B O 1
ATOM 3180 N N . VAL B 1 45 ? -18 -6.672 -4.926 1 98.44 45 VAL B N 1
ATOM 3181 C CA . VAL B 1 45 ? -16.719 -6.719 -4.215 1 98.44 45 VAL B CA 1
ATOM 3182 C C . VAL B 1 45 ? -15.852 -7.84 -4.785 1 98.44 45 VAL B C 1
ATOM 3184 O O . VAL B 1 45 ? -16.25 -9.008 -4.77 1 98.44 45 VAL B O 1
ATOM 3187 N N . VAL B 1 46 ? -14.711 -7.492 -5.297 1 98.75 46 VAL B N 1
ATOM 3188 C CA . VAL B 1 46 ? -13.773 -8.438 -5.891 1 98.75 46 VAL B CA 1
ATOM 3189 C C . VAL B 1 46 ? -12.461 -8.414 -5.117 1 98.75 46 VAL B C 1
ATOM 3191 O O . VAL B 1 46 ? -11.914 -7.34 -4.852 1 98.75 46 VAL B O 1
ATOM 3194 N N . VAL B 1 47 ? -11.93 -9.578 -4.742 1 98.81 47 VAL B N 1
ATOM 3195 C CA . VAL B 1 47 ? -10.672 -9.672 -4.008 1 98.81 47 VAL B CA 1
ATOM 3196 C C . VAL B 1 47 ? -9.656 -10.461 -4.832 1 98.81 47 VAL B C 1
ATOM 3198 O O . VAL B 1 47 ? -9.961 -11.539 -5.348 1 98.81 47 VAL B O 1
ATOM 3201 N N . ASP B 1 48 ? -8.516 -9.938 -5.062 1 98.81 48 ASP B N 1
ATOM 3202 C CA . ASP B 1 48 ? -7.383 -10.672 -5.617 1 98.81 48 ASP B CA 1
ATOM 3203 C C . ASP B 1 48 ? -6.406 -11.078 -4.52 1 98.81 48 ASP B C 1
ATOM 3205 O O . ASP B 1 48 ? -5.688 -10.242 -3.973 1 98.81 48 ASP B O 1
ATOM 3209 N N . TYR B 1 49 ? -6.328 -12.375 -4.188 1 98.56 49 TYR B N 1
ATOM 3210 C CA . TYR B 1 49 ? -5.48 -12.93 -3.139 1 98.56 49 TYR B CA 1
ATOM 3211 C C . TYR B 1 49 ? -4.082 -13.227 -3.668 1 98.56 49 TYR B C 1
ATOM 3213 O O . TYR B 1 49 ? -3.914 -14.023 -4.59 1 98.56 49 TYR B O 1
ATOM 3221 N N . GLY B 1 50 ? -3.088 -12.578 -3.018 1 97.5 50 GLY B N 1
ATOM 3222 C CA . GLY B 1 50 ? -1.721 -12.734 -3.486 1 97.5 50 GLY B CA 1
ATOM 3223 C C . GLY B 1 50 ? -1.451 -12.008 -4.793 1 97.5 50 GLY B C 1
ATOM 3224 O O . GLY B 1 50 ? -0.934 -12.602 -5.742 1 97.5 50 GLY B O 1
ATOM 3225 N N . CYS B 1 51 ? -1.689 -10.719 -4.754 1 97.38 51 CYS B N 1
ATOM 3226 C CA . CYS B 1 51 ? -1.719 -9.969 -6.008 1 97.38 51 CYS B CA 1
ATOM 3227 C C . CYS B 1 51 ? -0.323 -9.5 -6.395 1 97.38 51 CYS B C 1
ATOM 3229 O O . CYS B 1 51 ? -0.11 -9.023 -7.512 1 97.38 51 CYS B O 1
ATOM 3231 N N . ALA B 1 52 ? 0.654 -9.625 -5.512 1 96.06 52 ALA B N 1
ATOM 3232 C CA . ALA B 1 52 ? 1.993 -9.086 -5.734 1 96.06 52 ALA B CA 1
ATOM 3233 C C . ALA B 1 52 ? 1.933 -7.602 -6.102 1 96.06 52 ALA B C 1
ATOM 3235 O O . ALA B 1 52 ? 1.321 -6.805 -5.387 1 96.06 52 ALA B O 1
ATOM 3236 N N . GLN B 1 53 ? 2.598 -7.219 -7.18 1 95.81 53 GLN B N 1
ATOM 3237 C CA . GLN B 1 53 ? 2.631 -5.809 -7.555 1 95.81 53 GLN B CA 1
ATOM 3238 C C . GLN B 1 53 ? 1.464 -5.457 -8.477 1 95.81 53 GLN B C 1
ATOM 3240 O O . GLN B 1 53 ? 1.359 -4.324 -8.945 1 95.81 53 GLN B O 1
ATOM 3245 N N . GLY B 1 54 ? 0.558 -6.34 -8.797 1 96.62 54 GLY B N 1
ATOM 3246 C CA . GLY B 1 54 ? -0.758 -6.035 -9.336 1 96.62 54 GLY B CA 1
ATOM 3247 C C . GLY B 1 54 ? -0.827 -6.172 -10.852 1 96.62 54 GLY B C 1
ATOM 3248 O O . GLY B 1 54 ? -1.889 -5.984 -11.445 1 96.62 54 GLY B O 1
ATOM 3249 N N . ALA B 1 55 ? 0.277 -6.559 -11.531 1 95.69 55 ALA B N 1
ATOM 3250 C CA . ALA B 1 55 ? 0.272 -6.633 -12.992 1 95.69 55 ALA B CA 1
ATOM 3251 C C . ALA B 1 55 ? -0.783 -7.617 -13.484 1 95.69 55 ALA B C 1
ATOM 3253 O O . ALA B 1 55 ? -1.503 -7.336 -14.445 1 95.69 55 ALA B O 1
ATOM 3254 N N . ASN B 1 56 ? -0.896 -8.734 -12.852 1 96.88 56 ASN B N 1
ATOM 3255 C CA . ASN B 1 56 ? -1.78 -9.797 -13.312 1 96.88 56 ASN B CA 1
ATOM 3256 C C . ASN B 1 56 ? -3.197 -9.625 -12.781 1 96.88 56 ASN B C 1
ATOM 3258 O O . ASN B 1 56 ? -4.082 -10.43 -13.078 1 96.88 56 ASN B O 1
ATOM 3262 N N . SER B 1 57 ? -3.439 -8.594 -12 1 98 57 SER B N 1
ATOM 3263 C CA . SER B 1 57 ? -4.777 -8.273 -11.508 1 98 57 SER B CA 1
ATOM 3264 C C . SER B 1 57 ? -5.555 -7.441 -12.523 1 98 57 SER B C 1
ATOM 3266 O O . SER B 1 57 ? -6.789 -7.445 -12.523 1 98 57 SER B O 1
ATOM 3268 N N . VAL B 1 58 ? -4.867 -6.734 -13.391 1 97.94 58 VAL B N 1
ATOM 3269 C CA . VAL B 1 58 ? -5.438 -5.645 -14.172 1 97.94 58 VAL B CA 1
ATOM 3270 C C . VAL B 1 58 ? -6.441 -6.199 -15.18 1 97.94 58 VAL B C 1
ATOM 3272 O O . VAL B 1 58 ? -7.613 -5.809 -15.18 1 97.94 58 VAL B O 1
ATOM 3275 N N . GLU B 1 59 ? -6.043 -7.16 -15.977 1 98.12 59 GLU B N 1
ATOM 3276 C CA . GLU B 1 59 ? -6.887 -7.648 -17.062 1 98.12 59 GLU B CA 1
ATOM 3277 C C . GLU B 1 59 ? -8.133 -8.336 -16.531 1 98.12 59 GLU B C 1
ATOM 3279 O O . GLU B 1 59 ? -9.25 -8.055 -16.969 1 98.12 59 GLU B O 1
ATOM 3284 N N . PRO B 1 60 ? -7.992 -9.258 -15.547 1 98.56 60 PRO B N 1
ATOM 3285 C CA . PRO B 1 60 ? -9.211 -9.875 -15.016 1 98.56 60 PRO B CA 1
ATOM 3286 C C . PRO B 1 60 ? -10.18 -8.852 -14.422 1 98.56 60 PRO B C 1
ATOM 3288 O O . PRO B 1 60 ? -11.391 -8.977 -14.594 1 98.56 60 PRO B O 1
ATOM 3291 N N . LEU B 1 61 ? -9.719 -7.867 -13.727 1 98.12 61 LEU B N 1
ATOM 3292 C CA . LEU B 1 61 ? -10.578 -6.875 -13.086 1 98.12 61 LEU B CA 1
ATOM 3293 C C . LEU B 1 61 ? -11.25 -5.992 -14.133 1 98.12 61 LEU B C 1
ATOM 3295 O O . LEU B 1 61 ? -12.43 -5.641 -13.992 1 98.12 61 LEU B O 1
ATOM 3299 N N . LYS B 1 62 ? -10.5 -5.637 -15.133 1 97.19 62 LYS B N 1
ATOM 3300 C CA . LYS B 1 62 ? -11.109 -4.871 -16.219 1 97.19 62 LYS B CA 1
ATOM 3301 C C . LYS B 1 62 ? -12.203 -5.672 -16.906 1 97.19 62 LYS B C 1
ATOM 3303 O O . LYS B 1 62 ? -13.242 -5.117 -17.297 1 97.19 62 LYS B O 1
ATOM 3308 N N . LYS B 1 63 ? -11.945 -6.953 -17.094 1 97.62 63 LYS B N 1
ATOM 3309 C CA . LYS B 1 63 ? -12.969 -7.816 -17.672 1 97.62 63 LYS B CA 1
ATOM 3310 C C . LYS B 1 63 ? -14.227 -7.824 -16.797 1 97.62 63 LYS B C 1
ATOM 3312 O O . LYS B 1 63 ? -15.344 -7.68 -17.312 1 97.62 63 LYS B O 1
ATOM 3317 N N . VAL B 1 64 ? -14.094 -7.973 -15.492 1 97.75 64 VAL B N 1
ATOM 3318 C CA . VAL B 1 64 ? -15.211 -7.949 -14.562 1 97.75 64 VAL B CA 1
ATOM 3319 C C . VAL B 1 64 ? -15.961 -6.621 -14.68 1 97.75 64 VAL B C 1
ATOM 3321 O O . VAL B 1 64 ? -17.188 -6.602 -14.828 1 97.75 64 VAL B O 1
ATOM 3324 N N . ILE B 1 65 ? -15.258 -5.516 -14.648 1 96.88 65 ILE B N 1
ATOM 3325 C CA . ILE B 1 65 ? -15.82 -4.172 -14.648 1 96.88 65 ILE B CA 1
ATOM 3326 C C . ILE B 1 65 ? -16.609 -3.949 -15.938 1 96.88 65 ILE B C 1
ATOM 3328 O O . ILE B 1 65 ? -17.672 -3.314 -15.922 1 96.88 65 ILE B O 1
ATOM 3332 N N . SER B 1 66 ? -16.125 -4.516 -17.031 1 95.94 66 SER B N 1
ATOM 3333 C CA . SER B 1 66 ? -16.75 -4.324 -18.344 1 95.94 66 SER B CA 1
ATOM 3334 C C . SER B 1 66 ? -18.141 -4.953 -18.375 1 95.94 66 SER B C 1
ATOM 3336 O O . SER B 1 66 ? -18.953 -4.621 -19.25 1 95.94 66 SER B O 1
ATOM 3338 N N . THR B 1 67 ? -18.422 -5.844 -17.484 1 96.88 67 THR B N 1
ATOM 3339 C CA . THR B 1 67 ? -19.719 -6.52 -17.484 1 96.88 67 THR B CA 1
ATOM 3340 C C . THR B 1 67 ? -20.734 -5.766 -16.625 1 96.88 67 THR B C 1
ATOM 3342 O O . THR B 1 67 ? -21.922 -6.047 -16.688 1 96.88 67 THR B O 1
ATOM 3345 N N . LEU B 1 68 ? -20.312 -4.84 -15.805 1 97 68 LEU B N 1
ATOM 3346 C CA . LEU B 1 68 ? -21.156 -4.172 -14.828 1 97 68 LEU B CA 1
ATOM 3347 C C . LEU B 1 68 ? -22.078 -3.16 -15.508 1 97 68 LEU B C 1
ATOM 3349 O O . LEU B 1 68 ? -21.703 -2.547 -16.5 1 97 68 LEU B O 1
ATOM 3353 N N . PRO B 1 69 ? -23.266 -3.02 -15.016 1 96.69 69 PRO B N 1
ATOM 3354 C CA . PRO B 1 69 ? -24.156 -1.996 -15.562 1 96.69 69 PRO B CA 1
ATOM 3355 C C . PRO B 1 69 ? -23.734 -0.579 -15.188 1 96.69 69 PRO B C 1
ATOM 3357 O O . PRO B 1 69 ? -22.938 -0.393 -14.258 1 96.69 69 PRO B O 1
ATOM 3360 N N . GLU B 1 70 ? -24.281 0.369 -15.938 1 95.12 70 GLU B N 1
ATOM 3361 C CA . GLU B 1 70 ? -24.016 1.774 -15.641 1 95.12 70 GLU B CA 1
ATOM 3362 C C . GLU B 1 70 ? -24.516 2.135 -14.234 1 95.12 70 GLU B C 1
ATOM 3364 O O . GLU B 1 70 ? -25.594 1.724 -13.828 1 95.12 70 GLU B O 1
ATOM 3369 N N . GLY B 1 71 ? -23.641 2.826 -13.539 1 95 71 GLY B N 1
ATOM 3370 C CA . GLY B 1 71 ? -24.016 3.275 -12.211 1 95 71 GLY B CA 1
ATOM 3371 C C . GLY B 1 71 ? -23.609 2.311 -11.117 1 95 71 GLY B C 1
ATOM 3372 O O . GLY B 1 71 ? -23.766 2.602 -9.93 1 95 71 GLY B O 1
ATOM 3373 N N . ALA B 1 72 ? -23.031 1.164 -11.523 1 96.69 72 ALA B N 1
ATOM 3374 C CA . ALA B 1 72 ? -22.609 0.164 -10.539 1 96.69 72 ALA B CA 1
ATOM 3375 C C . ALA B 1 72 ? -21.422 0.656 -9.719 1 96.69 72 ALA B C 1
ATOM 3377 O O . ALA B 1 72 ? -20.734 1.589 -10.125 1 96.69 72 ALA B O 1
ATOM 3378 N N . VAL B 1 73 ? -21.328 0.131 -8.531 1 97 73 VAL B N 1
ATOM 3379 C CA . VAL B 1 73 ? -20.203 0.344 -7.645 1 97 73 VAL B CA 1
ATOM 3380 C C . VAL B 1 73 ? -19.391 -0.949 -7.508 1 97 73 VAL B C 1
ATOM 3382 O O . VAL B 1 73 ? -19.969 -2.021 -7.305 1 97 73 VAL B O 1
ATOM 3385 N N . VAL B 1 74 ? -18.109 -0.848 -7.715 1 97.25 74 VAL B N 1
ATOM 3386 C CA . VAL B 1 74 ? -17.281 -2.035 -7.559 1 97.25 74 VAL B CA 1
ATOM 3387 C C . VAL B 1 74 ? -16.109 -1.728 -6.617 1 97.25 74 VAL B C 1
ATOM 3389 O O . VAL B 1 74 ? -15.43 -0.713 -6.777 1 97.25 74 VAL B O 1
ATOM 3392 N N . SER B 1 75 ? -15.961 -2.521 -5.582 1 97.81 75 SER B N 1
ATOM 3393 C CA . SER B 1 75 ? -14.812 -2.49 -4.68 1 97.81 75 SER B CA 1
ATOM 3394 C C . SER B 1 75 ? -13.766 -3.518 -5.082 1 97.81 75 SER B C 1
ATOM 3396 O O . SER B 1 75 ? -14.039 -4.719 -5.125 1 97.81 75 SER B O 1
ATOM 3398 N N . LEU B 1 76 ? -12.602 -3.047 -5.43 1 98.38 76 LEU B N 1
ATOM 3399 C CA . LEU B 1 76 ? -11.484 -3.904 -5.812 1 98.38 76 LEU B CA 1
ATOM 3400 C C . LEU B 1 76 ? -10.484 -4.031 -4.668 1 98.38 76 LEU B C 1
ATOM 3402 O O . LEU B 1 76 ? -9.859 -3.043 -4.273 1 98.38 76 LEU B O 1
ATOM 3406 N N . VAL B 1 77 ? -10.32 -5.234 -4.145 1 98.69 77 VAL B N 1
ATOM 3407 C CA . VAL B 1 77 ? -9.422 -5.477 -3.021 1 98.69 77 VAL B CA 1
ATOM 3408 C C . VAL B 1 77 ? -8.18 -6.23 -3.504 1 98.69 77 VAL B C 1
ATOM 3410 O O . VAL B 1 77 ? -8.289 -7.344 -4.023 1 98.69 77 VAL B O 1
ATOM 3413 N N . PHE B 1 78 ? -7.055 -5.586 -3.373 1 98.69 78 PHE B N 1
ATOM 3414 C CA . PHE B 1 78 ? -5.766 -6.184 -3.707 1 98.69 78 PHE B CA 1
ATOM 3415 C C . PHE B 1 78 ? -5.035 -6.629 -2.449 1 98.69 78 PHE B C 1
ATOM 3417 O O . PHE B 1 78 ? -4.562 -5.801 -1.67 1 98.69 78 PHE B O 1
ATOM 3424 N N . GLU B 1 79 ? -4.879 -7.914 -2.293 1 98.25 79 GLU B N 1
ATOM 3425 C CA . GLU B 1 79 ? -4.316 -8.43 -1.047 1 98.25 79 GLU B CA 1
ATOM 3426 C C . GLU B 1 79 ? -2.961 -9.086 -1.285 1 98.25 79 GLU B C 1
ATOM 3428 O O . GLU B 1 79 ? -2.766 -9.773 -2.287 1 98.25 79 GLU B O 1
ATOM 3433 N N . ASP B 1 80 ? -2.043 -8.828 -0.401 1 96.88 80 ASP B N 1
ATOM 3434 C CA . ASP B 1 80 ? -0.784 -9.562 -0.319 1 96.88 80 ASP B CA 1
ATOM 3435 C C . ASP B 1 80 ? -0.202 -9.492 1.092 1 96.88 80 ASP B C 1
ATOM 3437 O O . ASP B 1 80 ? -0.79 -8.883 1.983 1 96.88 80 ASP B O 1
ATOM 3441 N N . THR B 1 81 ? 0.921 -10.211 1.305 1 94.31 81 THR B N 1
ATOM 3442 C CA . THR B 1 81 ? 1.589 -10.164 2.602 1 94.31 81 THR B CA 1
ATOM 3443 C C . THR B 1 81 ? 2.156 -8.773 2.861 1 94.31 81 THR B C 1
ATOM 3445 O O . THR B 1 81 ? 2.396 -8.008 1.924 1 94.31 81 THR B O 1
ATOM 3448 N N . PRO B 1 82 ? 2.414 -8.398 4.137 1 91.88 82 PRO B N 1
ATOM 3449 C CA . PRO B 1 82 ? 2.951 -7.074 4.461 1 91.88 82 PRO B CA 1
ATOM 3450 C C . PRO B 1 82 ? 4.34 -6.84 3.871 1 91.88 82 PRO B C 1
ATOM 3452 O O . PRO B 1 82 ? 4.812 -5.703 3.834 1 91.88 82 PRO B O 1
ATOM 3455 N N . PHE B 1 83 ? 4.98 -7.852 3.332 1 89.69 83 PHE B N 1
ATOM 3456 C CA . PHE B 1 83 ? 6.34 -7.766 2.812 1 89.69 83 PHE B CA 1
ATOM 3457 C C . PHE B 1 83 ? 6.332 -7.391 1.334 1 89.69 83 PHE B C 1
ATOM 3459 O O . PHE B 1 83 ? 7.383 -7.125 0.749 1 89.69 83 PHE B O 1
ATOM 3466 N N . ASN B 1 84 ? 5.129 -7.406 0.773 1 93.56 84 ASN B N 1
ATOM 3467 C CA . ASN B 1 84 ? 4.992 -7.055 -0.636 1 93.56 84 ASN B CA 1
ATOM 3468 C C . ASN B 1 84 ? 5.469 -5.629 -0.909 1 93.56 84 ASN B C 1
ATOM 3470 O O . ASN B 1 84 ? 5.508 -4.801 0 1 93.56 84 ASN B O 1
ATOM 3474 N N . ASP B 1 85 ? 5.922 -5.418 -2.09 1 92.56 85 ASP B N 1
ATOM 3475 C CA . ASP B 1 85 ? 6.207 -4.055 -2.527 1 92.56 85 ASP B CA 1
ATOM 3476 C C . ASP B 1 85 ? 4.918 -3.277 -2.77 1 92.56 85 ASP B C 1
ATOM 3478 O O . ASP B 1 85 ? 4.496 -3.105 -3.916 1 92.56 85 ASP B O 1
ATOM 3482 N N . PHE B 1 86 ? 4.363 -2.662 -1.777 1 94.62 86 PHE B N 1
ATOM 3483 C CA . PHE B 1 86 ? 3.086 -1.962 -1.851 1 94.62 86 PHE B CA 1
ATOM 3484 C C . PHE B 1 86 ? 3.24 -0.633 -2.58 1 94.62 86 PHE B C 1
ATOM 3486 O O . PHE B 1 86 ? 2.252 -0.05 -3.033 1 94.62 86 PHE B O 1
ATOM 3493 N N . GLY B 1 87 ? 4.48 -0.1 -2.631 1 92.06 87 GLY B N 1
ATOM 3494 C CA . GLY B 1 87 ? 4.699 1.079 -3.455 1 92.06 87 GLY B CA 1
ATOM 3495 C C . GLY B 1 87 ? 4.414 0.839 -4.926 1 92.06 87 GLY B C 1
ATOM 3496 O O . GLY B 1 87 ? 3.676 1.6 -5.555 1 92.06 87 GLY B O 1
ATOM 3497 N N . SER B 1 88 ? 5 -0.263 -5.453 1 93.44 88 SER B N 1
ATOM 3498 C CA . SER B 1 88 ? 4.762 -0.629 -6.844 1 93.44 88 SER B CA 1
ATOM 3499 C C . SER B 1 88 ? 3.299 -0.99 -7.078 1 93.44 88 SER B C 1
ATOM 3501 O O . SER B 1 88 ? 2.727 -0.646 -8.117 1 93.44 88 SER B O 1
ATOM 3503 N N . LEU B 1 89 ? 2.727 -1.661 -6.109 1 96.31 89 LEU B N 1
ATOM 3504 C CA . LEU B 1 89 ? 1.318 -2.025 -6.223 1 96.31 89 LEU B CA 1
ATOM 3505 C C . LEU B 1 89 ? 0.437 -0.782 -6.273 1 96.31 89 LEU B C 1
ATOM 3507 O O . LEU B 1 89 ? -0.473 -0.695 -7.102 1 96.31 89 LEU B O 1
ATOM 3511 N N . ALA B 1 90 ? 0.697 0.161 -5.391 1 95.31 90 ALA B N 1
ATOM 3512 C CA . ALA B 1 90 ? -0.067 1.405 -5.367 1 95.31 90 ALA B CA 1
ATOM 3513 C C . ALA B 1 90 ? -0.003 2.115 -6.715 1 95.31 90 ALA B C 1
ATOM 3515 O O . ALA B 1 90 ? -1.019 2.605 -7.215 1 95.31 90 ALA B O 1
ATOM 3516 N N . LYS B 1 91 ? 1.125 2.158 -7.289 1 93.06 91 LYS B N 1
ATOM 3517 C CA . LYS B 1 91 ? 1.298 2.787 -8.594 1 93.06 91 LYS B CA 1
ATOM 3518 C C . LYS B 1 91 ? 0.489 2.062 -9.672 1 93.06 91 LYS B C 1
ATOM 3520 O O . LYS B 1 91 ? -0.183 2.699 -10.484 1 93.06 91 LYS B O 1
ATOM 3525 N N . THR B 1 92 ? 0.607 0.719 -9.656 1 95.94 92 THR B N 1
ATOM 3526 C CA . THR B 1 92 ? -0.144 -0.083 -10.617 1 95.94 92 THR B CA 1
ATOM 3527 C C . THR B 1 92 ? -1.642 0.184 -10.492 1 95.94 92 THR B C 1
ATOM 3529 O O . THR B 1 92 ? -2.324 0.407 -11.492 1 95.94 92 THR B O 1
ATOM 3532 N N . VAL B 1 93 ? -2.107 0.218 -9.305 1 96.69 93 VAL B N 1
ATOM 3533 C CA . VAL B 1 93 ? -3.533 0.393 -9.047 1 96.69 93 VAL B CA 1
ATOM 3534 C C . VAL B 1 93 ? -3.961 1.807 -9.43 1 96.69 93 VAL B C 1
ATOM 3536 O O . VAL B 1 93 ? -5 1.994 -10.07 1 96.69 93 VAL B O 1
ATOM 3539 N N . ALA B 1 94 ? -3.215 2.779 -9.055 1 93.31 94 ALA B N 1
ATOM 3540 C CA . ALA B 1 94 ? -3.531 4.164 -9.398 1 93.31 94 ALA B CA 1
ATOM 3541 C C . ALA B 1 94 ? -3.592 4.352 -10.914 1 93.31 94 ALA B C 1
ATOM 3543 O O . ALA B 1 94 ? -4.492 5.023 -11.422 1 93.31 94 ALA B O 1
ATOM 3544 N N . GLN B 1 95 ? -2.695 3.76 -11.625 1 93.88 95 GLN B N 1
ATOM 3545 C CA . GLN B 1 95 ? -2.602 3.896 -13.07 1 93.88 95 GLN B CA 1
ATOM 3546 C C . GLN B 1 95 ? -3.795 3.242 -13.766 1 93.88 95 GLN B C 1
ATOM 3548 O O . GLN B 1 95 ? -4.246 3.711 -14.812 1 93.88 95 GLN B O 1
ATOM 3553 N N . ASN B 1 96 ? -4.32 2.211 -13.148 1 95.81 96 ASN B N 1
ATOM 3554 C CA . ASN B 1 96 ? -5.289 1.405 -13.883 1 95.81 96 ASN B CA 1
ATOM 3555 C C . ASN B 1 96 ? -6.707 1.614 -13.352 1 95.81 96 ASN B C 1
ATOM 3557 O O . ASN B 1 96 ? -7.68 1.403 -14.07 1 95.81 96 ASN B O 1
ATOM 3561 N N . PHE B 1 97 ? -6.84 2.062 -12.086 1 95.56 97 PHE B N 1
ATOM 3562 C CA . PHE B 1 97 ? -8.172 1.995 -11.492 1 95.56 97 PHE B CA 1
ATOM 3563 C C . PHE B 1 97 ? -8.508 3.291 -10.766 1 95.56 97 PHE B C 1
ATOM 3565 O O . PHE B 1 97 ? -9.562 3.404 -10.141 1 95.56 97 PHE B O 1
ATOM 3572 N N . ALA B 1 98 ? -7.637 4.273 -10.719 1 88.19 98 ALA B N 1
ATOM 3573 C CA . ALA B 1 98 ? -7.859 5.504 -9.961 1 88.19 98 ALA B CA 1
ATOM 3574 C C . ALA B 1 98 ? -8.695 6.5 -10.766 1 88.19 98 ALA B C 1
ATOM 3576 O O . ALA B 1 98 ? -9.359 7.363 -10.195 1 88.19 98 ALA B O 1
ATOM 3577 N N . LYS B 1 99 ? -8.617 6.453 -12.07 1 82.94 99 LYS B N 1
ATOM 3578 C CA . LYS B 1 99 ? -9.359 7.406 -12.891 1 82.94 99 LYS B CA 1
ATOM 3579 C C . LYS B 1 99 ? -10.859 7.133 -12.844 1 82.94 99 LYS B C 1
ATOM 3581 O O . LYS B 1 99 ? -11.289 5.984 -12.953 1 82.94 99 LYS B O 1
ATOM 3586 N N . PRO B 1 100 ? -11.523 8.258 -12.555 1 74.06 100 PRO B N 1
ATOM 3587 C CA . PRO B 1 100 ? -12.977 8.078 -12.531 1 74.06 100 PRO B CA 1
ATOM 3588 C C . PRO B 1 100 ? -13.516 7.477 -13.82 1 74.06 100 PRO B C 1
ATOM 3590 O O . PRO B 1 100 ? -13.047 7.82 -14.914 1 74.06 100 PRO B O 1
ATOM 3593 N N . ASP B 1 101 ? -14.281 6.492 -13.586 1 73.06 101 ASP B N 1
ATOM 3594 C CA . ASP B 1 101 ? -15.031 5.887 -14.688 1 73.06 101 ASP B CA 1
ATOM 3595 C C . ASP B 1 101 ? -16.438 6.473 -14.781 1 73.06 101 ASP B C 1
ATOM 3597 O O . ASP B 1 101 ? -17.109 6.633 -13.766 1 73.06 101 ASP B O 1
ATOM 3601 N N . GLU B 1 102 ? -16.672 6.809 -15.898 1 76.19 102 GLU B N 1
ATOM 3602 C CA . GLU B 1 102 ? -17.969 7.453 -16.094 1 76.19 102 GLU B CA 1
ATOM 3603 C C . GLU B 1 102 ? -19.125 6.48 -15.836 1 76.19 102 GLU B C 1
ATOM 3605 O O . GLU B 1 102 ? -20.203 6.895 -15.438 1 76.19 102 GLU B O 1
ATOM 3610 N N . LYS B 1 103 ? -18.891 5.262 -16.031 1 88.12 103 LYS B N 1
ATOM 3611 C CA . LYS B 1 103 ? -20 4.305 -15.984 1 88.12 103 LYS B CA 1
ATOM 3612 C C . LYS B 1 103 ? -20.078 3.625 -14.617 1 88.12 103 LYS B C 1
ATOM 3614 O O . LYS B 1 103 ? -21.172 3.385 -14.102 1 88.12 103 LYS B O 1
ATOM 3619 N N . VAL B 1 104 ? -18.938 3.312 -14.055 1 94.69 104 VAL B N 1
ATOM 3620 C CA . VAL B 1 104 ? -18.906 2.531 -12.82 1 94.69 104 VAL B CA 1
ATOM 3621 C C . VAL B 1 104 ? -18.031 3.236 -11.789 1 94.69 104 VAL B C 1
ATOM 3623 O O . VAL B 1 104 ? -16.984 3.799 -12.133 1 94.69 104 VAL B O 1
ATOM 3626 N N . PHE B 1 105 ? -18.438 3.357 -10.531 1 95.62 105 PHE B N 1
ATOM 3627 C CA . PHE B 1 105 ? -17.578 3.828 -9.461 1 95.62 105 PHE B CA 1
ATOM 3628 C C . PHE B 1 105 ? -16.641 2.719 -8.992 1 95.62 105 PHE B C 1
ATOM 3630 O O . PHE B 1 105 ? -17.094 1.661 -8.555 1 95.62 105 PHE B O 1
ATOM 3637 N N . ILE B 1 106 ? -15.367 2.938 -9.141 1 96.88 106 ILE B N 1
ATOM 3638 C CA . ILE B 1 106 ? -14.352 1.966 -8.75 1 96.88 106 ILE B CA 1
ATOM 3639 C C . ILE B 1 106 ? -13.703 2.4 -7.434 1 96.88 106 ILE B C 1
ATOM 3641 O O . ILE B 1 106 ? -13.203 3.521 -7.324 1 96.88 106 ILE B O 1
ATOM 3645 N N . ALA B 1 107 ? -13.766 1.606 -6.426 1 96.75 107 ALA B N 1
ATOM 3646 C CA . ALA B 1 107 ? -13.117 1.826 -5.137 1 96.75 107 ALA B CA 1
ATOM 3647 C C . ALA B 1 107 ? -11.992 0.815 -4.91 1 96.75 107 ALA B C 1
ATOM 3649 O O . ALA B 1 107 ? -12.227 -0.274 -4.383 1 96.75 107 ALA B O 1
ATOM 3650 N N . PRO B 1 108 ? -10.781 1.133 -5.234 1 97.31 108 PRO B N 1
ATOM 3651 C CA . PRO B 1 108 ? -9.664 0.207 -5.023 1 97.31 108 PRO B CA 1
ATOM 3652 C C . PRO B 1 108 ? -9.102 0.278 -3.605 1 97.31 108 PRO B C 1
ATOM 3654 O O . PRO B 1 108 ? -9.109 1.346 -2.986 1 97.31 108 PRO B O 1
ATOM 3657 N N . SER B 1 109 ? -8.672 -0.815 -3.096 1 98 109 SER B N 1
ATOM 3658 C CA . SER B 1 109 ? -8.023 -0.861 -1.791 1 98 109 SER B CA 1
ATOM 3659 C C . SER B 1 109 ? -6.938 -1.935 -1.752 1 98 109 SER B C 1
ATOM 3661 O O . SER B 1 109 ? -7.051 -2.961 -2.428 1 98 109 SER B O 1
ATOM 3663 N N . LEU B 1 110 ? -5.926 -1.643 -1.034 1 98.56 110 LEU B N 1
ATOM 3664 C CA . LEU B 1 110 ? -4.82 -2.566 -0.808 1 98.56 110 LEU B CA 1
ATOM 3665 C C . LEU B 1 110 ? -4.863 -3.129 0.608 1 98.56 110 LEU B C 1
ATOM 3667 O O . LEU B 1 110 ? -5.145 -2.4 1.562 1 98.56 110 LEU B O 1
ATOM 3671 N N . VAL B 1 111 ? -4.609 -4.438 0.778 1 98.31 111 VAL B N 1
ATOM 3672 C CA . VAL B 1 111 ? -4.691 -5.07 2.09 1 98.31 111 VAL B CA 1
ATOM 3673 C C . VAL B 1 111 ? -3.393 -5.816 2.385 1 98.31 111 VAL B C 1
ATOM 3675 O O . VAL B 1 111 ? -3.051 -6.777 1.692 1 98.31 111 VAL B O 1
ATOM 3678 N N . PRO B 1 112 ? -2.633 -5.402 3.43 1 96.62 112 PRO B N 1
ATOM 3679 C CA . PRO B 1 112 ? -1.336 -6 3.756 1 96.62 112 PRO B CA 1
ATOM 3680 C C . PRO B 1 112 ? -1.43 -7.047 4.863 1 96.62 112 PRO B C 1
ATOM 3682 O O . PRO B 1 112 ? -0.771 -6.914 5.898 1 96.62 112 PRO B O 1
ATOM 3685 N N . LEU B 1 113 ? -2.084 -8.227 4.688 1 95.19 113 LEU B N 1
ATOM 3686 C CA . LEU B 1 113 ? -2.32 -9.172 5.77 1 95.19 113 LEU B CA 1
ATOM 3687 C C . LEU B 1 113 ? -1.772 -10.555 5.41 1 95.19 113 LEU B C 1
ATOM 3689 O O . LEU B 1 113 ? -1.257 -11.266 6.277 1 95.19 113 LEU B O 1
ATOM 3693 N N . GLY B 1 114 ? -1.905 -10.93 4.102 1 95.06 114 GLY B N 1
ATOM 3694 C CA . GLY B 1 114 ? -1.669 -12.297 3.674 1 95.06 114 GLY B CA 1
ATOM 3695 C C . GLY B 1 114 ? -2.936 -13.133 3.607 1 95.06 114 GLY B C 1
ATOM 3696 O O . GLY B 1 114 ? -3.803 -13.023 4.477 1 95.06 114 GLY B O 1
ATOM 3697 N N . PHE B 1 115 ? -3.025 -14.016 2.668 1 96.81 115 PHE B N 1
ATOM 3698 C CA . PHE B 1 115 ? -4.305 -14.648 2.361 1 96.81 115 PHE B CA 1
ATOM 3699 C C . PHE B 1 115 ? -4.559 -15.828 3.285 1 96.81 115 PHE B C 1
ATOM 3701 O O . PHE B 1 115 ? -5.594 -16.5 3.178 1 96.81 115 PHE B O 1
ATOM 3708 N N . TYR B 1 116 ? -3.689 -16.125 4.289 1 96.19 116 TYR B N 1
ATOM 3709 C CA . TYR B 1 116 ? -3.982 -17.125 5.309 1 96.19 116 TYR B CA 1
ATOM 3710 C C . TYR B 1 116 ? -4.73 -16.516 6.48 1 96.19 116 TYR B C 1
ATOM 3712 O O . TYR B 1 116 ? -4.902 -17.141 7.523 1 96.19 116 TYR B O 1
ATOM 3720 N N . GLN B 1 117 ? -5.125 -15.266 6.367 1 95.25 117 GLN B N 1
ATOM 3721 C CA . GLN B 1 117 ? -6.047 -14.562 7.254 1 95.25 117 GLN B CA 1
ATOM 3722 C C . GLN B 1 117 ? -7.312 -14.141 6.512 1 95.25 117 GLN B C 1
ATOM 3724 O O . GLN B 1 117 ? -7.344 -14.141 5.277 1 95.25 117 GLN B O 1
ATOM 3729 N N . GLN B 1 118 ? -8.352 -13.969 7.312 1 96.5 118 GLN B N 1
ATOM 3730 C CA . GLN B 1 118 ? -9.539 -13.383 6.695 1 96.5 118 GLN B CA 1
ATOM 3731 C C . GLN B 1 118 ? -9.273 -11.953 6.242 1 96.5 118 GLN B C 1
ATOM 3733 O O . GLN B 1 118 ? -8.695 -11.156 6.988 1 96.5 118 GLN B O 1
ATOM 3738 N N . ILE B 1 119 ? -9.672 -11.602 5.062 1 97.06 119 ILE B N 1
ATOM 3739 C CA . ILE B 1 119 ? -9.32 -10.336 4.426 1 97.06 119 ILE B CA 1
ATOM 3740 C C . ILE B 1 119 ? -10.492 -9.367 4.516 1 97.06 119 ILE B C 1
ATOM 3742 O O . ILE B 1 119 ? -10.305 -8.188 4.824 1 97.06 119 ILE B O 1
ATOM 3746 N N . VAL B 1 120 ? -11.688 -9.805 4.203 1 96.94 120 VAL B N 1
ATOM 3747 C CA . VAL B 1 120 ? -12.898 -8.992 4.254 1 96.94 120 VAL B CA 1
ATOM 3748 C C . VAL B 1 120 ? -13.914 -9.633 5.199 1 96.94 120 VAL B C 1
ATOM 3750 O O . VAL B 1 120 ? -13.805 -10.82 5.527 1 96.94 120 VAL B O 1
ATOM 3753 N N . PRO B 1 121 ? -14.898 -8.875 5.672 1 95.62 121 PRO B N 1
ATOM 3754 C CA . PRO B 1 121 ? -15.906 -9.422 6.582 1 95.62 121 PRO B CA 1
ATOM 3755 C C . PRO B 1 121 ? -16.719 -10.555 5.953 1 95.62 121 PRO B C 1
ATOM 3757 O O . PRO B 1 121 ? -16.656 -10.758 4.734 1 95.62 121 PRO B O 1
ATOM 3760 N N . ASP B 1 122 ? -17.453 -11.281 6.809 1 96.19 122 ASP B N 1
ATOM 3761 C CA . ASP B 1 122 ? -18.234 -12.453 6.418 1 96.19 122 ASP B CA 1
ATOM 3762 C C . ASP B 1 122 ? -19.219 -12.109 5.301 1 96.19 122 ASP B C 1
ATOM 3764 O O . ASP B 1 122 ? -19.984 -11.156 5.41 1 96.19 122 ASP B O 1
ATOM 3768 N N . GLY B 1 123 ? -19.094 -12.867 4.234 1 96.94 123 GLY B N 1
ATOM 3769 C CA . GLY B 1 123 ? -20.094 -12.812 3.182 1 96.94 123 GLY B CA 1
ATOM 3770 C C . GLY B 1 123 ? -20.078 -11.508 2.408 1 96.94 123 GLY B C 1
ATOM 3771 O O . GLY B 1 123 ? -21.094 -11.094 1.849 1 96.94 123 GLY B O 1
ATOM 3772 N N . GLN B 1 124 ? -18.922 -10.891 2.375 1 96.38 124 GLN B N 1
ATOM 3773 C CA . GLN B 1 124 ? -18.891 -9.562 1.771 1 96.38 124 GLN B CA 1
ATOM 3774 C C . GLN B 1 124 ? -18.375 -9.625 0.338 1 96.38 124 GLN B C 1
ATOM 3776 O O . GLN B 1 124 ? -18.672 -8.75 -0.474 1 96.38 124 GLN B O 1
ATOM 3781 N N . ALA B 1 125 ? -17.641 -10.602 -0.036 1 98.31 125 ALA B N 1
ATOM 3782 C CA . ALA B 1 125 ? -17.047 -10.688 -1.367 1 98.31 125 ALA B CA 1
ATOM 3783 C C . ALA B 1 125 ? -17.969 -11.406 -2.342 1 98.31 125 ALA B C 1
ATOM 3785 O O . ALA B 1 125 ? -18.703 -12.32 -1.951 1 98.31 125 ALA B O 1
ATOM 3786 N N . ASP B 1 126 ? -17.969 -10.922 -3.6 1 98.69 126 ASP B N 1
ATOM 3787 C CA . ASP B 1 126 ? -18.688 -11.578 -4.676 1 98.69 126 ASP B CA 1
ATOM 3788 C C . ASP B 1 126 ? -17.781 -12.523 -5.461 1 98.69 126 ASP B C 1
ATOM 3790 O O . ASP B 1 126 ? -18.25 -13.539 -5.984 1 98.69 126 ASP B O 1
ATOM 3794 N N . LEU B 1 127 ? -16.594 -12.117 -5.605 1 98.88 127 LEU B N 1
ATOM 3795 C CA . LEU B 1 127 ? -15.625 -12.82 -6.441 1 98.88 127 LEU B CA 1
ATOM 3796 C C . LEU B 1 127 ? -14.227 -12.75 -5.836 1 98.88 127 LEU B C 1
ATOM 3798 O O . LEU B 1 127 ? -13.781 -11.68 -5.43 1 98.88 127 LEU B O 1
ATOM 3802 N N . GLY B 1 128 ? -13.594 -13.867 -5.703 1 98.81 128 GLY B N 1
ATOM 3803 C CA . GLY B 1 128 ? -12.188 -13.961 -5.344 1 98.81 128 GLY B CA 1
ATOM 3804 C C . GLY B 1 128 ? -11.32 -14.547 -6.449 1 98.81 128 GLY B C 1
ATOM 3805 O O . GLY B 1 128 ? -11.727 -15.492 -7.121 1 98.81 128 GLY B O 1
ATOM 3806 N N . PHE B 1 129 ? -10.148 -13.898 -6.637 1 98.56 129 PHE B N 1
ATOM 3807 C CA . PHE B 1 129 ? -9.148 -14.391 -7.578 1 98.56 129 PHE B CA 1
ATOM 3808 C C . PHE B 1 129 ? -7.883 -14.828 -6.844 1 98.56 129 PHE B C 1
ATOM 3810 O O . PHE B 1 129 ? -7.594 -14.336 -5.754 1 98.56 129 PHE B O 1
ATOM 3817 N N . SER B 1 130 ? -7.199 -15.734 -7.434 1 98.5 130 SER B N 1
ATOM 3818 C CA . SER B 1 130 ? -5.781 -15.953 -7.16 1 98.5 130 SER B CA 1
ATOM 3819 C C . SER B 1 130 ? -5.055 -16.484 -8.391 1 98.5 130 SER B C 1
ATOM 3821 O O . SER B 1 130 ? -5.41 -17.531 -8.93 1 98.5 130 SER B O 1
ATOM 3823 N N . TRP B 1 131 ? -4.082 -15.68 -8.789 1 97.12 131 TRP B N 1
ATOM 3824 C CA . TRP B 1 131 ? -3.344 -16.062 -9.992 1 97.12 131 TRP B CA 1
ATOM 3825 C C . TRP B 1 131 ? -1.924 -16.484 -9.641 1 97.12 131 TRP B C 1
ATOM 3827 O O . TRP B 1 131 ? -0.995 -15.68 -9.688 1 97.12 131 TRP B O 1
ATOM 3837 N N . SER B 1 132 ? -1.756 -17.75 -9.211 1 94.5 132 SER B N 1
ATOM 3838 C CA . SER B 1 132 ? -0.459 -18.406 -9.07 1 94.5 132 SER B CA 1
ATOM 3839 C C . SER B 1 132 ? 0.132 -18.188 -7.688 1 94.5 132 SER B C 1
ATOM 3841 O O . SER B 1 132 ? 1.352 -18.094 -7.531 1 94.5 132 SER B O 1
ATOM 3843 N N . SER B 1 133 ? -0.69 -18.016 -6.695 1 95.81 133 SER B N 1
ATOM 3844 C CA . SER B 1 133 ? -0.094 -17.719 -5.398 1 95.81 133 SER B CA 1
ATOM 3845 C C . SER B 1 133 ? -0.51 -18.766 -4.355 1 95.81 133 SER B C 1
ATOM 3847 O O . SER B 1 133 ? 0.133 -18.891 -3.312 1 95.81 133 SER B O 1
ATOM 3849 N N . LEU B 1 134 ? -1.486 -19.562 -4.613 1 97 134 LEU B N 1
ATOM 3850 C CA . LEU B 1 134 ? -2.037 -20.438 -3.578 1 97 134 LEU B CA 1
ATOM 3851 C C . LEU B 1 134 ? -1.176 -21.672 -3.398 1 97 134 LEU B C 1
ATOM 3853 O O . LEU B 1 134 ? -1.49 -22.547 -2.578 1 97 134 LEU B O 1
ATOM 3857 N N . ASN B 1 135 ? -0.122 -21.828 -4.168 1 95.38 135 ASN B N 1
ATOM 3858 C CA . ASN B 1 135 ? 0.824 -22.906 -3.953 1 95.38 135 ASN B CA 1
ATOM 3859 C C . ASN B 1 135 ? 1.808 -22.594 -2.832 1 95.38 135 ASN B C 1
ATOM 3861 O O . ASN B 1 135 ? 2.506 -23.469 -2.338 1 95.38 135 ASN B O 1
ATOM 3865 N N . TYR B 1 136 ? 1.92 -21.312 -2.473 1 95.12 136 TYR B N 1
ATOM 3866 C CA . TYR B 1 136 ? 2.773 -20.938 -1.353 1 95.12 136 TYR B CA 1
ATOM 3867 C C . TYR B 1 136 ? 2.186 -21.422 -0.032 1 95.12 136 TYR B C 1
ATOM 3869 O O . TYR B 1 136 ? 0.968 -21.375 0.162 1 95.12 136 TYR B O 1
ATOM 3877 N N . LEU B 1 137 ? 3.09 -21.797 0.833 1 94.94 137 LEU B N 1
ATOM 3878 C CA . LEU B 1 137 ? 2.652 -22.344 2.109 1 94.94 137 LEU B CA 1
ATOM 3879 C C . LEU B 1 137 ? 2.697 -21.281 3.207 1 94.94 137 LEU B C 1
ATOM 3881 O O . LEU B 1 137 ? 3.469 -20.328 3.119 1 94.94 137 LEU B O 1
ATOM 3885 N N . GLU B 1 138 ? 1.839 -21.438 4.18 1 93.69 138 GLU B N 1
ATOM 3886 C CA . GLU B 1 138 ? 1.76 -20.516 5.297 1 93.69 138 GLU B CA 1
ATOM 3887 C C . GLU B 1 138 ? 3.049 -20.516 6.113 1 93.69 138 GLU B C 1
ATOM 3889 O O . GLU B 1 138 ? 3.529 -19.469 6.535 1 93.69 138 GLU B O 1
ATOM 3894 N N . GLU B 1 139 ? 3.6 -21.703 6.305 1 89.81 139 GLU B N 1
ATOM 3895 C CA . GLU B 1 139 ? 4.809 -21.906 7.102 1 89.81 139 GLU B CA 1
ATOM 3896 C C . GLU B 1 139 ? 5.801 -22.812 6.391 1 89.81 139 GLU B C 1
ATOM 3898 O O . GLU B 1 139 ? 5.418 -23.594 5.516 1 89.81 139 GLU B O 1
ATOM 3903 N N . VAL B 1 140 ? 7.016 -22.578 6.742 1 83 140 VAL B N 1
ATOM 3904 C CA . VAL B 1 140 ? 8.031 -23.516 6.281 1 83 140 VAL B CA 1
ATOM 3905 C C . VAL B 1 140 ? 7.984 -24.781 7.125 1 83 140 VAL B C 1
ATOM 3907 O O . VAL B 1 140 ? 8.211 -24.734 8.336 1 83 140 VAL B O 1
ATOM 3910 N N . PRO B 1 141 ? 7.641 -25.844 6.473 1 82.19 141 PRO B N 1
ATOM 3911 C CA . PRO B 1 141 ? 7.586 -27.078 7.27 1 82.19 141 PRO B CA 1
ATOM 3912 C C . PRO B 1 141 ? 8.953 -27.5 7.812 1 82.19 141 PRO B C 1
ATOM 3914 O O . PRO B 1 141 ? 9.977 -27.219 7.188 1 82.19 141 PRO B O 1
ATOM 3917 N N . THR B 1 142 ? 8.938 -28.016 8.992 1 78.81 142 THR B N 1
ATOM 3918 C CA . THR B 1 142 ? 10.156 -28.578 9.57 1 78.81 142 THR B CA 1
ATOM 3919 C C . THR B 1 142 ? 10.414 -29.984 9.031 1 78.81 142 THR B C 1
ATOM 3921 O O . THR B 1 142 ? 9.492 -30.781 8.922 1 78.81 142 THR B O 1
ATOM 3924 N N . VAL B 1 143 ? 11.625 -30.047 8.43 1 77.06 143 VAL B N 1
ATOM 3925 C CA . VAL B 1 143 ? 12.031 -31.375 7.996 1 77.06 143 VAL B CA 1
ATOM 3926 C C . VAL B 1 143 ? 13.117 -31.906 8.93 1 77.06 143 VAL B C 1
ATOM 3928 O O . VAL B 1 143 ? 14.172 -31.281 9.086 1 77.06 143 VAL B O 1
ATOM 3931 N N . SER B 1 144 ? 12.664 -32.781 9.805 1 65.25 144 SER B N 1
ATOM 3932 C CA . SER B 1 144 ? 13.648 -33.406 10.695 1 65.25 144 SER B CA 1
ATOM 3933 C C . SER B 1 144 ? 14.32 -34.594 10.023 1 65.25 144 SER B C 1
ATOM 3935 O O . SER B 1 144 ? 13.648 -35.531 9.562 1 65.25 144 SER B O 1
ATOM 3937 N N . LEU B 1 145 ? 15.57 -34.312 9.586 1 63.34 145 LEU B N 1
ATOM 3938 C CA . LEU B 1 145 ? 16.219 -35.531 9.055 1 63.34 145 LEU B CA 1
ATOM 3939 C C . LEU B 1 145 ? 17.375 -35.969 9.961 1 63.34 145 LEU B C 1
ATOM 3941 O O . LEU B 1 145 ? 18 -35.125 10.617 1 63.34 145 LEU B O 1
ATOM 3945 N N . ASP B 1 146 ? 17.406 -37.219 10.016 1 65.19 146 ASP B N 1
ATOM 3946 C CA . ASP B 1 146 ? 18.562 -37.844 10.641 1 65.19 146 ASP B CA 1
ATOM 3947 C C . ASP B 1 146 ? 19.844 -37.5 9.898 1 65.19 146 ASP B C 1
ATOM 3949 O O . ASP B 1 146 ? 19.828 -37.312 8.68 1 65.19 146 ASP B O 1
ATOM 3953 N N . ALA B 1 147 ? 20.797 -37.25 10.539 1 62.56 147 ALA B N 1
ATOM 3954 C CA . ALA B 1 147 ? 22.109 -36.906 10.023 1 62.56 147 ALA B CA 1
ATOM 3955 C C . ALA B 1 147 ? 22.578 -37.906 8.977 1 62.56 147 ALA B C 1
ATOM 3957 O O . ALA B 1 147 ? 23.422 -37.594 8.133 1 62.56 147 ALA B O 1
ATOM 3958 N N . THR B 1 148 ? 22.109 -38.906 8.977 1 71.38 148 THR B N 1
ATOM 3959 C CA . THR B 1 148 ? 22.594 -39.969 8.094 1 71.38 148 THR B CA 1
ATOM 3960 C C . THR B 1 148 ? 21.688 -40.125 6.875 1 71.38 148 THR B C 1
ATOM 3962 O O . THR B 1 148 ? 21.922 -40.938 6.004 1 71.38 148 THR B O 1
ATOM 3965 N N . ALA B 1 149 ? 20.766 -39.25 6.762 1 77.38 149 ALA B N 1
ATOM 3966 C CA . ALA B 1 149 ? 19.812 -39.375 5.66 1 77.38 149 ALA B CA 1
ATOM 3967 C C . ALA B 1 149 ? 20.469 -39.062 4.32 1 77.38 149 ALA B C 1
ATOM 3969 O O . ALA B 1 149 ? 21.25 -38.125 4.211 1 77.38 149 ALA B O 1
ATOM 3970 N N . SER B 1 150 ? 20.281 -39.969 3.311 1 80.25 150 SER B N 1
ATOM 3971 C CA . SER B 1 150 ? 20.75 -39.719 1.951 1 80.25 150 SER B CA 1
ATOM 3972 C C . SER B 1 150 ? 20.016 -38.562 1.301 1 80.25 150 SER B C 1
ATOM 3974 O O . SER B 1 150 ? 18.938 -38.156 1.758 1 80.25 150 SER B O 1
ATOM 3976 N N . PRO B 1 151 ? 20.594 -37.969 0.281 1 77.12 151 PRO B N 1
ATOM 3977 C CA . PRO B 1 151 ? 19.906 -36.906 -0.462 1 77.12 151 PRO B CA 1
ATOM 3978 C C . PRO B 1 151 ? 18.547 -37.375 -0.981 1 77.12 151 PRO B C 1
ATOM 3980 O O . PRO B 1 151 ? 17.594 -36.562 -0.996 1 77.12 151 PRO B O 1
ATOM 3983 N N . THR B 1 152 ? 18.531 -38.531 -1.317 1 82.31 152 THR B N 1
ATOM 3984 C CA . THR B 1 152 ? 17.281 -39.094 -1.821 1 82.31 152 THR B CA 1
ATOM 3985 C C . THR B 1 152 ? 16.25 -39.188 -0.706 1 82.31 152 THR B C 1
ATOM 3987 O O . THR B 1 152 ? 15.07 -38.875 -0.917 1 82.31 152 THR B O 1
ATOM 3990 N N . GLU B 1 153 ? 16.703 -39.531 0.375 1 81.44 153 GLU B N 1
ATOM 3991 C CA . GLU B 1 153 ? 15.812 -39.625 1.524 1 81.44 153 GLU B CA 1
ATOM 3992 C C . GLU B 1 153 ? 15.352 -38.219 1.959 1 81.44 153 GLU B C 1
ATOM 3994 O O . GLU B 1 153 ? 14.188 -38.031 2.326 1 81.44 153 GLU B O 1
ATOM 3999 N N . PHE B 1 154 ? 16.25 -37.375 1.901 1 79.12 154 PHE B N 1
ATOM 4000 C CA . PHE B 1 154 ? 15.914 -36 2.242 1 79.12 154 PHE B CA 1
ATOM 4001 C C . PHE B 1 154 ? 14.875 -35.438 1.28 1 79.12 154 PHE B C 1
ATOM 4003 O O . PHE B 1 154 ? 13.898 -34.844 1.706 1 79.12 154 PHE B O 1
ATOM 4010 N N . ALA B 1 155 ? 15.094 -35.688 0.045 1 82.12 155 ALA B N 1
ATOM 4011 C CA . ALA B 1 155 ? 14.18 -35.188 -0.975 1 82.12 155 ALA B CA 1
ATOM 4012 C C . ALA B 1 155 ? 12.781 -35.781 -0.78 1 82.12 155 ALA B C 1
ATOM 4014 O O . ALA B 1 155 ? 11.781 -35.062 -0.925 1 82.12 155 ALA B O 1
ATOM 4015 N N . ALA B 1 156 ? 12.727 -37.031 -0.479 1 85.75 156 ALA B N 1
ATOM 4016 C CA . ALA B 1 156 ? 11.438 -37.688 -0.274 1 85.75 156 ALA B CA 1
ATOM 4017 C C . ALA B 1 156 ? 10.742 -37.125 0.976 1 85.75 156 ALA B C 1
ATOM 4019 O O . ALA B 1 156 ? 9.531 -36.906 0.97 1 85.75 156 ALA B O 1
ATOM 4020 N N . ALA B 1 157 ? 11.477 -37 2.008 1 84.5 157 ALA B N 1
ATOM 4021 C CA . ALA B 1 157 ? 10.93 -36.469 3.26 1 84.5 157 ALA B CA 1
ATOM 4022 C C . ALA B 1 157 ? 10.445 -35.031 3.092 1 84.5 157 ALA B C 1
ATOM 4024 O O . ALA B 1 157 ? 9.391 -34.656 3.623 1 84.5 157 ALA B O 1
ATOM 4025 N N . ARG B 1 158 ? 11.234 -34.312 2.438 1 86.62 158 ARG B N 1
ATOM 4026 C CA . ARG B 1 158 ? 10.867 -32.938 2.154 1 86.62 158 ARG B CA 1
ATOM 4027 C C . ARG B 1 158 ? 9.57 -32.875 1.361 1 86.62 158 ARG B C 1
ATOM 4029 O O . ARG B 1 158 ? 8.672 -32.094 1.703 1 86.62 158 ARG B O 1
ATOM 4036 N N . HIS B 1 159 ? 9.523 -33.625 0.353 1 88 159 HIS B N 1
ATOM 4037 C CA . HIS B 1 159 ? 8.336 -33.625 -0.49 1 88 159 HIS B CA 1
ATOM 4038 C C . HIS B 1 159 ? 7.094 -34 0.318 1 88 159 HIS B C 1
ATOM 4040 O O . HIS B 1 159 ? 6.039 -33.375 0.153 1 88 159 HIS B O 1
ATOM 4046 N N . LYS B 1 160 ? 7.254 -35 1.137 1 90 160 LYS B N 1
ATOM 4047 C CA . LYS B 1 160 ? 6.133 -35.438 1.964 1 90 160 LYS B CA 1
ATOM 4048 C C . LYS B 1 160 ? 5.699 -34.344 2.928 1 90 160 LYS B C 1
ATOM 4050 O O . LYS B 1 160 ? 4.504 -34.125 3.127 1 90 160 LYS B O 1
ATOM 4055 N N . ALA B 1 161 ? 6.633 -33.688 3.488 1 90.38 161 ALA B N 1
ATOM 4056 C CA . ALA B 1 161 ? 6.34 -32.625 4.434 1 90.38 161 ALA B CA 1
ATOM 4057 C C . ALA B 1 161 ? 5.633 -31.469 3.74 1 90.38 161 ALA B C 1
ATOM 4059 O O . ALA B 1 161 ? 4.66 -30.922 4.266 1 90.38 161 ALA B O 1
ATOM 4060 N N . LEU B 1 162 ? 6.102 -31.141 2.596 1 92.38 162 LEU B N 1
ATOM 4061 C CA . LEU B 1 162 ? 5.523 -30.047 1.834 1 92.38 162 LEU B CA 1
ATOM 4062 C C . LEU B 1 162 ? 4.117 -30.391 1.36 1 92.38 162 LEU B C 1
ATOM 4064 O O . LEU B 1 162 ? 3.213 -29.562 1.41 1 92.38 162 LEU B O 1
ATOM 4068 N N . ALA B 1 163 ? 3.947 -31.609 0.969 1 94.19 163 ALA B N 1
ATOM 4069 C CA . ALA B 1 163 ? 2.639 -32.062 0.498 1 94.19 163 ALA B CA 1
ATOM 4070 C C . ALA B 1 163 ? 1.612 -32.031 1.627 1 94.19 163 ALA B C 1
ATOM 4072 O O . ALA B 1 163 ? 0.477 -31.594 1.434 1 94.19 163 ALA B O 1
ATOM 4073 N N . ALA B 1 164 ? 2.02 -32.5 2.762 1 94.75 164 ALA B N 1
ATOM 4074 C CA . ALA B 1 164 ? 1.125 -32.531 3.916 1 94.75 164 ALA B CA 1
ATOM 4075 C C . ALA B 1 164 ? 0.751 -31.109 4.34 1 94.75 164 ALA B C 1
ATOM 4077 O O . ALA B 1 164 ? -0.418 -30.812 4.605 1 94.75 164 ALA B O 1
ATOM 4078 N N . ALA B 1 165 ? 1.725 -30.281 4.391 1 94.62 165 ALA B N 1
ATOM 4079 C CA . ALA B 1 165 ? 1.475 -28.875 4.723 1 94.62 165 ALA B CA 1
ATOM 4080 C C . ALA B 1 165 ? 0.584 -28.219 3.672 1 94.62 165 ALA B C 1
ATOM 4082 O O . ALA B 1 165 ? -0.308 -27.438 4.008 1 94.62 165 ALA B O 1
ATOM 4083 N N . GLY B 1 166 ? 0.878 -28.562 2.432 1 96.12 166 GLY B N 1
ATOM 4084 C CA . GLY B 1 166 ? 0.085 -28.031 1.341 1 96.12 166 GLY B CA 1
ATOM 4085 C C . GLY B 1 166 ? -1.384 -28.391 1.429 1 96.12 166 GLY B C 1
ATOM 4086 O O . GLY B 1 166 ? -2.256 -27.562 1.154 1 96.12 166 GLY B O 1
ATOM 4087 N N . HIS B 1 167 ? -1.633 -29.625 1.796 1 97.44 167 HIS B N 1
ATOM 4088 C CA . HIS B 1 167 ? -3.008 -30.094 1.938 1 97.44 167 HIS B CA 1
ATOM 4089 C C . HIS B 1 167 ? -3.73 -29.344 3.051 1 97.44 167 HIS B C 1
ATOM 4091 O O . HIS B 1 167 ? -4.84 -28.844 2.852 1 97.44 167 HIS B O 1
ATOM 4097 N N . THR B 1 168 ? -3.098 -29.219 4.137 1 97.31 168 THR B N 1
ATOM 4098 C CA . THR B 1 168 ? -3.656 -28.516 5.281 1 97.31 168 THR B CA 1
ATOM 4099 C C . THR B 1 168 ? -3.91 -27.047 4.941 1 97.31 168 THR B C 1
ATOM 4101 O O . THR B 1 168 ? -4.973 -26.5 5.258 1 97.31 168 THR B O 1
ATOM 4104 N N . ASP B 1 169 ? -2.977 -26.469 4.285 1 97.5 169 ASP B N 1
ATOM 4105 C CA . ASP B 1 169 ? -3.061 -25.062 3.936 1 97.5 169 ASP B CA 1
ATOM 4106 C C . ASP B 1 169 ? -4.184 -24.812 2.934 1 97.5 169 ASP B C 1
ATOM 4108 O O . ASP B 1 169 ? -4.887 -23.797 3.023 1 97.5 169 ASP B O 1
ATOM 4112 N N . LEU B 1 170 ? -4.332 -25.703 1.961 1 98.44 170 LEU B N 1
ATOM 4113 C CA . LEU B 1 170 ? -5.387 -25.516 0.97 1 98.44 170 LEU B CA 1
ATOM 4114 C C . LEU B 1 170 ? -6.766 -25.594 1.616 1 98.44 170 LEU B C 1
ATOM 4116 O O . LEU B 1 170 ? -7.66 -24.828 1.281 1 98.44 170 LEU B O 1
ATOM 4120 N N . ILE B 1 171 ? -6.965 -26.484 2.518 1 98.69 171 ILE B N 1
ATOM 4121 C CA . ILE B 1 171 ? -8.227 -26.594 3.248 1 98.69 171 ILE B CA 1
ATOM 4122 C C . ILE B 1 171 ? -8.5 -25.297 4.004 1 98.69 171 ILE B C 1
ATOM 4124 O O . ILE B 1 171 ? -9.609 -24.766 3.947 1 98.69 171 ILE B O 1
ATOM 4128 N N . LYS B 1 172 ? -7.492 -24.797 4.668 1 98.38 172 LYS B N 1
ATOM 4129 C CA . LYS B 1 172 ? -7.629 -23.547 5.398 1 98.38 172 LYS B CA 1
ATOM 4130 C C . LYS B 1 172 ? -8.031 -22.406 4.465 1 98.38 172 LYS B C 1
ATOM 4132 O O . LYS B 1 172 ? -8.922 -21.625 4.781 1 98.38 172 LYS B O 1
ATOM 4137 N N . LEU B 1 173 ? -7.387 -22.328 3.318 1 98.56 173 LEU B N 1
ATOM 4138 C CA . LEU B 1 173 ? -7.66 -21.281 2.348 1 98.56 173 LEU B CA 1
ATOM 4139 C C . LEU B 1 173 ? -9.102 -21.359 1.853 1 98.56 173 LEU B C 1
ATOM 4141 O O . LEU B 1 173 ? -9.789 -20.344 1.777 1 98.56 173 LEU B O 1
ATOM 4145 N N . LEU B 1 174 ? -9.547 -22.547 1.546 1 98.69 174 LEU B N 1
ATOM 4146 C CA . LEU B 1 174 ? -10.891 -22.75 1.021 1 98.69 174 LEU B CA 1
ATOM 4147 C C . LEU B 1 174 ? -11.945 -22.375 2.066 1 98.69 174 LEU B C 1
ATOM 4149 O O . LEU B 1 174 ? -12.984 -21.812 1.73 1 98.69 174 LEU B O 1
ATOM 4153 N N . LYS B 1 175 ? -11.664 -22.625 3.309 1 98.5 175 LYS B N 1
ATOM 4154 C CA . LYS B 1 175 ? -12.578 -22.266 4.387 1 98.5 175 LYS B CA 1
ATOM 4155 C C . LYS B 1 175 ? -12.617 -20.75 4.594 1 98.5 175 LYS B C 1
ATOM 4157 O O . LYS B 1 175 ? -13.695 -20.172 4.762 1 98.5 175 LYS B O 1
ATOM 4162 N N . LEU B 1 176 ? -11.469 -20.141 4.609 1 98.25 176 LEU B N 1
ATOM 4163 C CA . LEU B 1 176 ? -11.383 -18.703 4.789 1 98.25 176 LEU B CA 1
ATOM 4164 C C . LEU B 1 176 ? -12.117 -17.969 3.672 1 98.25 176 LEU B C 1
ATOM 4166 O O . LEU B 1 176 ? -12.859 -17.016 3.928 1 98.25 176 LEU B O 1
ATOM 4170 N N . ARG B 1 177 ? -11.93 -18.422 2.443 1 98.75 177 ARG B N 1
ATOM 4171 C CA . ARG B 1 177 ? -12.578 -17.781 1.306 1 98.75 177 ARG B CA 1
ATOM 4172 C C . ARG B 1 177 ? -14.086 -18 1.344 1 98.75 177 ARG B C 1
ATOM 4174 O O . ARG B 1 177 ? -14.859 -17.109 0.987 1 98.75 177 ARG B O 1
ATOM 4181 N N . ALA B 1 178 ? -14.453 -19.172 1.782 1 98.62 178 ALA B N 1
ATOM 4182 C CA . ALA B 1 178 ? -15.883 -19.438 1.898 1 98.62 178 ALA B CA 1
ATOM 4183 C C . ALA B 1 178 ? -16.531 -18.531 2.932 1 98.62 178 ALA B C 1
ATOM 4185 O O . ALA B 1 178 ? -17.703 -18.156 2.793 1 98.62 178 ALA B O 1
ATOM 4186 N N . LYS B 1 179 ? -15.797 -18.219 3.957 1 97.5 179 LYS B N 1
ATOM 4187 C CA . LYS B 1 179 ? -16.281 -17.297 4.977 1 97.5 179 LYS B CA 1
ATOM 4188 C C . LYS B 1 179 ? -16.5 -15.891 4.406 1 97.5 179 LYS B C 1
ATOM 4190 O O . LYS B 1 179 ? -17.469 -15.211 4.75 1 97.5 179 LYS B O 1
ATOM 4195 N N . GLU B 1 180 ? -15.656 -15.453 3.502 1 98.25 180 GLU B N 1
ATOM 4196 C CA . GLU B 1 180 ? -15.641 -14.102 2.953 1 98.25 180 GLU B CA 1
ATOM 4197 C C . GLU B 1 180 ? -16.625 -13.961 1.794 1 98.25 180 GLU B C 1
ATOM 4199 O O . GLU B 1 180 ? -17.281 -12.93 1.643 1 98.25 180 GLU B O 1
ATOM 4204 N N . ILE B 1 181 ? -16.672 -14.992 0.937 1 98.56 181 ILE B N 1
ATOM 4205 C CA . ILE B 1 181 ? -17.438 -14.914 -0.295 1 98.56 181 ILE B CA 1
ATOM 4206 C C . ILE B 1 181 ? -18.906 -15.258 -0.003 1 98.56 181 ILE B C 1
ATOM 4208 O O . ILE B 1 181 ? -19.188 -16.266 0.651 1 98.56 181 ILE B O 1
ATOM 4212 N N . ARG B 1 182 ? -19.812 -14.453 -0.452 1 97.75 182 ARG B N 1
ATOM 4213 C CA . ARG B 1 182 ? -21.234 -14.648 -0.186 1 97.75 182 ARG B CA 1
ATOM 4214 C C . ARG B 1 182 ? -21.781 -15.844 -0.96 1 97.75 182 ARG B C 1
ATOM 4216 O O . ARG B 1 182 ? -21.156 -16.312 -1.918 1 97.75 182 ARG B O 1
ATOM 4223 N N . GLN B 1 183 ? -22.953 -16.266 -0.546 1 97.12 183 GLN B N 1
ATOM 4224 C CA . GLN B 1 183 ? -23.641 -17.328 -1.278 1 97.12 183 GLN B CA 1
ATOM 4225 C C . GLN B 1 183 ? -23.828 -16.953 -2.744 1 97.12 183 GLN B C 1
ATOM 4227 O O . GLN B 1 183 ? -24.234 -15.828 -3.053 1 97.12 183 GLN B O 1
ATOM 4232 N N . GLY B 1 184 ? -23.469 -17.859 -3.598 1 97.44 184 GLY B N 1
ATOM 4233 C CA . GLY B 1 184 ? -23.594 -17.609 -5.023 1 97.44 184 GLY B CA 1
ATOM 4234 C C . GLY B 1 184 ? -22.391 -16.938 -5.625 1 97.44 184 GLY B C 1
ATOM 4235 O O . GLY B 1 184 ? -22.266 -16.828 -6.848 1 97.44 184 GLY B O 1
ATOM 4236 N N . GLY B 1 185 ? -21.453 -16.469 -4.758 1 98.44 185 GLY B N 1
ATOM 4237 C CA . GLY B 1 185 ? -20.219 -15.875 -5.238 1 98.44 185 GLY B CA 1
ATOM 4238 C C . GLY B 1 185 ? -19.219 -16.906 -5.727 1 98.44 185 GLY B C 1
ATOM 4239 O O . GLY B 1 185 ? -19.484 -18.109 -5.68 1 98.44 185 GLY B O 1
ATOM 4240 N N . TYR B 1 186 ? -18.031 -16.422 -6.188 1 98.88 186 TYR B N 1
ATOM 4241 C CA . TYR B 1 186 ? -17.125 -17.344 -6.855 1 98.88 186 TYR B CA 1
ATOM 4242 C C . TYR B 1 186 ? -15.703 -17.188 -6.328 1 98.88 186 TYR B C 1
ATOM 4244 O O . TYR B 1 186 ? -15.297 -16.094 -5.934 1 98.88 186 TYR B O 1
ATOM 4252 N N . LEU B 1 187 ? -14.984 -18.266 -6.316 1 98.88 187 LEU B N 1
ATOM 4253 C CA . LEU B 1 187 ? -13.531 -18.297 -6.215 1 98.88 187 LEU B CA 1
ATOM 4254 C C . LEU B 1 187 ? -12.914 -18.875 -7.48 1 98.88 187 LEU B C 1
ATOM 4256 O O . LEU B 1 187 ? -13.242 -20 -7.879 1 98.88 187 LEU B O 1
ATOM 4260 N N . ILE B 1 188 ? -12.117 -18.141 -8.156 1 98.88 188 ILE B N 1
ATOM 4261 C CA . ILE B 1 188 ? -11.422 -18.547 -9.367 1 98.88 188 ILE B CA 1
ATOM 4262 C C . ILE B 1 188 ? -9.914 -18.453 -9.156 1 98.88 188 ILE B C 1
ATOM 4264 O O . ILE B 1 188 ? -9.406 -17.422 -8.719 1 98.88 188 ILE B O 1
ATOM 4268 N N . ALA B 1 189 ? -9.242 -19.547 -9.469 1 98.69 189 ALA B N 1
ATOM 4269 C CA . ALA B 1 189 ? -7.805 -19.531 -9.203 1 98.69 189 ALA B CA 1
ATOM 4270 C C . ALA B 1 189 ? -7.047 -20.391 -10.211 1 98.69 189 ALA B C 1
ATOM 4272 O O . ALA B 1 189 ? -7.586 -21.375 -10.727 1 98.69 189 ALA B O 1
ATOM 4273 N N . ALA B 1 190 ? -5.875 -19.938 -10.547 1 98.5 190 ALA B N 1
ATOM 4274 C CA . ALA B 1 190 ? -4.836 -20.75 -11.18 1 98.5 190 ALA B CA 1
ATOM 4275 C C . ALA B 1 190 ? -3.752 -21.141 -10.18 1 98.5 190 ALA B C 1
ATOM 4277 O O . ALA B 1 190 ? -2.945 -20.297 -9.773 1 98.5 190 ALA B O 1
ATOM 4278 N N . ILE B 1 191 ? -3.709 -22.391 -9.789 1 97.81 191 ILE B N 1
ATOM 4279 C CA . ILE B 1 191 ? -2.779 -22.859 -8.766 1 97.81 191 ILE B CA 1
ATOM 4280 C C . ILE B 1 191 ? -1.638 -23.625 -9.43 1 97.81 191 ILE B C 1
ATOM 4282 O O . ILE B 1 191 ? -1.867 -24.625 -10.109 1 97.81 191 ILE B O 1
ATOM 4286 N N . GLY B 1 192 ? -0.418 -23.125 -9.211 1 95.75 192 GLY B N 1
ATOM 4287 C CA . GLY B 1 192 ? 0.703 -23.906 -9.719 1 95.75 192 GLY B CA 1
ATOM 4288 C C . GLY B 1 192 ? 0.628 -25.375 -9.344 1 95.75 192 GLY B C 1
ATOM 4289 O O . GLY B 1 192 ? 0.263 -25.719 -8.219 1 95.75 192 GLY B O 1
ATOM 4290 N N . GLY B 1 193 ? 0.947 -26.219 -10.336 1 95.56 193 GLY B N 1
ATOM 4291 C CA . GLY B 1 193 ? 0.661 -27.625 -10.086 1 95.56 193 GLY B CA 1
ATOM 4292 C C . GLY B 1 193 ? 1.677 -28.547 -10.703 1 95.56 193 GLY B C 1
ATOM 4293 O O . GLY B 1 193 ? 2.711 -28.109 -11.211 1 95.56 193 GLY B O 1
ATOM 4294 N N . GLN B 1 194 ? 1.455 -29.812 -10.477 1 95 194 GLN B N 1
ATOM 4295 C CA . GLN B 1 194 ? 2.191 -30.922 -11.078 1 95 194 GLN B CA 1
ATOM 4296 C C . GLN B 1 194 ? 1.433 -31.5 -12.266 1 95 194 GLN B C 1
ATOM 4298 O O . GLN B 1 194 ? 0.242 -31.234 -12.445 1 95 194 GLN B O 1
ATOM 4303 N N . LYS B 1 195 ? 2.172 -32.25 -12.992 1 94.75 195 LYS B N 1
ATOM 4304 C CA . LYS B 1 195 ? 1.575 -32.938 -14.141 1 94.75 195 LYS B CA 1
ATOM 4305 C C . LYS B 1 195 ? 0.401 -33.812 -13.711 1 94.75 195 LYS B C 1
ATOM 4307 O O . LYS B 1 195 ? 0.504 -34.562 -12.742 1 94.75 195 LYS B O 1
ATOM 4312 N N . PRO B 1 196 ? -0.708 -33.75 -14.445 1 95.12 196 PRO B N 1
ATOM 4313 C CA . PRO B 1 196 ? -1.825 -34.656 -14.141 1 95.12 196 PRO B CA 1
ATOM 4314 C C . PRO B 1 196 ? -1.516 -36.094 -14.477 1 95.12 196 PRO B C 1
ATOM 4316 O O . PRO B 1 196 ? -0.559 -36.375 -15.203 1 95.12 196 PRO B O 1
ATOM 4319 N N . LYS B 1 197 ? -2.354 -36.969 -13.891 1 93.19 197 LYS B N 1
ATOM 4320 C CA . LYS B 1 197 ? -2.248 -38.375 -14.227 1 93.19 197 LYS B CA 1
ATOM 4321 C C . LYS B 1 197 ? -2.451 -38.594 -15.719 1 93.19 197 LYS B C 1
ATOM 4323 O O . LYS B 1 197 ? -3.338 -38 -16.328 1 93.19 197 LYS B O 1
ATOM 4328 N N . GLY B 1 198 ? -1.595 -39.406 -16.344 1 92.44 198 GLY B N 1
ATOM 4329 C CA . GLY B 1 198 ? -1.732 -39.75 -17.75 1 92.44 198 GLY B CA 1
ATOM 4330 C C . GLY B 1 198 ? -0.889 -38.875 -18.656 1 92.44 198 GLY B C 1
ATOM 4331 O O . GLY B 1 198 ? -0.668 -39.219 -19.828 1 92.44 198 GLY B O 1
ATOM 4332 N N . GLU B 1 199 ? -0.512 -37.719 -18.109 1 93.19 199 GLU B N 1
ATOM 4333 C CA . GLU B 1 199 ? 0.361 -36.844 -18.875 1 93.19 199 GLU B CA 1
ATOM 4334 C C . GLU B 1 199 ? 1.828 -37.219 -18.703 1 93.19 199 GLU B C 1
ATOM 4336 O O . GLU B 1 199 ? 2.207 -37.781 -17.656 1 93.19 199 GLU B O 1
ATOM 4341 N N . THR B 1 200 ? 2.643 -36.938 -19.641 1 93.38 200 THR B N 1
ATOM 4342 C CA . THR B 1 200 ? 4.043 -37.344 -19.609 1 93.38 200 THR B CA 1
ATOM 4343 C C . THR B 1 200 ? 4.949 -36.156 -19.375 1 93.38 200 THR B C 1
ATOM 4345 O O . THR B 1 200 ? 6.066 -36.281 -18.891 1 93.38 200 THR B O 1
ATOM 4348 N N . VAL B 1 201 ? 4.449 -35 -19.734 1 93.94 201 VAL B N 1
ATOM 4349 C CA . VAL B 1 201 ? 5.266 -33.812 -19.609 1 93.94 201 VAL B CA 1
ATOM 4350 C C . VAL B 1 201 ? 5.141 -33.25 -18.188 1 93.94 201 VAL B C 1
ATOM 4352 O O . VAL B 1 201 ? 4.039 -32.906 -17.75 1 93.94 201 VAL B O 1
ATOM 4355 N N . ALA B 1 202 ? 6.207 -33.156 -17.484 1 93.31 202 ALA B N 1
ATOM 4356 C CA . ALA B 1 202 ? 6.234 -32.562 -16.156 1 93.31 202 ALA B CA 1
ATOM 4357 C C . ALA B 1 202 ? 6.449 -31.047 -16.234 1 93.31 202 ALA B C 1
ATOM 4359 O O . ALA B 1 202 ? 6.934 -30.531 -17.25 1 93.31 202 ALA B O 1
ATOM 4360 N N . SER B 1 203 ? 5.984 -30.312 -15.203 1 93.81 203 SER B N 1
ATOM 4361 C CA . SER B 1 203 ? 6.328 -28.906 -15.109 1 93.81 203 SER B CA 1
ATOM 4362 C C . SER B 1 203 ? 7.84 -28.703 -15.117 1 93.81 203 SER B C 1
ATOM 4364 O O . SER B 1 203 ? 8.578 -29.469 -14.508 1 93.81 203 SER B O 1
ATOM 4366 N N . ASN B 1 204 ? 8.258 -27.734 -15.859 1 93.12 204 ASN B N 1
ATOM 4367 C CA . ASN B 1 204 ? 9.664 -27.344 -15.93 1 93.12 204 ASN B CA 1
ATOM 4368 C C . ASN B 1 204 ? 9.828 -25.828 -15.867 1 93.12 204 ASN B C 1
ATOM 4370 O O . ASN B 1 204 ? 10.031 -25.188 -16.891 1 93.12 204 ASN B O 1
ATOM 4374 N N . PRO B 1 205 ? 9.812 -25.25 -14.688 1 91 205 PRO B N 1
ATOM 4375 C CA . PRO B 1 205 ? 9.898 -23.797 -14.562 1 91 205 PRO B CA 1
ATOM 4376 C C . PRO B 1 205 ? 11.328 -23.266 -14.727 1 91 205 PRO B C 1
ATOM 4378 O O . PRO B 1 205 ? 11.555 -22.062 -14.664 1 91 205 PRO B O 1
ATOM 4381 N N . GLY B 1 206 ? 12.328 -24.125 -14.969 1 91.06 206 GLY B N 1
ATOM 4382 C CA . GLY B 1 206 ? 13.703 -23.688 -15.102 1 91.06 206 GLY B CA 1
ATOM 4383 C C . GLY B 1 206 ? 14.539 -23.953 -13.859 1 91.06 206 GLY B C 1
ATOM 4384 O O . GLY B 1 206 ? 15.484 -23.219 -13.57 1 91.06 206 GLY B O 1
ATOM 4385 N N . ILE B 1 207 ? 14.203 -24.984 -13.156 1 89 207 ILE B N 1
ATOM 4386 C CA . ILE B 1 207 ? 14.852 -25.266 -11.883 1 89 207 ILE B CA 1
ATOM 4387 C C . ILE B 1 207 ? 16.25 -25.828 -12.133 1 89 207 ILE B C 1
ATOM 4389 O O . ILE B 1 207 ? 17.172 -25.562 -11.367 1 89 207 ILE B O 1
ATOM 4393 N N . GLN B 1 208 ? 16.422 -26.562 -13.219 1 92.44 208 GLN B N 1
ATOM 4394 C CA . GLN B 1 208 ? 17.703 -27.219 -13.477 1 92.44 208 GLN B CA 1
ATOM 4395 C C . GLN B 1 208 ? 18.828 -26.219 -13.672 1 92.44 208 GLN B C 1
ATOM 4397 O O . GLN B 1 208 ? 19.859 -26.297 -13.016 1 92.44 208 GLN B O 1
ATOM 4402 N N . PRO B 1 209 ? 18.609 -25.281 -14.555 1 95.06 209 PRO B N 1
ATOM 4403 C CA . PRO B 1 209 ? 19.672 -24.266 -14.672 1 95.06 209 PRO B CA 1
ATOM 4404 C C . PRO B 1 209 ? 19.938 -23.531 -13.367 1 95.06 209 PRO B C 1
ATOM 4406 O O . PRO B 1 209 ? 21.078 -23.172 -13.078 1 95.06 209 PRO B O 1
ATOM 4409 N N . VAL B 1 210 ? 18.922 -23.281 -12.625 1 92.19 210 VAL B N 1
ATOM 4410 C CA . VAL B 1 210 ? 19.047 -22.609 -11.336 1 92.19 210 VAL B CA 1
ATOM 4411 C C . VAL B 1 210 ? 19.875 -23.469 -10.375 1 92.19 210 VAL B C 1
ATOM 4413 O O . VAL B 1 210 ? 20.781 -22.969 -9.719 1 92.19 210 VAL B O 1
ATOM 4416 N N . GLN B 1 211 ? 19.547 -24.734 -10.359 1 89.75 211 GLN B N 1
ATOM 4417 C CA . GLN B 1 211 ? 20.312 -25.656 -9.523 1 89.75 211 GLN B CA 1
ATOM 4418 C C . GLN B 1 211 ? 21.766 -25.719 -9.961 1 89.75 211 GLN B C 1
ATOM 4420 O O . GLN B 1 211 ? 22.672 -25.734 -9.117 1 89.75 211 GLN B O 1
ATOM 4425 N N . SER B 1 212 ? 21.984 -25.797 -11.234 1 94.38 212 SER B N 1
ATOM 4426 C CA . SER B 1 212 ? 23.344 -25.797 -11.773 1 94.38 212 SER B CA 1
ATOM 4427 C C . SER B 1 212 ? 24.094 -24.531 -11.367 1 94.38 212 SER B C 1
ATOM 4429 O O . SER B 1 212 ? 25.281 -24.594 -11.016 1 94.38 212 SER B O 1
ATOM 4431 N N . GLY B 1 213 ? 23.406 -23.453 -11.477 1 94.94 213 GLY B N 1
ATOM 4432 C CA . GLY B 1 213 ? 24.016 -22.203 -11.078 1 94.94 213 GLY B CA 1
ATOM 4433 C C . GLY B 1 213 ? 24.391 -22.156 -9.609 1 94.94 213 GLY B C 1
ATOM 4434 O O . GLY B 1 213 ? 25.484 -21.703 -9.258 1 94.94 213 GLY B O 1
ATOM 4435 N N . LEU B 1 214 ? 23.531 -22.641 -8.758 1 92.56 214 LEU B N 1
ATOM 4436 C CA . LEU B 1 214 ? 23.797 -22.656 -7.32 1 92.56 214 LEU B CA 1
ATOM 4437 C C . LEU B 1 214 ? 24.969 -23.562 -6.992 1 92.56 214 LEU B C 1
ATOM 4439 O O . LEU B 1 214 ? 25.812 -23.203 -6.168 1 92.56 214 LEU B O 1
ATOM 4443 N N . MET B 1 215 ? 25.016 -24.625 -7.629 1 92.94 215 MET B N 1
ATOM 4444 C CA . MET B 1 215 ? 26.10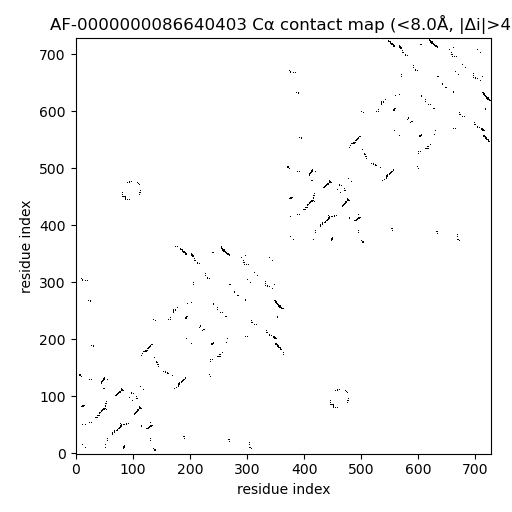9 -25.562 -7.41 1 92.94 215 MET B CA 1
ATOM 4445 C C . MET B 1 215 ? 27.453 -24.953 -7.836 1 92.94 215 MET B C 1
ATOM 4447 O O . MET B 1 215 ? 28.469 -25.141 -7.164 1 92.94 215 MET B O 1
ATOM 4451 N N . ARG B 1 216 ? 27.375 -24.328 -8.938 1 95.69 216 ARG B N 1
ATOM 4452 C CA . ARG B 1 216 ? 28.578 -23.656 -9.391 1 95.69 216 ARG B CA 1
ATOM 4453 C C . ARG B 1 216 ? 29.031 -22.594 -8.391 1 95.69 216 ARG B C 1
ATOM 4455 O O . ARG B 1 216 ? 30.219 -22.438 -8.133 1 95.69 216 ARG B O 1
ATOM 4462 N N . MET B 1 217 ? 28.141 -21.906 -7.863 1 95.31 217 MET B N 1
ATOM 4463 C CA . MET B 1 217 ? 28.469 -20.875 -6.883 1 95.31 217 MET B CA 1
ATOM 4464 C C . MET B 1 217 ? 29.078 -21.484 -5.625 1 95.31 217 MET B C 1
ATOM 4466 O O . MET B 1 217 ? 29.953 -20.891 -5 1 95.31 217 MET B O 1
ATOM 4470 N N . VAL B 1 218 ? 28.594 -22.625 -5.262 1 93.81 218 VAL B N 1
ATOM 4471 C CA . VAL B 1 218 ? 29.203 -23.344 -4.148 1 93.81 218 VAL B CA 1
ATOM 4472 C C . VAL B 1 218 ? 30.641 -23.719 -4.496 1 93.81 218 VAL B C 1
ATOM 4474 O O . VAL B 1 218 ? 31.547 -23.516 -3.695 1 93.81 218 VAL B O 1
ATOM 4477 N N . GLY B 1 219 ? 30.812 -24.219 -5.621 1 95.69 219 GLY B N 1
ATOM 4478 C CA . GLY B 1 219 ? 32.125 -24.594 -6.082 1 95.69 219 GLY B CA 1
ATOM 4479 C C . GLY B 1 219 ? 33.094 -23.438 -6.121 1 95.69 219 GLY B C 1
ATOM 4480 O O . GLY B 1 219 ? 34.312 -23.609 -5.883 1 95.69 219 GLY B O 1
ATOM 4481 N N . GLU B 1 220 ? 32.562 -22.328 -6.406 1 96.31 220 GLU B N 1
ATOM 4482 C CA . GLU B 1 220 ? 33.375 -21.125 -6.52 1 96.31 220 GLU B CA 1
ATOM 4483 C C . GLU B 1 220 ? 33.531 -20.422 -5.172 1 96.31 220 GLU B C 1
ATOM 4485 O O . GLU B 1 220 ? 34.156 -19.375 -5.078 1 96.31 220 GLU B O 1
ATOM 4490 N N . GLY B 1 221 ? 32.875 -20.922 -4.129 1 94.06 221 GLY B N 1
ATOM 4491 C CA . GLY B 1 221 ? 33 -20.375 -2.787 1 94.06 221 GLY B CA 1
ATOM 4492 C C . GLY B 1 221 ? 32.094 -19.188 -2.537 1 94.06 221 GLY B C 1
ATOM 4493 O O . GLY B 1 221 ? 32.219 -18.5 -1.527 1 94.06 221 GLY B O 1
ATOM 4494 N N . LYS B 1 222 ? 31.156 -18.953 -3.402 1 94 222 LYS B N 1
ATOM 4495 C CA . LYS B 1 222 ? 30.25 -17.812 -3.297 1 94 222 LYS B CA 1
ATOM 4496 C C . LYS B 1 222 ? 29.031 -18.141 -2.457 1 94 222 LYS B C 1
ATOM 4498 O O . LYS B 1 222 ? 28.328 -17.25 -1.987 1 94 222 LYS B O 1
ATOM 4503 N N . LEU B 1 223 ? 28.734 -19.328 -2.309 1 93.5 223 LEU B N 1
ATOM 4504 C CA . LEU B 1 223 ? 27.625 -19.875 -1.529 1 93.5 223 LEU B CA 1
ATOM 4505 C C . LEU B 1 223 ? 28.094 -21.062 -0.699 1 93.5 223 LEU B C 1
ATOM 4507 O O . LEU B 1 223 ? 28.812 -21.938 -1.199 1 93.5 223 LEU B O 1
ATOM 4511 N N . SER B 1 224 ? 27.719 -21.062 0.552 1 92.69 224 SER B N 1
ATOM 4512 C CA . SER B 1 224 ? 28.109 -22.203 1.379 1 92.69 224 SER B CA 1
ATOM 4513 C C . SER B 1 224 ? 27.141 -23.359 1.216 1 92.69 224 SER B C 1
ATOM 4515 O O . SER B 1 224 ? 26 -23.172 0.763 1 92.69 224 SER B O 1
ATOM 4517 N N . PHE B 1 225 ? 27.609 -24.5 1.541 1 87.75 225 PHE B N 1
ATOM 4518 C CA . PHE B 1 225 ? 26.766 -25.688 1.432 1 87.75 225 PHE B CA 1
ATOM 4519 C C . PHE B 1 225 ? 25.562 -25.594 2.369 1 87.75 225 PHE B C 1
ATOM 4521 O O . PHE B 1 225 ? 24.438 -25.906 1.975 1 87.75 225 PHE B O 1
ATOM 4528 N N . PRO B 1 226 ? 25.75 -25.078 3.59 1 85.88 226 PRO B N 1
ATOM 4529 C CA . PRO B 1 226 ? 24.578 -24.891 4.453 1 85.88 226 PRO B CA 1
ATOM 4530 C C . PRO B 1 226 ? 23.562 -23.906 3.871 1 85.88 226 PRO B C 1
ATOM 4532 O O . PRO B 1 226 ? 22.359 -24.125 3.982 1 85.88 226 PRO B O 1
ATOM 4535 N N . GLU B 1 227 ? 24.062 -22.859 3.275 1 89.12 227 GLU B N 1
ATOM 4536 C CA . GLU B 1 227 ? 23.172 -21.906 2.615 1 89.12 227 GLU B CA 1
ATOM 4537 C C . GLU B 1 227 ? 22.391 -22.578 1.491 1 89.12 227 GLU B C 1
ATOM 4539 O O . GLU B 1 227 ? 21.188 -22.359 1.361 1 89.12 227 GLU B O 1
ATOM 4544 N N . LEU B 1 228 ? 23.062 -23.344 0.728 1 87.31 228 LEU B N 1
ATOM 4545 C CA . LEU B 1 228 ? 22.406 -24.078 -0.359 1 87.31 228 LEU B CA 1
ATOM 4546 C C . LEU B 1 228 ? 21.312 -25 0.176 1 87.31 228 LEU B C 1
ATOM 4548 O O . LEU B 1 228 ? 20.219 -25.062 -0.387 1 87.31 228 LEU B O 1
ATOM 4552 N N . MET B 1 229 ? 21.516 -25.672 1.2 1 81.12 229 MET B N 1
ATOM 4553 C CA . MET B 1 229 ? 20.562 -26.625 1.768 1 81.12 229 MET B CA 1
ATOM 4554 C C . MET B 1 229 ? 19.312 -25.891 2.268 1 81.12 229 MET B C 1
ATOM 4556 O O . MET B 1 229 ? 18.203 -26.438 2.195 1 81.12 229 MET B O 1
ATOM 4560 N N . GLN B 1 230 ? 19.469 -24.703 2.686 1 81.06 230 GLN B N 1
ATOM 4561 C CA . GLN B 1 230 ? 18.344 -23.938 3.195 1 81.06 230 GLN B CA 1
ATOM 4562 C C . GLN B 1 230 ? 17.422 -23.484 2.061 1 81.06 230 GLN B C 1
ATOM 4564 O O . GLN B 1 230 ? 16.219 -23.344 2.258 1 81.06 230 GLN B O 1
ATOM 4569 N N . THR B 1 231 ? 18.031 -23.359 0.943 1 80.25 231 THR B N 1
ATOM 4570 C CA . THR B 1 231 ? 17.203 -22.922 -0.184 1 80.25 231 THR B CA 1
ATOM 4571 C C . THR B 1 231 ? 16.25 -24.031 -0.613 1 80.25 231 THR B C 1
ATOM 4573 O O . THR B 1 231 ? 15.234 -23.766 -1.258 1 80.25 231 THR B O 1
ATOM 4576 N N . ALA B 1 232 ? 16.531 -25.266 -0.293 1 76.88 232 ALA B N 1
ATOM 4577 C CA . ALA B 1 232 ? 15.688 -26.406 -0.651 1 76.88 232 ALA B CA 1
ATOM 4578 C C . ALA B 1 232 ? 14.383 -26.391 0.13 1 76.88 232 ALA B C 1
ATOM 4580 O O . ALA B 1 232 ? 13.422 -27.078 -0.231 1 76.88 232 ALA B O 1
ATOM 4581 N N . LEU B 1 233 ? 14.289 -25.578 1.089 1 80.19 233 LEU B N 1
ATOM 4582 C CA . LEU B 1 233 ? 13.117 -25.531 1.951 1 80.19 233 LEU B CA 1
ATOM 4583 C C . LEU B 1 233 ? 12.156 -24.438 1.513 1 80.19 233 LEU B C 1
ATOM 4585 O O . LEU B 1 233 ? 11.375 -23.938 2.32 1 80.19 233 LEU B O 1
ATOM 4589 N N . PHE B 1 234 ? 12.273 -24.125 0.23 1 85.94 234 PHE B N 1
ATOM 4590 C CA . PHE B 1 234 ? 11.328 -23.156 -0.32 1 85.94 234 PHE B CA 1
ATOM 4591 C C . PHE B 1 234 ? 9.891 -23.547 0.023 1 85.94 234 PHE B C 1
ATOM 4593 O O . PHE B 1 234 ? 9.469 -24.672 -0.235 1 85.94 234 PHE B O 1
ATOM 4600 N N . PRO B 1 235 ? 9.117 -22.641 0.636 1 89.88 235 PRO B N 1
ATOM 4601 C CA . PRO B 1 235 ? 7.801 -22.969 1.183 1 89.88 235 PRO B CA 1
ATOM 4602 C C . PRO B 1 235 ? 6.703 -22.969 0.124 1 89.88 235 PRO B C 1
ATOM 4604 O O . PRO B 1 235 ? 5.797 -22.125 0.177 1 89.88 235 PRO B O 1
ATOM 4607 N N . SER B 1 236 ? 6.719 -23.906 -0.732 1 92.81 236 SER B N 1
ATOM 4608 C CA . SER B 1 236 ? 5.703 -24.047 -1.771 1 92.81 236 SER B CA 1
ATOM 4609 C C . SER B 1 236 ? 5.449 -25.516 -2.102 1 92.81 236 SER B C 1
ATOM 4611 O O . SER B 1 236 ? 6.344 -26.359 -1.951 1 92.81 236 SER B O 1
ATOM 4613 N N . HIS B 1 237 ? 4.312 -25.797 -2.441 1 94.81 237 HIS B N 1
ATOM 4614 C CA . HIS B 1 237 ? 3.953 -27.125 -2.91 1 94.81 237 HIS B CA 1
ATOM 4615 C C . HIS B 1 237 ? 3.047 -27.062 -4.133 1 94.81 237 HIS B C 1
ATOM 4617 O O . HIS B 1 237 ? 1.942 -26.516 -4.062 1 94.81 237 HIS B O 1
ATOM 4623 N N . GLU B 1 238 ? 3.588 -27.547 -5.23 1 95.5 238 GLU B N 1
ATOM 4624 C CA . GLU B 1 238 ? 2.773 -27.688 -6.434 1 95.5 238 GLU B CA 1
ATOM 4625 C C . GLU B 1 238 ? 1.852 -28.891 -6.336 1 95.5 238 GLU B C 1
ATOM 4627 O O . GLU B 1 238 ? 2.318 -30.031 -6.176 1 95.5 238 GLU B O 1
ATOM 4632 N N . ARG B 1 239 ? 0.613 -28.672 -6.465 1 96.44 239 ARG B N 1
ATOM 4633 C CA . ARG B 1 239 ? -0.37 -29.719 -6.223 1 96.44 239 ARG B CA 1
ATOM 4634 C C . ARG B 1 239 ? -0.761 -30.406 -7.527 1 96.44 239 ARG B C 1
ATOM 4636 O O .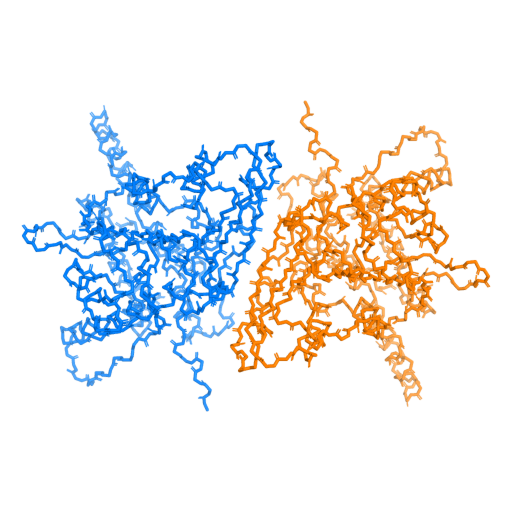 ARG B 1 239 ? -0.83 -29.766 -8.578 1 96.44 239 ARG B O 1
ATOM 4643 N N . THR B 1 240 ? -1.012 -31.703 -7.402 1 96.12 240 THR B N 1
ATOM 4644 C CA . THR B 1 240 ? -1.685 -32.406 -8.492 1 96.12 240 THR B CA 1
ATOM 4645 C C . THR B 1 240 ? -3.178 -32.094 -8.492 1 96.12 240 THR B C 1
ATOM 4647 O O . THR B 1 240 ? -3.729 -31.656 -7.484 1 96.12 240 THR B O 1
ATOM 4650 N N . PRO B 1 241 ? -3.797 -32.312 -9.688 1 97.25 241 PRO B N 1
ATOM 4651 C CA . PRO B 1 241 ? -5.254 -32.156 -9.695 1 97.25 241 PRO B CA 1
ATOM 4652 C C . PRO B 1 241 ? -5.945 -33 -8.633 1 97.25 241 PRO B C 1
ATOM 4654 O O . PRO B 1 241 ? -6.914 -32.562 -8.016 1 97.25 241 PRO B O 1
ATOM 4657 N N . ASP B 1 242 ? -5.414 -34.188 -8.359 1 96.94 242 ASP B N 1
ATOM 4658 C CA . ASP B 1 242 ? -6.008 -35.094 -7.367 1 96.94 242 ASP B CA 1
ATOM 4659 C C . ASP B 1 242 ? -5.875 -34.5 -5.961 1 96.94 242 ASP B C 1
ATOM 4661 O O . ASP B 1 242 ? -6.777 -34.656 -5.133 1 96.94 242 ASP B O 1
ATOM 4665 N N . GLU B 1 243 ? -4.773 -33.906 -5.695 1 97.25 243 GLU B N 1
ATOM 4666 C CA . GLU B 1 243 ? -4.582 -33.281 -4.398 1 97.25 243 GLU B CA 1
ATOM 4667 C C . GLU B 1 243 ? -5.562 -32.125 -4.207 1 97.25 243 GLU B C 1
ATOM 4669 O O . GLU B 1 243 ? -6.078 -31.906 -3.105 1 97.25 243 GLU B O 1
ATOM 4674 N N . VAL B 1 244 ? -5.805 -31.359 -5.266 1 98.44 244 VAL B N 1
ATOM 4675 C CA . VAL B 1 244 ? -6.777 -30.281 -5.195 1 98.44 244 VAL B CA 1
ATOM 4676 C C . VAL B 1 244 ? -8.172 -30.844 -4.953 1 98.44 244 VAL B C 1
ATOM 4678 O O . VAL B 1 244 ? -8.906 -30.359 -4.086 1 98.44 244 VAL B O 1
ATOM 4681 N N . ARG B 1 245 ? -8.492 -31.922 -5.66 1 98.12 245 ARG B N 1
ATOM 4682 C CA . ARG B 1 245 ? -9.789 -32.562 -5.496 1 98.12 245 ARG B CA 1
ATOM 4683 C C . ARG B 1 245 ? -9.961 -33.094 -4.074 1 98.12 245 ARG B C 1
ATOM 4685 O O . ARG B 1 245 ? -11.039 -32.969 -3.49 1 98.12 245 ARG B O 1
ATOM 4692 N N . ALA B 1 246 ? -8.914 -33.625 -3.582 1 98.19 246 ALA B N 1
ATOM 4693 C CA . ALA B 1 246 ? -8.961 -34.188 -2.229 1 98.19 246 ALA B CA 1
ATOM 4694 C C . ALA B 1 246 ? -9.289 -33.094 -1.21 1 98.19 246 ALA B C 1
ATOM 4696 O O . ALA B 1 246 ? -10.047 -33.344 -0.265 1 98.19 246 ALA B O 1
ATOM 4697 N N . ALA B 1 247 ? -8.695 -31.969 -1.355 1 98.44 247 ALA B N 1
ATOM 4698 C CA . ALA B 1 247 ? -8.984 -30.844 -0.459 1 98.44 247 ALA B CA 1
ATOM 4699 C C . ALA B 1 247 ? -10.438 -30.391 -0.592 1 98.44 247 ALA B C 1
ATOM 4701 O O . ALA B 1 247 ? -11.094 -30.109 0.408 1 98.44 247 ALA B O 1
ATOM 4702 N N . LEU B 1 248 ? -10.984 -30.344 -1.812 1 98.56 248 LEU B N 1
ATOM 4703 C CA . LEU B 1 248 ? -12.352 -29.891 -2.078 1 98.56 248 LEU B CA 1
ATOM 4704 C C . LEU B 1 248 ? -13.359 -30.891 -1.537 1 98.56 248 LEU B C 1
ATOM 4706 O O . LEU B 1 248 ? -14.492 -30.531 -1.205 1 98.56 248 LEU B O 1
ATOM 4710 N N . GLU B 1 249 ? -12.906 -32.125 -1.396 1 98.19 249 GLU B N 1
ATOM 4711 C CA . GLU B 1 249 ? -13.805 -33.188 -0.943 1 98.19 249 GLU B CA 1
ATOM 4712 C C . GLU B 1 249 ? -13.695 -33.406 0.565 1 98.19 249 GLU B C 1
ATOM 4714 O O . GLU B 1 249 ? -14.453 -34.188 1.146 1 98.19 249 GLU B O 1
ATOM 4719 N N . ASP B 1 250 ? -12.75 -32.75 1.139 1 98 250 ASP B N 1
ATOM 4720 C CA . ASP B 1 250 ? -12.617 -32.844 2.59 1 98 250 ASP B CA 1
ATOM 4721 C C . ASP B 1 250 ? -13.938 -32.5 3.281 1 98 250 ASP B C 1
ATOM 4723 O O . ASP B 1 250 ? -14.656 -31.594 2.852 1 98 250 ASP B O 1
ATOM 4727 N N . GLU B 1 251 ? -14.195 -33.062 4.43 1 97.5 251 GLU B N 1
ATOM 4728 C CA . GLU B 1 251 ? -15.453 -32.906 5.156 1 97.5 251 GLU B CA 1
ATOM 4729 C C . GLU B 1 251 ? -15.664 -31.453 5.578 1 97.5 251 GLU B C 1
ATOM 4731 O O . GLU B 1 251 ? -16.797 -30.969 5.625 1 97.5 251 GLU B O 1
ATOM 4736 N N . ALA B 1 252 ? -14.602 -30.781 5.793 1 97.06 252 ALA B N 1
ATOM 4737 C CA . ALA B 1 252 ? -14.695 -29.391 6.262 1 97.06 252 ALA B CA 1
ATOM 4738 C C . ALA B 1 252 ? -14.945 -28.438 5.102 1 97.06 252 ALA B C 1
ATOM 4740 O O . ALA B 1 252 ? -15.305 -27.281 5.312 1 97.06 252 ALA B O 1
ATOM 4741 N N . VAL B 1 253 ? -14.836 -28.906 3.83 1 98.19 253 VAL B N 1
ATOM 4742 C CA . VAL B 1 253 ? -14.836 -28.016 2.684 1 98.19 253 VAL B CA 1
ATOM 4743 C C . VAL B 1 253 ? -15.953 -28.391 1.72 1 98.19 253 VAL B C 1
ATOM 4745 O O . VAL B 1 253 ? -16.594 -27.531 1.113 1 98.19 253 VAL B O 1
ATOM 4748 N N . LYS B 1 254 ? -16.25 -29.641 1.652 1 97.25 254 LYS B N 1
ATOM 4749 C CA . LYS B 1 254 ? -17.047 -30.219 0.569 1 97.25 254 LYS B CA 1
ATOM 4750 C C . LYS B 1 254 ? -18.406 -29.547 0.459 1 97.25 254 LYS B C 1
ATOM 4752 O O . LYS B 1 254 ? -18.953 -29.406 -0.64 1 97.25 254 LYS B O 1
ATOM 4757 N N . ASP B 1 255 ? -18.969 -29.047 1.563 1 97.5 255 ASP B N 1
ATOM 4758 C CA . ASP B 1 255 ? -20.312 -28.453 1.534 1 97.5 255 ASP B CA 1
ATOM 4759 C C . ASP B 1 255 ? -20.234 -26.938 1.302 1 97.5 255 ASP B C 1
ATOM 4761 O O . ASP B 1 255 ? -21.266 -26.281 1.128 1 97.5 255 ASP B O 1
ATOM 4765 N N . LEU B 1 256 ? -19.062 -26.406 1.237 1 98.19 256 LEU B N 1
ATOM 4766 C CA . LEU B 1 256 ? -18.906 -24.953 1.144 1 98.19 256 LEU B CA 1
ATOM 4767 C C . LEU B 1 256 ? -18.891 -24.5 -0.314 1 98.19 256 LEU B C 1
ATOM 4769 O O . LEU B 1 256 ? -19.188 -23.344 -0.615 1 98.19 256 LEU B O 1
ATOM 4773 N N . TRP B 1 257 ? -18.516 -25.453 -1.172 1 98.5 257 TRP B N 1
ATOM 4774 C CA . TRP B 1 257 ? -18.297 -25.047 -2.557 1 98.5 257 TRP B CA 1
ATOM 4775 C C . TRP B 1 257 ? -18.938 -26.031 -3.523 1 98.5 257 TRP B C 1
ATOM 4777 O O . TRP B 1 257 ? -18.906 -27.25 -3.293 1 98.5 257 TRP B O 1
ATOM 4787 N N . GLU B 1 258 ? -19.469 -25.547 -4.559 1 98.25 258 GLU B N 1
ATOM 4788 C CA . GLU B 1 258 ? -19.75 -26.297 -5.777 1 98.25 258 GLU B CA 1
ATOM 4789 C C . GLU B 1 258 ? -18.625 -26.156 -6.793 1 98.25 258 GLU B C 1
ATOM 4791 O O . GLU B 1 258 ? -18.281 -25.047 -7.195 1 98.25 258 GLU B O 1
ATOM 4796 N N . VAL B 1 259 ? -18.094 -27.25 -7.199 1 98.5 259 VAL B N 1
ATOM 4797 C CA . VAL B 1 259 ? -17 -27.234 -8.164 1 98.5 259 VAL B CA 1
ATOM 4798 C C . VAL B 1 259 ? -17.547 -27.109 -9.578 1 98.5 259 VAL B C 1
ATOM 4800 O O . VAL B 1 259 ? -18.078 -28.078 -10.125 1 98.5 259 VAL B O 1
ATOM 4803 N N . GLU B 1 260 ? -17.375 -25.938 -10.164 1 98.44 260 GLU B N 1
ATOM 4804 C CA . GLU B 1 260 ? -17.844 -25.734 -11.531 1 98.44 260 GLU B CA 1
ATOM 4805 C C . GLU B 1 260 ? -16.766 -26.125 -12.547 1 98.44 260 GLU B C 1
ATOM 4807 O O . GLU B 1 260 ? -17.078 -26.547 -13.664 1 98.44 260 GLU B O 1
ATOM 4812 N N . SER B 1 261 ? -15.547 -25.938 -12.148 1 98 261 SER B N 1
ATOM 4813 C CA . SER B 1 261 ? -14.43 -26.297 -13.023 1 98 261 SER B CA 1
ATOM 4814 C C . SER B 1 261 ? -13.195 -26.688 -12.219 1 98 261 SER B C 1
ATOM 4816 O O . SER B 1 261 ? -12.914 -26.078 -11.18 1 98 261 SER B O 1
ATOM 4818 N N . LEU B 1 262 ? -12.547 -27.672 -12.539 1 98.06 262 LEU B N 1
ATOM 4819 C CA . LEU B 1 262 ? -11.211 -28.094 -12.125 1 98.06 262 LEU B CA 1
ATOM 4820 C C . LEU B 1 262 ? -10.445 -28.688 -13.297 1 98.06 262 LEU B C 1
ATOM 4822 O O . LEU B 1 262 ? -10.617 -29.875 -13.617 1 98.06 262 LEU B O 1
ATOM 4826 N N . GLU B 1 263 ? -9.57 -27.891 -13.898 1 97.31 263 GLU B N 1
ATOM 4827 C CA . GLU B 1 263 ? -8.898 -28.297 -15.133 1 97.31 263 GLU B CA 1
ATOM 4828 C C . GLU B 1 263 ? -7.414 -27.953 -15.094 1 97.31 263 GLU B C 1
ATOM 4830 O O . GLU B 1 263 ? -7.043 -26.812 -14.828 1 97.31 263 GLU B O 1
ATOM 4835 N N . PRO B 1 264 ? -6.656 -28.938 -15.297 1 97.94 264 PRO B N 1
ATOM 4836 C CA . PRO B 1 264 ? -5.23 -28.625 -15.445 1 97.94 264 PRO B CA 1
ATOM 4837 C C . PRO B 1 264 ? -4.883 -28.094 -16.844 1 97.94 264 PRO B C 1
ATOM 4839 O O . PRO B 1 264 ? -5.477 -28.531 -17.828 1 97.94 264 PRO B O 1
ATOM 4842 N N . LYS B 1 265 ? -4.07 -27.109 -16.938 1 98.06 265 LYS B N 1
ATOM 4843 C CA . LYS B 1 265 ? -3.547 -26.594 -18.188 1 98.06 265 LYS B CA 1
ATOM 4844 C C . LYS B 1 265 ? -2.031 -26.438 -18.125 1 98.06 265 LYS B C 1
ATOM 4846 O O . LYS B 1 265 ? -1.487 -26.016 -17.109 1 98.06 265 LYS B O 1
ATOM 4851 N N . LEU B 1 266 ? -1.394 -26.891 -19.141 1 98.19 266 LEU B N 1
ATOM 4852 C CA . LEU B 1 266 ? 0.04 -26.656 -19.266 1 98.19 266 LEU B CA 1
ATOM 4853 C C . LEU B 1 266 ? 0.312 -25.312 -19.938 1 98.19 266 LEU B C 1
ATOM 4855 O O . LEU B 1 266 ? -0.122 -25.078 -21.062 1 98.19 266 LEU B O 1
ATOM 4859 N N . ILE B 1 267 ? 0.976 -24.406 -19.234 1 98.31 267 ILE B N 1
ATOM 4860 C CA . ILE B 1 267 ? 1.249 -23.062 -19.719 1 98.31 267 ILE B CA 1
ATOM 4861 C C . ILE B 1 267 ? 2.727 -22.938 -20.094 1 98.31 267 ILE B C 1
ATOM 4863 O O . ILE B 1 267 ? 3.602 -23.219 -19.266 1 98.31 267 ILE B O 1
ATOM 4867 N N . GLU B 1 268 ? 2.982 -22.516 -21.25 1 97.38 268 GLU B N 1
ATOM 4868 C CA . GLU B 1 268 ? 4.348 -22.312 -21.734 1 97.38 268 GLU B CA 1
ATOM 4869 C C . GLU B 1 268 ? 4.812 -20.891 -21.484 1 97.38 268 GLU B C 1
ATOM 4871 O O . GLU B 1 268 ? 4.035 -19.938 -21.609 1 97.38 268 GLU B O 1
ATOM 4876 N N . HIS B 1 269 ? 6.031 -20.781 -21.078 1 97.69 269 HIS B N 1
ATOM 4877 C CA . HIS B 1 269 ? 6.617 -19.438 -21.031 1 97.69 269 HIS B CA 1
ATOM 4878 C C . HIS B 1 269 ? 6.602 -18.781 -22.406 1 97.69 269 HIS B C 1
ATOM 4880 O O . HIS B 1 269 ? 7.078 -19.359 -23.375 1 97.69 269 HIS B O 1
ATOM 4886 N N . PRO B 1 270 ? 6.145 -17.547 -22.453 1 96.94 270 PRO B N 1
ATOM 4887 C CA . PRO B 1 270 ? 5.977 -16.938 -23.781 1 96.94 270 PRO B CA 1
ATOM 4888 C C . PRO B 1 270 ? 7.309 -16.703 -24.484 1 96.94 270 PRO B C 1
ATOM 4890 O O . PRO B 1 270 ? 7.355 -16.656 -25.719 1 96.94 270 PRO B O 1
ATOM 4893 N N . ALA B 1 271 ? 8.367 -16.578 -23.75 1 97 271 ALA B N 1
ATOM 4894 C CA . ALA B 1 271 ? 9.688 -16.375 -24.359 1 97 271 ALA B CA 1
ATOM 4895 C C . ALA B 1 271 ? 10.086 -17.562 -25.219 1 97 271 ALA B C 1
ATOM 4897 O O . ALA B 1 271 ? 10.938 -17.438 -26.094 1 97 271 ALA B O 1
ATOM 4898 N N . TRP B 1 272 ? 9.516 -18.734 -24.984 1 97.19 272 TRP B N 1
ATOM 4899 C CA . TRP B 1 272 ? 9.828 -19.922 -25.766 1 97.19 272 TRP B CA 1
ATOM 4900 C C . TRP B 1 272 ? 9.422 -19.719 -27.234 1 97.19 272 TRP B C 1
ATOM 4902 O O . TRP B 1 272 ? 10.219 -19.953 -28.141 1 97.19 272 TRP B O 1
ATOM 4912 N N . LYS B 1 273 ? 8.18 -19.266 -27.391 1 96.44 273 LYS B N 1
ATOM 4913 C CA . LYS B 1 273 ? 7.703 -19.016 -28.75 1 96.44 273 LYS B CA 1
ATOM 4914 C C . LYS B 1 273 ? 8.547 -17.953 -29.438 1 96.44 273 LYS B C 1
ATOM 4916 O O . LYS B 1 273 ? 8.844 -18.062 -30.641 1 96.44 273 LYS B O 1
ATOM 4921 N N . ILE B 1 274 ? 8.898 -16.953 -28.688 1 96.38 274 ILE B N 1
ATOM 4922 C CA . ILE B 1 274 ? 9.734 -15.898 -29.25 1 96.38 274 ILE B CA 1
ATOM 4923 C C . ILE B 1 274 ? 11.062 -16.484 -29.734 1 96.38 274 ILE B C 1
ATOM 4925 O O . ILE B 1 274 ? 11.5 -16.188 -30.844 1 96.38 274 ILE B O 1
ATOM 4929 N N . TYR B 1 275 ? 11.664 -17.266 -28.938 1 97.38 275 TYR B N 1
ATOM 4930 C CA . TYR B 1 275 ? 12.914 -17.938 -29.266 1 97.38 275 TYR B CA 1
ATOM 4931 C C . TYR B 1 275 ? 12.766 -18.797 -30.516 1 97.38 275 TYR B C 1
ATOM 4933 O O . TYR B 1 275 ? 13.562 -18.688 -31.453 1 97.38 275 TYR B O 1
ATOM 4941 N N . GLN B 1 276 ? 11.695 -19.531 -30.578 1 96.56 276 GLN B N 1
ATOM 4942 C CA . GLN B 1 276 ? 11.453 -20.422 -31.703 1 96.56 276 GLN B CA 1
ATOM 4943 C C . GLN B 1 276 ? 11.258 -19.625 -33 1 96.56 276 GLN B C 1
ATOM 4945 O O . GLN B 1 276 ? 11.742 -20.031 -34.062 1 96.56 276 GLN B O 1
ATOM 4950 N N . ASP B 1 277 ? 10.578 -18.562 -32.875 1 96.94 277 ASP B N 1
ATOM 4951 C CA . ASP B 1 277 ? 10.312 -17.734 -34.062 1 96.94 277 ASP B CA 1
ATOM 4952 C C . ASP B 1 277 ? 11.602 -17.125 -34.594 1 96.94 277 ASP B C 1
ATOM 4954 O O . ASP B 1 277 ? 11.781 -17.047 -35.812 1 96.94 277 ASP B O 1
ATOM 4958 N N . VAL B 1 278 ? 12.445 -16.703 -33.719 1 96.5 278 VAL B N 1
ATOM 4959 C CA . VAL B 1 278 ? 13.711 -16.125 -34.125 1 96.5 278 VAL B CA 1
ATOM 4960 C C . VAL B 1 278 ? 14.547 -17.172 -34.875 1 96.5 278 VAL B C 1
ATOM 4962 O O . VAL B 1 278 ? 15.109 -16.891 -35.938 1 96.5 278 VAL B O 1
ATOM 4965 N N . ILE B 1 279 ? 14.641 -18.391 -34.344 1 95.12 279 ILE B N 1
ATOM 4966 C CA . ILE B 1 279 ? 15.469 -19.438 -34.906 1 95.12 279 ILE B CA 1
ATOM 4967 C C . ILE B 1 279 ? 14.898 -19.875 -36.25 1 95.12 279 ILE B C 1
ATOM 4969 O O . ILE B 1 279 ? 15.648 -20.234 -37.188 1 95.12 279 ILE B O 1
ATOM 4973 N N . LYS B 1 280 ? 13.602 -19.844 -36.406 1 95.69 280 LYS B N 1
ATOM 4974 C CA . LYS B 1 280 ? 12.953 -20.203 -37.656 1 95.69 280 LYS B CA 1
ATOM 4975 C C . LYS B 1 280 ? 13.227 -19.156 -38.75 1 95.69 280 LYS B C 1
ATOM 4977 O O . LYS B 1 280 ? 13.383 -19.5 -39.906 1 95.69 280 LYS B O 1
ATOM 4982 N N . THR B 1 281 ? 13.281 -17.953 -38.406 1 96.12 281 THR B N 1
ATOM 4983 C CA . THR B 1 281 ? 13.453 -16.844 -39.344 1 96.12 281 THR B CA 1
ATOM 4984 C C . THR B 1 281 ? 14.93 -16.688 -39.719 1 96.12 281 THR B C 1
ATOM 4986 O O . THR B 1 281 ? 15.258 -16.438 -40.875 1 96.12 281 THR B O 1
ATOM 4989 N N . ASP B 1 282 ? 15.828 -16.766 -38.656 1 95.94 282 ASP B N 1
ATOM 4990 C CA . ASP B 1 282 ? 17.25 -16.547 -38.875 1 95.94 282 ASP B CA 1
ATOM 4991 C C . ASP B 1 282 ? 18.078 -17.422 -37.938 1 95.94 282 ASP B C 1
ATOM 4993 O O . ASP B 1 282 ? 18.391 -17.016 -36.812 1 95.94 282 ASP B O 1
ATOM 4997 N N . GLU B 1 283 ? 18.562 -18.484 -38.375 1 93.25 283 GLU B N 1
ATOM 4998 C CA . GLU B 1 283 ? 19.281 -19.484 -37.562 1 93.25 283 GLU B CA 1
ATOM 4999 C C . GLU B 1 283 ? 20.594 -18.922 -37.062 1 93.25 283 GLU B C 1
ATOM 5001 O O . GLU B 1 283 ? 21.109 -19.359 -36.031 1 93.25 283 GLU B O 1
ATOM 5006 N N . SER B 1 284 ? 21.156 -18.047 -37.719 1 95.75 284 SER B N 1
ATOM 5007 C CA . SER B 1 284 ? 22.438 -17.469 -37.312 1 95.75 284 SER B CA 1
ATOM 5008 C C . SER B 1 284 ? 22.312 -16.719 -35.969 1 95.75 284 SER B C 1
ATOM 5010 O O . SER B 1 284 ? 23.312 -16.438 -35.312 1 95.75 284 SER B O 1
ATOM 5012 N N . LYS B 1 285 ? 21.109 -16.406 -35.594 1 96.69 285 LYS B N 1
ATOM 5013 C CA . LYS B 1 285 ? 20.844 -15.664 -34.344 1 96.69 285 LYS B CA 1
ATOM 5014 C C . LYS B 1 285 ? 20.531 -16.609 -33.188 1 96.69 285 LYS B C 1
ATOM 5016 O O . LYS B 1 285 ? 20.109 -16.156 -32.125 1 96.69 285 LYS B O 1
ATOM 5021 N N . LYS B 1 286 ? 20.656 -17.812 -33.406 1 96.19 286 LYS B N 1
ATOM 5022 C CA . LYS B 1 286 ? 20.25 -18.844 -32.469 1 96.19 286 LYS B CA 1
ATOM 5023 C C . LYS B 1 286 ? 20.922 -18.641 -31.109 1 96.19 286 LYS B C 1
ATOM 5025 O O . LYS B 1 286 ? 20.266 -18.688 -30.062 1 96.19 286 LYS B O 1
ATOM 5030 N N . ASP B 1 287 ? 22.234 -18.406 -31.078 1 95.88 287 ASP B N 1
ATOM 5031 C CA . ASP B 1 287 ? 22.969 -18.297 -29.828 1 95.88 287 ASP B CA 1
ATOM 5032 C C . ASP B 1 287 ? 22.484 -17.109 -29.016 1 95.88 287 ASP B C 1
ATOM 5034 O O . ASP B 1 287 ? 22.25 -17.234 -27.812 1 95.88 287 ASP B O 1
ATOM 5038 N N . ASP B 1 288 ? 22.328 -16.031 -29.703 1 96.88 288 ASP B N 1
ATOM 5039 C CA . ASP B 1 288 ? 21.844 -14.836 -29.016 1 96.88 288 ASP B CA 1
ATOM 5040 C C . ASP B 1 288 ? 20.406 -15.008 -28.547 1 96.88 288 ASP B C 1
ATOM 5042 O O . ASP B 1 288 ? 20.047 -14.586 -27.438 1 96.88 288 ASP B O 1
ATOM 5046 N N . ALA B 1 289 ? 19.594 -15.562 -29.375 1 97.44 289 ALA B N 1
ATOM 5047 C CA . ALA B 1 289 ? 18.203 -15.797 -29.031 1 97.44 289 ALA B CA 1
ATOM 5048 C C . ALA B 1 289 ? 18.062 -16.75 -27.844 1 97.44 289 ALA B C 1
ATOM 5050 O O . ALA B 1 289 ? 17.188 -16.578 -27 1 97.44 289 ALA B O 1
ATOM 5051 N N . LEU B 1 290 ? 18.891 -17.781 -27.828 1 97.94 290 LEU B N 1
ATOM 5052 C CA . LEU B 1 290 ? 18.875 -18.734 -26.719 1 97.94 290 LEU B CA 1
ATOM 5053 C C . LEU B 1 290 ? 19.25 -18.047 -25.422 1 97.94 290 LEU B C 1
ATOM 5055 O O . LEU B 1 290 ? 18.656 -18.312 -24.375 1 97.94 290 LEU B O 1
ATOM 5059 N N . LYS B 1 291 ? 20.25 -17.203 -25.453 1 98.06 291 LYS B N 1
ATOM 5060 C CA . LYS B 1 291 ? 20.672 -16.469 -24.266 1 98.06 291 LYS B CA 1
ATOM 5061 C C . LYS B 1 291 ? 19.531 -15.586 -23.734 1 98.06 291 LYS B C 1
ATOM 5063 O O . LYS B 1 291 ? 19.328 -15.492 -22.531 1 98.06 291 LYS B O 1
ATOM 5068 N N . GLU B 1 292 ? 18.875 -14.961 -24.656 1 97.75 292 GLU B N 1
ATOM 5069 C CA . GLU B 1 292 ? 17.75 -14.117 -24.281 1 97.75 292 GLU B CA 1
ATOM 5070 C C . GLU B 1 292 ? 16.625 -14.945 -23.656 1 97.75 292 GLU B C 1
ATOM 5072 O O . GLU B 1 292 ? 16 -14.523 -22.672 1 97.75 292 GLU B O 1
ATOM 5077 N N . TYR B 1 293 ? 16.344 -16.047 -24.297 1 98.06 293 TYR B N 1
ATOM 5078 C CA . TYR B 1 293 ? 15.344 -16.969 -23.766 1 98.06 293 TYR B CA 1
ATOM 5079 C C . TYR B 1 293 ? 15.734 -17.438 -22.359 1 98.06 293 TYR B C 1
ATOM 5081 O O . TYR B 1 293 ? 14.93 -17.359 -21.438 1 98.06 293 TYR B O 1
ATOM 5089 N N . ALA B 1 294 ? 16.953 -17.844 -22.203 1 98.12 294 ALA B N 1
ATOM 5090 C CA . ALA B 1 294 ? 17.469 -18.297 -20.922 1 98.12 294 ALA B CA 1
ATOM 5091 C C . ALA B 1 294 ? 17.344 -17.219 -19.844 1 98.12 294 ALA B C 1
ATOM 5093 O O . ALA B 1 294 ? 16.906 -17.5 -18.719 1 98.12 294 ALA B O 1
ATOM 5094 N N . ARG B 1 295 ? 17.672 -16.062 -20.219 1 97.56 295 ARG B N 1
ATOM 5095 C CA . ARG B 1 295 ? 17.609 -14.953 -19.266 1 97.56 295 ARG B CA 1
ATOM 5096 C C . ARG B 1 295 ? 16.172 -14.672 -18.844 1 97.56 295 ARG B C 1
ATOM 5098 O O . ARG B 1 295 ? 15.906 -14.422 -17.672 1 97.56 295 ARG B O 1
ATOM 5105 N N . ALA B 1 296 ? 15.242 -14.703 -19.766 1 96.62 296 ALA B N 1
ATOM 5106 C CA . ALA B 1 296 ? 13.836 -14.469 -19.453 1 96.62 296 ALA B CA 1
ATOM 5107 C C . ALA B 1 296 ? 13.328 -15.477 -18.422 1 96.62 296 ALA B C 1
ATOM 5109 O O . ALA B 1 296 ? 12.641 -15.109 -17.469 1 96.62 296 ALA B O 1
ATOM 5110 N N . VAL B 1 297 ? 13.719 -16.688 -18.594 1 97.19 297 VAL B N 1
ATOM 5111 C CA . VAL B 1 297 ? 13.266 -17.75 -17.719 1 97.19 297 VAL B CA 1
ATOM 5112 C C . VAL B 1 297 ? 13.906 -17.609 -16.344 1 97.19 297 VAL B C 1
ATOM 5114 O O . VAL B 1 297 ? 13.211 -17.641 -15.32 1 97.19 297 VAL B O 1
ATOM 5117 N N . VAL B 1 298 ? 15.164 -17.375 -16.297 1 96.31 298 VAL B N 1
ATOM 5118 C CA . VAL B 1 298 ? 15.906 -17.312 -15.039 1 96.31 298 VAL B CA 1
ATOM 5119 C C . VAL B 1 298 ? 15.477 -16.078 -14.25 1 96.31 298 VAL B C 1
ATOM 5121 O O . VAL B 1 298 ? 15.266 -16.156 -13.039 1 96.31 298 VAL B O 1
ATOM 5124 N N . VAL B 1 299 ? 15.328 -15 -14.938 1 94.94 299 VAL B N 1
ATOM 5125 C CA . VAL B 1 299 ? 14.945 -13.766 -14.266 1 94.94 299 VAL B CA 1
ATOM 5126 C C . VAL B 1 299 ? 13.539 -13.898 -13.703 1 94.94 299 VAL B C 1
ATOM 5128 O O . VAL B 1 299 ? 13.242 -13.383 -12.617 1 94.94 299 VAL B O 1
ATOM 5131 N N . ASN B 1 300 ? 12.672 -14.508 -14.445 1 94.75 300 ASN B N 1
ATOM 5132 C CA . ASN B 1 300 ? 11.336 -14.773 -13.922 1 94.75 300 ASN B CA 1
ATOM 5133 C C . ASN B 1 300 ? 11.391 -15.547 -12.609 1 94.75 300 ASN B C 1
ATOM 5135 O O . ASN B 1 300 ? 10.727 -15.18 -11.641 1 94.75 300 ASN B O 1
ATOM 5139 N N . LEU B 1 301 ? 12.133 -16.578 -12.578 1 92.88 301 LEU B N 1
ATOM 5140 C CA . LEU B 1 301 ? 12.25 -17.406 -11.391 1 92.88 301 LEU B CA 1
ATOM 5141 C C . LEU B 1 301 ? 12.852 -16.625 -10.227 1 92.88 301 LEU B C 1
ATOM 5143 O O . LEU B 1 301 ? 12.383 -16.734 -9.094 1 92.88 301 LEU B O 1
ATOM 5147 N N . VAL B 1 302 ? 13.859 -15.875 -10.547 1 91.44 302 VAL B N 1
ATOM 5148 C CA . VAL B 1 302 ? 14.539 -15.102 -9.516 1 91.44 302 VAL B CA 1
ATOM 5149 C C . VAL B 1 302 ? 13.609 -14 -9.008 1 91.44 302 VAL B C 1
ATOM 5151 O O . VAL B 1 302 ? 13.609 -13.672 -7.816 1 91.44 302 VAL B O 1
ATOM 5154 N N . SER B 1 303 ? 12.836 -13.414 -9.891 1 91.44 303 SER B N 1
ATOM 5155 C CA . SER B 1 303 ? 11.883 -12.391 -9.492 1 91.44 303 SER B CA 1
ATOM 5156 C C . SER B 1 303 ? 10.836 -12.953 -8.531 1 91.44 303 SER B C 1
ATOM 5158 O O . SER B 1 303 ? 10.406 -12.266 -7.602 1 91.44 303 SER B O 1
ATOM 5160 N N . ALA B 1 304 ? 10.438 -14.156 -8.719 1 89.94 304 ALA B N 1
ATOM 5161 C CA . ALA B 1 304 ? 9.383 -14.797 -7.93 1 89.94 304 ALA B CA 1
ATOM 5162 C C . ALA B 1 304 ? 9.945 -15.367 -6.633 1 89.94 304 ALA B C 1
ATOM 5164 O O . ALA B 1 304 ? 9.25 -15.414 -5.617 1 89.94 304 ALA B O 1
ATOM 5165 N N . SER B 1 305 ? 11.234 -15.711 -6.59 1 89.06 305 SER B N 1
ATOM 5166 C CA . SER B 1 305 ? 11.719 -16.484 -5.461 1 89.06 305 SER B CA 1
ATOM 5167 C C . SER B 1 305 ? 12.977 -15.859 -4.859 1 89.06 305 SER B C 1
ATOM 5169 O O . SER B 1 305 ? 13.469 -16.328 -3.828 1 89.06 305 SER B O 1
ATOM 5171 N N . GLY B 1 306 ? 13.547 -14.867 -5.461 1 86.94 306 GLY B N 1
ATOM 5172 C CA . GLY B 1 306 ? 14.797 -14.266 -5.02 1 86.94 306 GLY B CA 1
ATOM 5173 C C . GLY B 1 306 ? 14.75 -13.781 -3.582 1 86.94 306 GLY B C 1
ATOM 5174 O O . GLY B 1 306 ? 15.766 -13.773 -2.891 1 86.94 306 GLY B O 1
ATOM 5175 N N . TRP B 1 307 ? 13.586 -13.43 -3.197 1 84.19 307 TRP B N 1
ATOM 5176 C CA . TRP B 1 307 ? 13.43 -12.984 -1.815 1 84.19 307 TRP B CA 1
ATOM 5177 C C . TRP B 1 307 ? 13.867 -14.078 -0.842 1 84.19 307 TRP B C 1
ATOM 5179 O O . TRP B 1 307 ? 14.477 -13.789 0.188 1 84.19 307 TRP B O 1
ATOM 5189 N N . PHE B 1 308 ? 13.531 -15.312 -1.141 1 86.44 308 PHE B N 1
ATOM 5190 C CA . PHE B 1 308 ? 13.812 -16.438 -0.257 1 86.44 308 PHE B CA 1
ATOM 5191 C C . PHE B 1 308 ? 15.312 -16.656 -0.138 1 86.44 308 PHE B C 1
ATOM 5193 O O . PHE B 1 308 ? 15.828 -16.859 0.963 1 86.44 308 PHE B O 1
ATOM 5200 N N . TRP B 1 309 ? 15.969 -16.578 -1.249 1 87.44 309 TRP B N 1
ATOM 5201 C CA . TRP B 1 309 ? 17.422 -16.766 -1.252 1 87.44 309 TRP B CA 1
ATOM 5202 C C . TRP B 1 309 ? 18.109 -15.641 -0.488 1 87.44 309 TRP B C 1
ATOM 5204 O O . TRP B 1 309 ? 19.031 -15.891 0.299 1 87.44 309 TRP B O 1
ATOM 5214 N N . ALA B 1 310 ? 17.641 -14.484 -0.745 1 87.62 310 ALA B N 1
ATOM 5215 C CA . ALA B 1 310 ? 18.203 -13.344 -0.024 1 87.62 310 ALA B CA 1
ATOM 5216 C C . ALA B 1 310 ? 17.969 -13.477 1.479 1 87.62 310 ALA B C 1
ATOM 5218 O O . ALA B 1 310 ? 18.859 -13.141 2.277 1 87.62 310 ALA B O 1
ATOM 5219 N N . ASP B 1 311 ? 16.844 -13.938 1.838 1 85.75 311 ASP B N 1
ATOM 5220 C CA . ASP B 1 311 ? 16.516 -14.109 3.248 1 85.75 311 ASP B CA 1
ATOM 5221 C C . ASP B 1 311 ? 17.422 -15.156 3.902 1 85.75 311 ASP B C 1
ATOM 5223 O O . ASP B 1 311 ? 17.859 -14.969 5.039 1 85.75 311 ASP B O 1
ATOM 5227 N N . VAL B 1 312 ? 17.578 -16.234 3.225 1 85.94 312 VAL B N 1
ATOM 5228 C CA . VAL B 1 312 ? 18.469 -17.281 3.707 1 85.94 312 VAL B CA 1
ATOM 5229 C C . VAL B 1 312 ? 19.875 -16.719 3.93 1 85.94 312 VAL B C 1
ATOM 5231 O O . VAL B 1 312 ? 20.5 -16.984 4.961 1 85.94 312 VAL B O 1
ATOM 5234 N N . LEU B 1 313 ? 20.359 -15.93 2.99 1 90.5 313 LEU B N 1
ATOM 5235 C CA . LEU B 1 313 ? 21.703 -15.367 3.078 1 90.5 313 LEU B CA 1
ATOM 5236 C C . LEU B 1 313 ? 21.797 -14.359 4.219 1 90.5 313 LEU B C 1
ATOM 5238 O O . LEU B 1 313 ? 22.797 -14.312 4.934 1 90.5 313 LEU B O 1
ATOM 5242 N N . ARG B 1 314 ? 20.812 -13.57 4.352 1 89.19 314 ARG B N 1
ATOM 5243 C CA . ARG B 1 314 ? 20.812 -12.602 5.438 1 89.19 314 ARG B CA 1
ATOM 5244 C C . ARG B 1 314 ? 20.859 -13.297 6.793 1 89.19 314 ARG B C 1
ATOM 5246 O O . ARG B 1 314 ? 21.562 -12.844 7.703 1 89.19 314 ARG B O 1
ATOM 5253 N N . LYS B 1 315 ? 20.094 -14.359 6.949 1 86.06 315 LYS B N 1
ATOM 5254 C CA . LYS B 1 315 ? 20.094 -15.117 8.195 1 86.06 315 LYS B CA 1
ATOM 5255 C C . LYS B 1 315 ? 21.453 -15.734 8.461 1 86.06 315 LYS B C 1
ATOM 5257 O O . LYS B 1 315 ? 21.891 -15.82 9.609 1 86.06 315 LYS B O 1
ATOM 5262 N N . SER B 1 316 ? 22.078 -16.188 7.438 1 89.38 316 SER B N 1
ATOM 5263 C CA . SER B 1 316 ? 23.359 -16.875 7.547 1 89.38 316 SER B CA 1
ATOM 5264 C C . SER B 1 316 ? 24.5 -15.875 7.727 1 89.38 316 SER B C 1
ATOM 5266 O O . SER B 1 316 ? 25.422 -16.109 8.508 1 89.38 316 SER B O 1
ATOM 5268 N N . ARG B 1 317 ? 24.453 -14.773 7.074 1 93.06 317 ARG B N 1
ATOM 5269 C CA . ARG B 1 317 ? 25.594 -13.867 6.992 1 93.06 317 ARG B CA 1
ATOM 5270 C C . ARG B 1 317 ? 25.406 -12.664 7.906 1 93.06 317 ARG B C 1
ATOM 5272 O O . ARG B 1 317 ? 26.328 -11.867 8.094 1 93.06 317 ARG B O 1
ATOM 5279 N N . GLY B 1 318 ? 24.266 -12.523 8.453 1 90.5 318 GLY B N 1
ATOM 5280 C CA . GLY B 1 318 ? 23.953 -11.422 9.359 1 90.5 318 GLY B CA 1
ATOM 5281 C C . GLY B 1 318 ? 22.859 -10.516 8.844 1 90.5 318 GLY B C 1
ATOM 5282 O O . GLY B 1 318 ? 22.766 -10.258 7.641 1 90.5 318 GLY B O 1
ATOM 5283 N N . GLU B 1 319 ? 22.109 -10.008 9.727 1 84.94 319 GLU B N 1
ATOM 5284 C CA . GLU B 1 319 ? 20.938 -9.203 9.398 1 84.94 319 GLU B CA 1
ATOM 5285 C C . GLU B 1 319 ? 21.328 -7.91 8.695 1 84.94 319 GLU B C 1
ATOM 5287 O O . GLU B 1 319 ? 20.547 -7.375 7.898 1 84.94 319 GLU B O 1
ATOM 5292 N N . ASP B 1 320 ? 22.516 -7.5 8.945 1 87.44 320 ASP B N 1
ATOM 5293 C CA . ASP B 1 320 ? 22.953 -6.223 8.391 1 87.44 320 ASP B CA 1
ATOM 5294 C C . ASP B 1 320 ? 23.578 -6.41 7.008 1 87.44 320 ASP B C 1
ATOM 5296 O O . ASP B 1 320 ? 23.906 -5.434 6.336 1 87.44 320 ASP B O 1
ATOM 5300 N N . TRP B 1 321 ? 23.625 -7.715 6.648 1 89.38 321 TRP B N 1
ATOM 5301 C CA . TRP B 1 321 ? 24.188 -7.992 5.328 1 89.38 321 TRP B CA 1
ATOM 5302 C C . TRP B 1 321 ? 23.266 -7.457 4.23 1 89.38 321 TRP B C 1
ATOM 5304 O O . TRP B 1 321 ? 22.062 -7.73 4.23 1 89.38 321 TRP B O 1
ATOM 5314 N N . ASP B 1 322 ? 23.75 -6.625 3.299 1 86.12 322 ASP B N 1
ATOM 5315 C CA . ASP B 1 322 ? 22.938 -5.977 2.277 1 86.12 322 ASP B CA 1
ATOM 5316 C C . ASP B 1 322 ? 23.375 -6.395 0.876 1 86.12 322 ASP B C 1
ATOM 5318 O O . ASP B 1 322 ? 23.156 -5.66 -0.092 1 86.12 322 ASP B O 1
ATOM 5322 N N . GLY B 1 323 ? 24.047 -7.512 0.769 1 90.12 323 GLY B N 1
ATOM 5323 C CA . GLY B 1 323 ? 24.578 -7.953 -0.512 1 90.12 323 GLY B CA 1
ATOM 5324 C C . GLY B 1 323 ? 23.578 -8.766 -1.321 1 90.12 323 GLY B C 1
ATOM 5325 O O . GLY B 1 323 ? 23.953 -9.406 -2.309 1 90.12 323 GLY B O 1
ATOM 5326 N N . GLY B 1 324 ? 22.375 -8.836 -0.92 1 88.56 324 GLY B N 1
ATOM 5327 C CA . GLY B 1 324 ? 21.375 -9.695 -1.533 1 88.56 324 GLY B CA 1
ATOM 5328 C C . GLY B 1 324 ? 21.172 -9.414 -3.01 1 88.56 324 GLY B C 1
ATOM 5329 O O . GLY B 1 324 ? 21.203 -10.336 -3.832 1 88.56 324 GLY B O 1
ATOM 5330 N N . ASP B 1 325 ? 21.109 -8.156 -3.373 1 88.31 325 ASP B N 1
ATOM 5331 C CA . ASP B 1 325 ? 20.859 -7.789 -4.766 1 88.31 325 ASP B CA 1
ATOM 5332 C C . ASP B 1 325 ? 22.062 -8.148 -5.645 1 88.31 325 ASP B C 1
ATOM 5334 O O . ASP B 1 325 ? 21.891 -8.648 -6.758 1 88.31 325 ASP B O 1
ATOM 5338 N N . ALA B 1 326 ? 23.203 -7.82 -5.117 1 91.94 326 ALA B N 1
ATOM 5339 C CA . ALA B 1 326 ? 24.406 -8.148 -5.867 1 91.94 326 ALA B CA 1
ATOM 5340 C C . ALA B 1 326 ? 24.547 -9.656 -6.062 1 91.94 326 ALA B C 1
ATOM 5342 O O . ALA B 1 326 ? 24.953 -10.117 -7.133 1 91.94 326 ALA B O 1
ATOM 5343 N N . PHE B 1 327 ? 24.281 -10.422 -5.066 1 93.31 327 PHE B N 1
ATOM 5344 C CA . PHE B 1 327 ? 24.328 -11.875 -5.145 1 93.31 327 PHE B CA 1
ATOM 5345 C C . PHE B 1 327 ? 23.359 -12.391 -6.215 1 93.31 327 PHE B C 1
ATOM 5347 O O . PHE B 1 327 ? 23.734 -13.227 -7.039 1 93.31 327 PHE B O 1
ATOM 5354 N N . LEU B 1 328 ? 22.141 -11.898 -6.191 1 92.94 328 LEU B N 1
ATOM 5355 C CA . LEU B 1 328 ? 21.109 -12.383 -7.113 1 92.94 328 LEU B CA 1
ATOM 5356 C C . LEU B 1 328 ? 21.469 -12.016 -8.555 1 92.94 328 LEU B C 1
ATOM 5358 O O . LEU B 1 328 ? 21.172 -12.773 -9.477 1 92.94 328 LEU B O 1
ATOM 5362 N N . GLU B 1 329 ? 22.078 -10.859 -8.703 1 93.69 329 GLU B N 1
ATOM 5363 C CA . GLU B 1 329 ? 22.516 -10.477 -10.047 1 93.69 329 GLU B CA 1
ATOM 5364 C C . GLU B 1 329 ? 23.594 -11.43 -10.57 1 93.69 329 GLU B C 1
ATOM 5366 O O . GLU B 1 329 ? 23.531 -11.859 -11.719 1 93.69 329 GLU B O 1
ATOM 5371 N N . GLU B 1 330 ? 24.531 -11.648 -9.75 1 95.69 330 GLU B N 1
ATOM 5372 C CA . GLU B 1 330 ? 25.578 -12.594 -10.133 1 95.69 330 GLU B CA 1
ATOM 5373 C C . GLU B 1 330 ? 24.984 -13.984 -10.375 1 95.69 330 GLU B C 1
ATOM 5375 O O . GLU B 1 330 ? 25.391 -14.68 -11.312 1 95.69 330 GLU B O 1
ATOM 5380 N N . PHE B 1 331 ? 24.125 -14.336 -9.531 1 95.62 331 PHE B N 1
ATOM 5381 C CA . PHE B 1 331 ? 23.469 -15.633 -9.648 1 95.62 331 PHE B CA 1
ATOM 5382 C C . PHE B 1 331 ? 22.75 -15.75 -10.984 1 95.62 331 PHE B C 1
ATOM 5384 O O . PHE B 1 331 ? 22.844 -16.781 -11.656 1 95.62 331 PHE B O 1
ATOM 5391 N N . VAL B 1 332 ? 22 -14.766 -11.367 1 95.75 332 VAL B N 1
ATOM 5392 C CA . VAL B 1 332 ? 21.281 -14.773 -12.641 1 95.75 332 VAL B CA 1
ATOM 5393 C C . VAL B 1 332 ? 22.25 -15.016 -13.789 1 95.75 332 VAL B C 1
ATOM 5395 O O . VAL B 1 332 ? 22.016 -15.859 -14.656 1 95.75 332 VAL B O 1
ATOM 5398 N N . ASN B 1 333 ? 23.375 -14.305 -13.758 1 97.44 333 ASN B N 1
ATOM 5399 C CA . ASN B 1 333 ? 24.359 -14.445 -14.82 1 97.44 333 ASN B CA 1
ATOM 5400 C C . ASN B 1 333 ? 24.906 -15.875 -14.883 1 97.44 333 ASN B C 1
ATOM 5402 O O . ASN B 1 333 ? 25 -16.453 -15.969 1 97.44 333 ASN B O 1
ATOM 5406 N N . ILE B 1 334 ? 25.203 -16.406 -13.773 1 97.81 334 ILE B N 1
ATOM 5407 C CA . ILE B 1 334 ? 25.766 -17.75 -13.703 1 97.81 334 ILE B CA 1
ATOM 5408 C C . ILE B 1 334 ? 24.719 -18.766 -14.18 1 97.81 334 ILE B C 1
ATOM 5410 O O . ILE B 1 334 ? 25.031 -19.672 -14.953 1 97.81 334 ILE B O 1
ATOM 5414 N N . ALA B 1 335 ? 23.5 -18.625 -13.711 1 97.06 335 ALA B N 1
ATOM 5415 C CA . ALA B 1 335 ? 22.422 -19.547 -14.07 1 97.06 335 ALA B CA 1
ATOM 5416 C C . ALA B 1 335 ? 22.125 -19.484 -15.57 1 97.06 335 ALA B C 1
ATOM 5418 O O . ALA B 1 335 ? 21.828 -20.516 -16.188 1 97.06 335 ALA B O 1
ATOM 5419 N N . VAL B 1 336 ? 22.219 -18.281 -16.125 1 98.06 336 VAL B N 1
ATOM 5420 C CA . VAL B 1 336 ? 22 -18.125 -17.562 1 98.06 336 VAL B CA 1
ATOM 5421 C C . VAL B 1 336 ? 23.109 -18.859 -18.328 1 98.06 336 VAL B C 1
ATOM 5423 O O . VAL B 1 336 ? 22.844 -19.531 -19.312 1 98.06 336 VAL B O 1
ATOM 5426 N N . GLU B 1 337 ? 24.344 -18.703 -17.859 1 98 337 GLU B N 1
ATOM 5427 C CA . GLU B 1 337 ? 25.453 -19.406 -18.484 1 98 337 GLU B CA 1
ATOM 5428 C C . GLU B 1 337 ? 25.25 -20.922 -18.422 1 98 337 GLU B C 1
ATOM 5430 O O . GLU B 1 337 ? 25.469 -21.625 -19.406 1 98 337 GLU B O 1
ATOM 5435 N N . GLU B 1 338 ? 24.844 -21.391 -17.281 1 97.88 338 GLU B N 1
ATOM 5436 C CA . GLU B 1 338 ? 24.609 -22.812 -17.109 1 97.88 338 GLU B CA 1
ATOM 5437 C C . GLU B 1 338 ? 23.469 -23.297 -18 1 97.88 338 GLU B C 1
ATOM 5439 O O . GLU B 1 338 ? 23.516 -24.406 -18.547 1 97.88 338 GLU B O 1
ATOM 5444 N N . PHE B 1 339 ? 22.453 -22.469 -18.125 1 98 339 PHE B N 1
ATOM 5445 C CA . PHE B 1 339 ? 21.312 -22.75 -18.984 1 98 339 PHE B CA 1
ATOM 5446 C C . PHE B 1 339 ? 21.75 -22.969 -20.422 1 98 339 PHE B C 1
ATOM 5448 O O . PHE B 1 339 ? 21.438 -23.984 -21.031 1 98 339 PHE B O 1
ATOM 5455 N N . VAL B 1 340 ? 22.547 -22.094 -20.922 1 97.81 340 VAL B N 1
ATOM 5456 C CA . VAL B 1 340 ? 22.984 -22.125 -22.312 1 97.81 340 VAL B CA 1
ATOM 5457 C C . VAL B 1 340 ? 23.922 -23.297 -22.531 1 97.81 340 VAL B C 1
ATOM 5459 O O . VAL B 1 340 ? 23.844 -23.984 -23.562 1 97.81 340 VAL B O 1
ATOM 5462 N N . ALA B 1 341 ? 24.734 -23.562 -21.562 1 97.38 341 ALA B N 1
ATOM 5463 C CA . ALA B 1 341 ? 25.781 -24.578 -21.719 1 97.38 341 ALA B CA 1
ATOM 5464 C C . ALA B 1 341 ? 25.219 -25.984 -21.547 1 97.38 341 ALA B C 1
ATOM 5466 O O . ALA B 1 341 ? 25.641 -26.906 -22.25 1 97.38 341 ALA B O 1
ATOM 5467 N N . LYS B 1 342 ? 24.234 -26.172 -20.656 1 96.94 342 LYS B N 1
ATOM 5468 C CA . LYS B 1 342 ? 23.922 -27.531 -20.25 1 96.94 342 LYS B CA 1
ATOM 5469 C C . LYS B 1 342 ? 22.438 -27.844 -20.484 1 96.94 342 LYS B C 1
ATOM 5471 O O . LYS B 1 342 ? 22.031 -29.016 -20.5 1 96.94 342 LYS B O 1
ATOM 5476 N N . HIS B 1 343 ? 21.625 -26.812 -20.625 1 96.81 343 HIS B N 1
ATOM 5477 C CA . HIS B 1 343 ? 20.172 -27.047 -20.672 1 96.81 343 HIS B CA 1
ATOM 5478 C C . HIS B 1 343 ? 19.531 -26.297 -21.828 1 96.81 343 HIS B C 1
ATOM 5480 O O . HIS B 1 343 ? 18.469 -25.719 -21.688 1 96.81 343 HIS B O 1
ATOM 5486 N N . ALA B 1 344 ? 20.141 -26.266 -22.938 1 94.31 344 ALA B N 1
ATOM 5487 C CA . ALA B 1 344 ? 19.719 -25.453 -24.094 1 94.31 344 ALA B CA 1
ATOM 5488 C C . ALA B 1 344 ? 18.375 -25.938 -24.625 1 94.31 344 ALA B C 1
ATOM 5490 O O . ALA B 1 344 ? 17.672 -25.172 -25.297 1 94.31 344 ALA B O 1
ATOM 5491 N N . ASP B 1 345 ? 17.953 -27.125 -24.359 1 93.19 345 ASP B N 1
ATOM 5492 C CA . ASP B 1 345 ? 16.719 -27.672 -24.922 1 93.19 345 ASP B CA 1
ATOM 5493 C C . ASP B 1 345 ? 15.562 -27.531 -23.938 1 93.19 345 ASP B C 1
ATOM 5495 O O . ASP B 1 345 ? 14.445 -27.969 -24.219 1 93.19 345 ASP B O 1
ATOM 5499 N N . LEU B 1 346 ? 15.812 -26.922 -22.844 1 96.12 346 LEU B N 1
ATOM 5500 C CA . LEU B 1 346 ? 14.781 -26.797 -21.812 1 96.12 346 LEU B CA 1
ATOM 5501 C C . LEU B 1 346 ? 13.641 -25.906 -22.281 1 96.12 346 LEU B C 1
ATOM 5503 O O . LEU B 1 346 ? 13.867 -24.766 -22.703 1 96.12 346 LEU B O 1
ATOM 5507 N N . LYS B 1 347 ? 12.469 -26.453 -22.344 1 97.06 347 LYS B N 1
ATOM 5508 C CA . LYS B 1 347 ? 11.242 -25.688 -22.562 1 97.06 347 LYS B CA 1
ATOM 5509 C C . LYS B 1 347 ? 10.547 -25.359 -21.25 1 97.06 347 LYS B C 1
ATOM 5511 O O . LYS B 1 347 ? 10.047 -26.25 -20.562 1 97.06 347 LYS B O 1
ATOM 5516 N N . ALA B 1 348 ? 10.5 -24.078 -20.922 1 97.25 348 ALA B N 1
ATOM 5517 C CA . ALA B 1 348 ? 9.883 -23.656 -19.672 1 97.25 348 ALA B CA 1
ATOM 5518 C C . ALA B 1 348 ? 8.359 -23.703 -19.766 1 97.25 348 ALA B C 1
ATOM 5520 O O . ALA B 1 348 ? 7.758 -23 -20.562 1 97.25 348 ALA B O 1
ATOM 5521 N N . GLU B 1 349 ? 7.758 -24.5 -19.047 1 97.75 349 GLU B N 1
ATOM 5522 C CA . GLU B 1 349 ? 6.312 -24.688 -19.016 1 97.75 349 GLU B CA 1
ATOM 5523 C C . GLU B 1 349 ? 5.852 -25.203 -17.656 1 97.75 349 GLU B C 1
ATOM 5525 O O . GLU B 1 349 ? 6.562 -25.969 -17 1 97.75 349 GLU B O 1
ATOM 5530 N N . ILE B 1 350 ? 4.746 -24.719 -17.203 1 97.5 350 ILE B N 1
ATOM 5531 C CA . ILE B 1 350 ? 4.246 -25.031 -15.859 1 97.5 350 ILE B CA 1
ATOM 5532 C C . ILE B 1 350 ? 2.789 -25.484 -15.938 1 97.5 350 ILE B C 1
ATOM 5534 O O . ILE B 1 350 ? 1.989 -24.875 -16.656 1 97.5 350 ILE B O 1
ATOM 5538 N N . TRP B 1 351 ? 2.492 -26.578 -15.281 1 98 351 TRP B N 1
ATOM 5539 C CA . TRP B 1 351 ? 1.097 -26.984 -15.109 1 98 351 TRP B CA 1
ATOM 5540 C C . TRP B 1 351 ? 0.413 -26.109 -14.055 1 98 351 TRP B C 1
ATOM 5542 O O . TRP B 1 351 ? 0.998 -25.812 -13.008 1 98 351 TRP B O 1
ATOM 5552 N N . TYR B 1 352 ? -0.755 -25.688 -14.359 1 98.38 352 TYR B N 1
ATOM 5553 C CA . TYR B 1 352 ? -1.625 -25 -13.414 1 98.38 352 TYR B CA 1
ATOM 5554 C C . TYR B 1 352 ? -2.943 -25.75 -13.25 1 98.38 352 TYR B C 1
ATOM 5556 O O . TYR B 1 352 ? -3.488 -26.281 -14.219 1 98.38 352 TYR B O 1
ATOM 5564 N N . ASN B 1 353 ? -3.4 -25.859 -12.008 1 98.5 353 ASN B N 1
ATOM 5565 C CA . ASN B 1 353 ? -4.766 -26.281 -11.742 1 98.5 353 ASN B CA 1
ATOM 5566 C C . ASN B 1 353 ? -5.738 -25.109 -11.727 1 98.5 353 ASN B C 1
ATOM 5568 O O . ASN B 1 353 ? -5.691 -24.281 -10.82 1 98.5 353 ASN B O 1
ATOM 5572 N N . TYR B 1 354 ? -6.629 -25.031 -12.734 1 98.75 354 TYR B N 1
ATOM 5573 C CA . TYR B 1 354 ? -7.641 -23.984 -12.766 1 98.75 354 TYR B CA 1
ATOM 5574 C C . TYR B 1 354 ? -8.906 -24.438 -12.047 1 98.75 354 TYR B C 1
ATOM 5576 O O . TYR B 1 354 ? -9.469 -25.484 -12.359 1 98.75 354 TYR B O 1
ATOM 5584 N N . ILE B 1 355 ? -9.336 -23.625 -11.102 1 98.75 355 ILE B N 1
ATOM 5585 C CA . ILE B 1 355 ? -10.57 -23.953 -10.391 1 98.75 355 ILE B CA 1
ATOM 5586 C C . ILE B 1 355 ? -11.57 -22.812 -10.531 1 98.75 355 ILE B C 1
ATOM 5588 O O . ILE B 1 355 ? -11.18 -21.641 -10.57 1 98.75 355 ILE B O 1
ATOM 5592 N N . LYS B 1 356 ? -12.766 -23.094 -10.703 1 98.88 356 LYS B N 1
ATOM 5593 C CA . LYS B 1 356 ? -13.93 -22.234 -10.547 1 98.88 356 LYS B CA 1
ATOM 5594 C C . LYS B 1 356 ? -14.922 -22.812 -9.547 1 98.88 356 LYS B C 1
ATOM 5596 O O . LYS B 1 356 ? -15.562 -23.828 -9.82 1 98.88 356 LYS B O 1
ATOM 5601 N N . LEU B 1 357 ? -15 -22.188 -8.422 1 98.88 357 LEU B N 1
ATOM 5602 C CA . LEU B 1 357 ? -15.844 -22.656 -7.328 1 98.88 357 LEU B CA 1
ATOM 5603 C C . LEU B 1 357 ? -16.969 -21.672 -7.051 1 98.88 357 LEU B C 1
ATOM 5605 O O . LEU B 1 357 ? -16.75 -20.453 -7.004 1 98.88 357 LEU B O 1
ATOM 5609 N N . LYS B 1 358 ? -18.109 -22.156 -6.91 1 98.75 358 LYS B N 1
ATOM 5610 C CA . LYS B 1 358 ? -19.266 -21.344 -6.531 1 98.75 358 LYS B CA 1
ATOM 5611 C C . LYS B 1 358 ? -19.656 -21.594 -5.078 1 98.75 358 LYS B C 1
ATOM 5613 O O . LYS B 1 358 ? -19.812 -22.734 -4.66 1 98.75 358 LYS B O 1
ATOM 5618 N N . ARG B 1 359 ? -19.781 -20.562 -4.328 1 98.56 359 ARG B N 1
ATOM 5619 C CA . ARG B 1 359 ? -20.109 -20.672 -2.912 1 98.56 359 ARG B CA 1
ATOM 5620 C C . ARG B 1 359 ? -21.531 -21.188 -2.717 1 98.56 359 ARG B C 1
ATOM 5622 O O . ARG B 1 359 ? -22.484 -20.625 -3.258 1 98.56 359 ARG B O 1
ATOM 5629 N N . THR B 1 360 ? -21.656 -22.188 -1.886 1 97.12 360 THR B N 1
ATOM 5630 C CA . THR B 1 360 ? -22.953 -22.812 -1.665 1 97.12 360 THR B CA 1
ATOM 5631 C C . THR B 1 360 ? -23.734 -22.062 -0.594 1 97.12 360 THR B C 1
ATOM 5633 O O . THR B 1 360 ? -23.203 -21.156 0.064 1 97.12 360 THR B O 1
ATOM 5636 N N . ASP B 1 361 ? -25.031 -22.312 -0.463 1 85.94 361 ASP B N 1
ATOM 5637 C CA . ASP B 1 361 ? -25.906 -21.703 0.535 1 85.94 361 ASP B CA 1
ATOM 5638 C C . ASP B 1 361 ? -25.703 -22.344 1.907 1 85.94 361 ASP B C 1
ATOM 5640 O O . ASP B 1 361 ? -26.234 -21.859 2.906 1 85.94 361 ASP B O 1
ATOM 5644 N N . LYS B 1 362 ? -24.969 -23.219 1.955 1 72.19 362 LYS B N 1
ATOM 5645 C CA . LYS B 1 362 ? -24.781 -23.891 3.24 1 72.19 362 LYS B CA 1
ATOM 5646 C C . LYS B 1 362 ? -23.766 -23.141 4.105 1 72.19 362 LYS B C 1
ATOM 5648 O O . LYS B 1 362 ? -22.734 -22.688 3.611 1 72.19 362 LYS B O 1
ATOM 5653 N N . LYS B 1 363 ? -24.266 -22.734 5.145 1 61.94 363 LYS B N 1
ATOM 5654 C CA . LYS B 1 363 ? -23.5 -21.875 6.035 1 61.94 363 LYS B CA 1
ATOM 5655 C C . LYS B 1 363 ? -22.203 -22.562 6.473 1 61.94 363 LYS B C 1
ATOM 5657 O O . LYS B 1 363 ? -22.203 -23.766 6.738 1 61.94 363 LYS B O 1
ATOM 5662 N N . ALA B 1 364 ? -21.156 -21.875 6.395 1 55.62 364 ALA B N 1
ATOM 5663 C CA . ALA B 1 364 ? -19.844 -22.281 6.898 1 55.62 364 ALA B CA 1
ATOM 5664 C C . ALA B 1 364 ? -19.859 -22.422 8.414 1 55.62 364 ALA B C 1
ATOM 5666 O O . ALA B 1 364 ? -20.484 -21.625 9.117 1 55.62 364 ALA B O 1
#